Protein AF-A0A8H6MNR4-F1 (afdb_monomer_lite)

Radius of gyration: 32.97 Å; chains: 1; bounding box: 96×51×89 Å

pLDDT: mean 74.21, std 19.58, range [27.2, 97.69]

Foldseek 3Di:
DDPVVLVVLVVVLVLLVVVLVVLCVLAVPLPPLNVVSVVVSVVSVVVSVVVPPDDPDDDDDDDDDDDDDPPPVPDDDPPPDDDDPPPDDDPPDDPPPPPDDPDDQDDAQFDPVNLSLLLVLLVLLVVLLVVLLVLLVCCLVVNDALLRSLVSNQVSLVVSVVVLVVSCVVPVSPNFLVSSLLQVLLCSQPVHRGPDPDDVVSVVVSVVSSVVSVVVCLPPPVSCVSSLVLLLVLLVLVLVLVVCVVVVVVVVNVVSLVVCCDPSSVVCNVLSVLVVVLLVLLDLPPDPDPDDPLCVQDVQSVVSNVRCDPSRHGSSNSSVSVSLSSSFPSFPVLNQDPVRDGPVRVLVVCPVPDDPVLNVLSVVLVVVCPGVNVRRGSSSNSSSVVVNVVVSVVVVVVVCLVVCPLLVVLLVLLLCCLVDVPPDDDPVSVVVCVVCVCLSQVDPDRDNHNVSSVQSNLVSLVDDSVCVVVDPDPVSSVVVSVVDDGCSVVVVVVPPPDPVVVVVVVVVVVVVVVVVVVCVVPPPDDDDPDDDD

Organism: NCBI:txid2175907

Sequence (533 aa):
MPKDTIALLEEALLLRQRFWKWFADNCPDSICSNKNHAFFNSQLELILNLFRLPSPSSPSTSTGTIPSNSFSVLQQDTNLADVPEINANPKAPRSQAVNINTEDPICVPFEDGHLFELFCLFHDANEIRTYLTGIWRRYKDRKVDLITASLTTQVAFRRFIDQEVAFAQKYPSLEYLGLMIGSVFVYIATGESSLWTGTMEAVESKRVMIHSAMEKWESSRELDEWTFRPISVILEKMAVLDQMKVLGKREQRDQLLTELLTPKYGHCVGDFRRLLDFFDATPTQQVKSPLSPLDSLDPLVFRFRQPPVGGRIHISTALMCRVFLDISGQEVSDIAMADGRTLKGYVDAQKGYINPDGQTHLQKIIDLLETPVAALHPVVAGTAVFRMLYNTQSLTVNVENASWRLMSAAHLYNWFRVFDNEFPRWPDMEKMIDLQQVEIFAASERPKTGEKCCKRFWMARGLKLEDIHEHSTTDTLEEAASKRSVPLIQFYKIGKRNPLTLARSRELLELYKKKRTHLAGDASYFSPRFSRT

Structure (mmCIF, N/CA/C/O backbone):
data_AF-A0A8H6MNR4-F1
#
_entry.id   AF-A0A8H6MNR4-F1
#
loop_
_atom_site.group_PDB
_atom_site.id
_atom_site.type_symbol
_atom_site.label_atom_id
_atom_site.label_alt_id
_atom_site.label_comp_id
_atom_site.label_asym_id
_atom_site.label_entity_id
_atom_site.label_seq_id
_atom_site.pdbx_PDB_ins_code
_atom_site.Cartn_x
_atom_site.Cartn_y
_atom_site.Cartn_z
_atom_site.occupancy
_atom_site.B_iso_or_equiv
_atom_site.auth_seq_id
_atom_site.auth_comp_id
_atom_site.auth_asym_id
_atom_site.auth_atom_id
_atom_site.pdbx_PDB_model_num
ATOM 1 N N . MET A 1 1 ? -30.523 4.545 -16.700 1.00 73.69 1 MET A N 1
ATOM 2 C CA . MET A 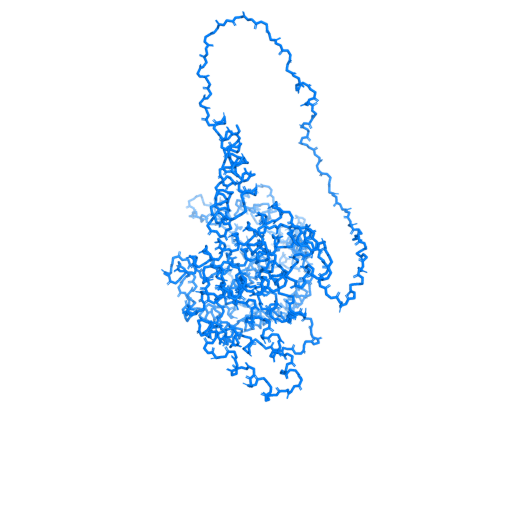1 1 ? -29.428 4.928 -15.784 1.00 73.69 1 MET A CA 1
ATOM 3 C C . MET A 1 1 ? -28.199 4.090 -16.130 1.00 73.69 1 MET A C 1
ATOM 5 O O . MET A 1 1 ? -28.405 2.938 -16.506 1.00 73.69 1 MET A O 1
ATOM 9 N N . PRO A 1 2 ? -26.968 4.634 -16.105 1.00 84.69 2 PRO A N 1
ATOM 10 C CA . PRO A 1 2 ? -25.759 3.845 -16.358 1.00 84.69 2 PRO A CA 1
ATOM 11 C C . PRO A 1 2 ? -25.662 2.661 -15.387 1.00 84.69 2 PRO A C 1
ATOM 13 O O . PRO A 1 2 ? -26.052 2.793 -14.226 1.00 84.69 2 PRO A O 1
ATOM 16 N N . LYS A 1 3 ? -25.151 1.513 -15.854 1.00 83.31 3 LYS A N 1
ATOM 17 C CA . LYS A 1 3 ? -25.012 0.295 -15.029 1.00 83.31 3 LYS A CA 1
ATOM 18 C C . LYS A 1 3 ? -24.231 0.569 -13.745 1.00 83.31 3 LYS A C 1
ATOM 20 O O . LYS A 1 3 ? -24.629 0.110 -12.683 1.00 83.31 3 LYS A O 1
ATOM 25 N N . ASP A 1 4 ? -23.198 1.394 -13.848 1.00 82.62 4 ASP A N 1
ATOM 26 C CA . ASP A 1 4 ? -22.340 1.759 -12.723 1.00 82.62 4 ASP A CA 1
ATOM 27 C C . ASP A 1 4 ? -23.112 2.527 -11.645 1.00 82.62 4 ASP A C 1
ATOM 29 O O . ASP A 1 4 ? -22.910 2.313 -10.457 1.00 82.62 4 ASP A O 1
ATOM 33 N N . THR A 1 5 ? -24.062 3.383 -12.033 1.00 84.00 5 THR A N 1
ATOM 34 C CA . THR A 1 5 ? -24.862 4.137 -11.061 1.00 84.00 5 THR A CA 1
ATOM 35 C C . THR A 1 5 ? -25.929 3.270 -10.393 1.00 84.00 5 THR A C 1
ATOM 37 O O . THR A 1 5 ? -26.268 3.513 -9.239 1.00 84.00 5 THR A O 1
ATOM 40 N N . ILE A 1 6 ? -26.439 2.247 -11.086 1.00 85.81 6 ILE A N 1
ATOM 41 C CA . ILE A 1 6 ? -27.316 1.237 -10.474 1.00 85.81 6 ILE A CA 1
ATOM 42 C C . ILE A 1 6 ? -26.520 0.417 -9.454 1.00 85.81 6 ILE A C 1
ATOM 44 O O . ILE A 1 6 ? -26.976 0.271 -8.326 1.00 85.81 6 ILE A O 1
ATOM 48 N N . ALA A 1 7 ? -25.314 -0.036 -9.811 1.00 85.50 7 ALA A N 1
ATOM 49 C CA . ALA A 1 7 ? -24.441 -0.776 -8.901 1.00 85.50 7 ALA A CA 1
ATOM 50 C C . ALA A 1 7 ? -24.109 0.033 -7.633 1.00 85.50 7 ALA A C 1
ATOM 52 O O . ALA A 1 7 ? -24.240 -0.483 -6.527 1.00 85.50 7 ALA A O 1
ATOM 53 N N . LEU A 1 8 ? -23.784 1.324 -7.777 1.00 85.31 8 LEU A N 1
ATOM 54 C CA . LEU A 1 8 ? -23.548 2.219 -6.637 1.00 85.31 8 LEU A CA 1
ATOM 55 C C . LEU A 1 8 ? -24.785 2.384 -5.740 1.00 85.31 8 LEU A C 1
ATOM 57 O O . LEU A 1 8 ? -24.660 2.436 -4.519 1.00 85.31 8 LEU A O 1
ATOM 61 N N . LEU A 1 9 ? -25.988 2.473 -6.320 1.00 85.88 9 LEU A N 1
ATOM 62 C CA . LEU A 1 9 ? -27.229 2.552 -5.540 1.00 85.88 9 LEU A CA 1
ATOM 63 C C . LEU A 1 9 ? -27.528 1.246 -4.796 1.00 85.88 9 LEU A C 1
ATOM 65 O O . LEU A 1 9 ? -27.992 1.288 -3.658 1.00 85.88 9 LEU A O 1
ATOM 69 N N . GLU A 1 10 ? -27.272 0.098 -5.424 1.00 89.25 10 GLU A N 1
ATOM 70 C CA . GLU A 1 10 ? -27.422 -1.221 -4.802 1.00 89.25 10 GLU A CA 1
ATOM 71 C C . GLU A 1 10 ? -26.465 -1.389 -3.620 1.00 89.25 10 GLU A C 1
ATOM 73 O O . GLU A 1 10 ? -26.879 -1.832 -2.549 1.00 89.25 10 GLU A O 1
ATOM 78 N N . GLU A 1 11 ? -25.211 -0.975 -3.788 1.00 87.31 11 GLU A N 1
ATOM 79 C CA . GLU A 1 11 ? -24.198 -0.978 -2.734 1.00 87.31 11 GLU A CA 1
ATOM 80 C C . GLU A 1 11 ? -24.577 -0.037 -1.581 1.00 87.31 11 GLU A C 1
ATOM 82 O O . GLU A 1 11 ? -24.574 -0.446 -0.419 1.00 87.31 11 GLU A O 1
ATOM 87 N N . ALA A 1 12 ? -25.005 1.192 -1.886 1.00 85.38 12 ALA A N 1
ATOM 88 C CA . ALA A 1 12 ? -25.453 2.149 -0.875 1.00 85.38 12 ALA A CA 1
ATOM 89 C C . ALA A 1 12 ? -26.664 1.633 -0.079 1.00 85.38 12 ALA A C 1
ATOM 91 O O . ALA A 1 12 ? -26.727 1.800 1.144 1.00 85.38 12 ALA A O 1
ATOM 92 N N . LEU A 1 13 ? -27.621 0.987 -0.754 1.00 88.94 13 LEU A N 1
ATOM 93 C CA . LEU A 1 13 ? -28.763 0.355 -0.100 1.00 88.94 13 LEU A CA 1
ATOM 94 C C . LEU A 1 13 ? -28.314 -0.800 0.802 1.00 88.94 13 LEU A C 1
ATOM 96 O O . LEU A 1 13 ? -28.736 -0.862 1.955 1.00 88.94 13 LEU A O 1
ATOM 100 N N . LEU A 1 14 ? -27.442 -1.684 0.312 1.00 87.88 14 LEU A N 1
ATOM 101 C CA . LEU A 1 14 ? -26.911 -2.808 1.084 1.00 87.88 14 LEU A CA 1
ATOM 102 C C . LEU A 1 14 ? -26.194 -2.324 2.352 1.00 87.88 14 LEU A C 1
ATOM 104 O O . LEU A 1 14 ? -26.437 -2.853 3.438 1.00 87.88 14 LEU A O 1
ATOM 108 N N . LEU A 1 15 ? -25.342 -1.303 2.239 1.00 85.12 15 LEU A N 1
ATOM 109 C CA . LEU A 1 15 ? -24.643 -0.711 3.381 1.00 85.12 15 LEU A CA 1
ATOM 110 C C . LEU A 1 15 ? -25.618 -0.118 4.395 1.00 85.12 15 LEU A C 1
ATOM 112 O O . LEU A 1 15 ? -25.469 -0.351 5.594 1.00 85.12 15 LEU A O 1
ATOM 116 N N . ARG A 1 16 ? -26.660 0.583 3.939 1.00 86.06 16 ARG A N 1
ATOM 117 C CA . ARG A 1 16 ? -27.695 1.103 4.841 1.00 86.06 16 ARG A CA 1
ATOM 118 C C . ARG A 1 16 ? -28.534 0.015 5.491 1.00 86.06 16 ARG A C 1
ATOM 120 O O . ARG A 1 16 ? -28.883 0.153 6.658 1.00 86.06 16 ARG A O 1
ATOM 127 N N . GLN A 1 17 ? -28.856 -1.060 4.780 1.00 86.00 17 GLN A N 1
ATOM 128 C CA . GLN A 1 17 ? -29.554 -2.209 5.358 1.00 86.00 17 GLN A CA 1
ATOM 129 C C . GLN A 1 17 ? -28.684 -2.908 6.408 1.00 86.00 17 GLN A C 1
ATOM 131 O O . GLN A 1 17 ? -29.184 -3.268 7.471 1.00 86.00 17 GLN A O 1
ATOM 136 N N . ARG A 1 18 ? -27.377 -3.059 6.149 1.00 85.12 18 ARG A N 1
ATOM 137 C CA . ARG A 1 18 ? -26.408 -3.580 7.127 1.00 85.12 18 ARG A CA 1
ATOM 138 C C . ARG A 1 18 ? -26.306 -2.676 8.347 1.00 85.12 18 ARG A C 1
ATOM 140 O O . ARG A 1 18 ? -26.374 -3.187 9.458 1.00 85.12 18 ARG A O 1
ATOM 147 N N . PHE A 1 19 ? -26.189 -1.365 8.141 1.00 82.62 19 PHE A N 1
ATOM 148 C CA . PHE A 1 19 ? -26.172 -0.389 9.225 1.00 82.62 19 PHE A CA 1
ATOM 149 C C . PHE A 1 19 ? -27.448 -0.467 10.054 1.00 82.62 19 PHE A C 1
ATOM 151 O O . PHE A 1 19 ? -27.370 -0.621 11.262 1.00 82.62 19 PHE A O 1
ATOM 158 N N . TRP A 1 20 ? -28.613 -0.451 9.405 1.00 82.75 20 TRP A N 1
ATOM 159 C CA . TRP A 1 20 ? -29.908 -0.585 10.067 1.00 82.75 20 TRP A CA 1
ATOM 160 C C . TRP A 1 20 ? -30.024 -1.889 10.860 1.00 82.75 20 TRP A C 1
ATOM 162 O O . TRP A 1 20 ? -30.489 -1.870 11.993 1.00 82.75 20 TRP A O 1
ATOM 172 N N . LYS A 1 21 ? -29.585 -3.020 10.298 1.00 84.00 21 LYS A N 1
ATOM 173 C CA . LYS A 1 21 ? -29.605 -4.302 11.006 1.00 84.00 21 LYS A CA 1
ATOM 174 C C . LYS A 1 21 ? -28.696 -4.270 12.231 1.00 84.00 21 LYS A C 1
ATOM 176 O O . LYS A 1 21 ? -29.141 -4.587 13.325 1.00 84.00 21 LYS A O 1
ATOM 181 N N . TRP A 1 22 ? -27.447 -3.849 12.043 1.00 80.19 22 TRP A N 1
ATOM 182 C CA . TRP A 1 22 ? -26.497 -3.682 13.138 1.00 80.19 22 TRP A CA 1
ATOM 183 C C . TRP A 1 22 ? -27.069 -2.759 14.220 1.00 80.19 22 TRP A C 1
ATOM 185 O O . TRP A 1 22 ? -26.969 -3.050 15.407 1.00 80.19 22 TRP A O 1
ATOM 195 N N . PHE A 1 23 ? -27.742 -1.689 13.815 1.00 75.50 23 PHE A N 1
ATOM 196 C CA . PHE A 1 23 ? -28.396 -0.752 14.710 1.00 75.50 23 PHE A CA 1
ATOM 197 C C . PHE A 1 23 ? -29.545 -1.395 15.490 1.00 75.50 23 PHE A C 1
ATOM 199 O O . PHE A 1 23 ? -29.607 -1.260 16.707 1.00 75.50 23 PHE A O 1
ATOM 206 N N . ALA A 1 24 ? -30.436 -2.124 14.818 1.00 78.31 24 ALA A N 1
ATOM 207 C CA . ALA A 1 24 ? -31.557 -2.812 15.451 1.00 78.31 24 ALA A CA 1
ATOM 208 C C . ALA A 1 24 ? -31.085 -3.865 16.466 1.00 78.31 24 ALA A C 1
ATOM 210 O O . ALA A 1 24 ? -31.682 -3.994 17.535 1.00 78.31 24 ALA A O 1
ATOM 211 N N . ASP A 1 25 ? -29.994 -4.566 16.152 1.00 79.75 25 ASP A N 1
ATOM 212 C CA . ASP A 1 25 ? -29.416 -5.601 17.010 1.00 79.75 25 ASP A CA 1
ATOM 213 C C . ASP A 1 25 ? -28.742 -5.006 18.266 1.00 79.75 25 ASP A C 1
ATOM 215 O O . ASP A 1 25 ? -28.741 -5.639 19.322 1.00 79.75 25 ASP A O 1
ATOM 219 N N . ASN A 1 26 ? -28.193 -3.785 18.180 1.00 72.12 26 ASN A N 1
ATOM 220 C CA . ASN A 1 26 ? -27.411 -3.167 19.262 1.00 72.12 26 ASN A CA 1
ATOM 221 C C . ASN A 1 26 ? -28.140 -2.033 20.017 1.00 72.12 26 ASN A C 1
ATOM 223 O O . ASN A 1 26 ? -27.739 -1.704 21.130 1.00 72.12 26 ASN A O 1
ATOM 227 N N . CYS A 1 27 ? -29.201 -1.446 19.450 1.00 70.88 27 CYS A N 1
ATOM 228 C CA . CYS A 1 27 ? -29.963 -0.311 20.002 1.00 70.88 27 CYS A CA 1
ATOM 229 C C . CYS A 1 27 ? -31.492 -0.522 19.900 1.00 70.88 27 CYS A C 1
ATOM 231 O O . CYS A 1 27 ? -32.179 0.265 19.235 1.00 70.88 27 CYS A O 1
ATOM 233 N N . PRO A 1 28 ? -32.074 -1.556 20.536 1.00 66.44 28 PRO A N 1
ATOM 234 C CA . PRO A 1 28 ? -33.494 -1.883 20.361 1.00 66.44 28 PRO A CA 1
ATOM 235 C C . PRO A 1 28 ? -34.446 -0.762 20.822 1.00 66.44 28 PRO A C 1
ATOM 237 O O . PRO A 1 28 ? -35.523 -0.597 20.248 1.00 66.44 28 PRO A O 1
ATOM 240 N N . ASP A 1 29 ? -34.032 0.050 21.798 1.00 66.88 29 ASP A N 1
ATOM 241 C CA . ASP A 1 29 ? -34.871 1.095 22.401 1.00 66.88 29 ASP A CA 1
ATOM 242 C C . ASP A 1 29 ? -34.922 2.402 21.579 1.00 66.88 29 ASP A C 1
ATOM 244 O O . ASP A 1 29 ? -35.800 3.242 21.794 1.00 66.88 29 ASP A O 1
ATOM 248 N N . SER A 1 30 ? -34.051 2.574 20.573 1.00 65.19 30 SER A N 1
ATOM 249 C CA . SER A 1 30 ? -34.039 3.765 19.703 1.00 65.19 30 SER A CA 1
ATOM 250 C C . SER A 1 30 ? -35.055 3.645 18.555 1.00 65.19 30 SER A C 1
ATOM 252 O O . SER A 1 30 ? -34.741 3.529 17.366 1.00 65.19 30 SER A O 1
ATOM 254 N N . ILE A 1 31 ? -36.341 3.651 18.916 1.00 59.84 31 ILE A N 1
ATOM 255 C CA . ILE A 1 31 ? -37.472 3.444 17.993 1.00 59.84 31 ILE A CA 1
ATOM 256 C C . ILE A 1 31 ? -37.548 4.539 16.908 1.00 59.84 31 ILE A C 1
ATOM 258 O O . ILE A 1 31 ? -37.944 4.261 15.774 1.00 59.84 31 ILE A O 1
ATOM 262 N N . CYS A 1 32 ? -37.192 5.787 17.230 1.00 57.72 32 CYS A N 1
ATOM 263 C CA . CYS A 1 32 ? -37.300 6.917 16.300 1.00 57.72 32 CYS A CA 1
ATOM 264 C C . CYS A 1 32 ? -36.240 6.880 15.189 1.00 57.72 32 CYS A C 1
ATOM 266 O O . CYS A 1 32 ? -36.588 7.074 14.024 1.00 57.72 32 CYS A O 1
ATOM 268 N N . SER A 1 33 ? -34.984 6.562 15.516 1.00 62.47 33 SER A N 1
ATOM 269 C CA . SER A 1 33 ? -33.919 6.437 14.511 1.00 62.47 33 SER A CA 1
ATOM 270 C C . SER A 1 33 ? -34.174 5.244 13.575 1.00 62.47 33 SER A C 1
ATOM 272 O O . SER A 1 33 ? -34.098 5.363 12.348 1.00 62.47 33 SER A O 1
ATOM 274 N N . ASN A 1 34 ? -34.667 4.127 14.126 1.00 69.06 34 ASN A N 1
ATOM 275 C CA . ASN A 1 34 ? -35.054 2.945 13.351 1.00 69.06 34 ASN A CA 1
ATOM 276 C C . ASN A 1 34 ? -36.130 3.224 12.287 1.00 69.06 34 ASN A C 1
ATOM 278 O O . ASN A 1 34 ? -36.060 2.686 11.178 1.00 69.06 34 ASN A O 1
ATOM 282 N N . LYS A 1 35 ? -37.105 4.092 12.586 1.00 76.00 35 LYS A N 1
ATOM 283 C CA . LYS A 1 35 ? -38.138 4.497 11.617 1.00 76.00 35 LYS A CA 1
ATOM 284 C C . LYS A 1 35 ? -37.557 5.311 10.463 1.00 76.00 35 LYS A C 1
ATOM 286 O O . LYS A 1 35 ? -37.952 5.091 9.318 1.00 76.00 35 LYS A O 1
ATOM 291 N N . ASN A 1 36 ? -36.607 6.203 10.744 1.00 75.44 36 ASN A N 1
ATOM 292 C CA . ASN A 1 36 ? -35.946 7.003 9.713 1.00 75.44 36 ASN A CA 1
ATOM 293 C C . ASN A 1 36 ? -35.127 6.112 8.771 1.00 75.44 36 ASN A C 1
ATOM 295 O O . ASN A 1 36 ? -35.272 6.216 7.553 1.00 75.44 36 ASN A O 1
ATOM 299 N N . HIS A 1 37 ? -34.335 5.183 9.311 1.00 78.75 37 HIS A N 1
ATOM 300 C CA . HIS A 1 37 ? -33.570 4.229 8.503 1.00 78.75 37 HIS A CA 1
ATOM 301 C C . HIS A 1 37 ? -34.466 3.345 7.630 1.00 78.75 37 HIS A C 1
ATOM 303 O O . HIS A 1 37 ? -34.214 3.220 6.429 1.00 78.75 37 HIS A O 1
ATOM 309 N N . ALA A 1 38 ? -35.546 2.796 8.194 1.00 82.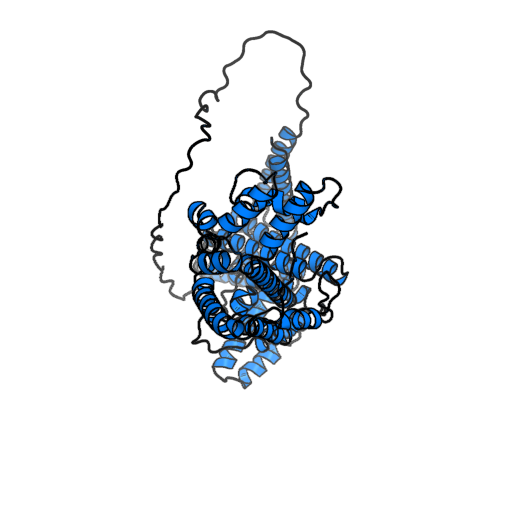00 38 ALA A N 1
ATOM 310 C CA . ALA A 1 38 ? -36.515 2.004 7.440 1.00 82.00 38 ALA A CA 1
ATOM 311 C C . ALA A 1 38 ? -37.170 2.817 6.309 1.00 82.00 38 ALA A C 1
ATOM 313 O O . ALA A 1 38 ? -37.279 2.333 5.179 1.00 82.00 38 ALA A O 1
ATOM 314 N N . PHE A 1 39 ? -37.542 4.072 6.580 1.00 83.62 39 PHE A N 1
ATOM 315 C CA . PHE A 1 39 ? -38.093 4.968 5.566 1.00 83.62 39 PHE A CA 1
ATOM 316 C C . PHE A 1 39 ? -37.091 5.215 4.431 1.00 83.62 39 PHE A C 1
ATOM 318 O O . PHE A 1 39 ? -37.418 4.974 3.270 1.00 83.62 39 PHE A O 1
ATOM 325 N N . PHE A 1 40 ? -35.854 5.617 4.735 1.00 83.06 40 PHE A N 1
ATOM 326 C CA . PHE A 1 40 ? -34.842 5.871 3.704 1.00 83.06 40 PHE A CA 1
ATOM 327 C C . PHE A 1 40 ? -34.502 4.625 2.877 1.00 83.06 40 PHE A C 1
ATOM 329 O O . PHE A 1 40 ? -34.352 4.738 1.659 1.00 83.06 40 PHE A O 1
ATOM 336 N N . ASN A 1 41 ? -34.421 3.448 3.504 1.00 87.38 41 ASN A N 1
ATOM 337 C CA . ASN A 1 41 ? -34.197 2.185 2.796 1.00 87.38 41 ASN A CA 1
ATOM 338 C C . ASN A 1 41 ? -35.346 1.890 1.826 1.00 87.38 41 ASN A C 1
ATOM 340 O O . ASN A 1 41 ? -35.091 1.596 0.660 1.00 87.38 41 ASN A O 1
ATOM 344 N N . SER A 1 42 ? -36.598 2.089 2.257 1.00 89.12 42 SER A N 1
ATOM 345 C CA . SER A 1 42 ? -37.768 1.903 1.387 1.00 89.12 42 SER A CA 1
ATOM 346 C C . SER A 1 42 ? -37.772 2.847 0.177 1.00 89.12 42 SER A C 1
ATOM 348 O O . SER A 1 42 ? -38.121 2.437 -0.929 1.00 89.12 42 SER A O 1
ATOM 350 N N . GLN A 1 43 ? -37.330 4.100 0.352 1.00 90.31 43 GLN A N 1
ATOM 351 C CA . GLN A 1 43 ? -37.233 5.061 -0.750 1.00 90.31 43 GLN A CA 1
ATOM 352 C C . GLN A 1 43 ? -36.127 4.678 -1.742 1.00 90.31 43 GLN A C 1
ATOM 354 O O . GLN A 1 43 ? -36.335 4.753 -2.951 1.00 90.31 43 GLN A O 1
ATOM 359 N N . LEU A 1 44 ? -34.964 4.228 -1.259 1.00 87.44 44 LEU A N 1
ATOM 360 C CA . LEU A 1 44 ? -33.875 3.765 -2.128 1.00 87.44 44 LEU A CA 1
ATOM 361 C C . LEU A 1 44 ? -34.252 2.497 -2.905 1.00 87.44 44 LEU A C 1
ATOM 363 O O . LEU A 1 44 ? -33.961 2.404 -4.098 1.00 87.44 44 LEU A O 1
ATOM 367 N N . GLU A 1 45 ? -34.941 1.554 -2.263 1.00 91.56 45 GLU A N 1
ATOM 368 C CA . GLU A 1 45 ? -35.492 0.365 -2.923 1.00 91.56 45 GLU A CA 1
ATOM 369 C C . GLU A 1 45 ? -36.501 0.737 -4.009 1.00 91.56 45 GLU A C 1
ATOM 371 O O . GLU A 1 45 ? -36.440 0.202 -5.118 1.00 91.56 45 GLU A O 1
ATOM 376 N N . LEU A 1 46 ? -37.396 1.690 -3.729 1.00 91.69 46 LEU A N 1
ATOM 377 C CA . LEU A 1 46 ? -38.349 2.195 -4.713 1.00 91.69 46 LEU A CA 1
ATOM 378 C C . LEU A 1 46 ? -37.627 2.787 -5.931 1.00 91.69 46 LEU A C 1
ATOM 380 O O . LEU A 1 46 ? -37.962 2.443 -7.064 1.00 91.69 46 LEU A O 1
ATOM 384 N N . ILE A 1 47 ? -36.612 3.625 -5.707 1.00 88.00 47 ILE A N 1
ATOM 385 C CA . ILE A 1 47 ? -35.804 4.228 -6.776 1.00 88.00 47 ILE A CA 1
ATOM 386 C C . ILE A 1 47 ? -35.116 3.142 -7.618 1.00 88.00 47 ILE A C 1
ATOM 388 O O . ILE A 1 47 ? -35.193 3.178 -8.847 1.00 88.00 47 ILE A O 1
ATOM 392 N N . LEU A 1 48 ? -34.493 2.144 -6.984 1.00 88.44 48 LEU A N 1
ATOM 393 C CA . LEU A 1 48 ? -33.860 1.021 -7.685 1.00 88.44 48 LEU A CA 1
ATOM 394 C C . LEU A 1 48 ? -34.861 0.224 -8.524 1.00 88.44 48 LEU A C 1
ATOM 396 O O . LEU A 1 48 ? -34.578 -0.110 -9.675 1.00 88.44 48 LEU A O 1
ATOM 400 N N . ASN A 1 49 ? -36.045 -0.048 -7.979 1.00 89.25 49 ASN A N 1
ATOM 401 C CA . ASN A 1 49 ? -37.092 -0.780 -8.685 1.00 89.25 49 ASN A CA 1
ATOM 402 C C . ASN A 1 49 ? -37.613 -0.003 -9.900 1.00 89.25 49 ASN A C 1
ATOM 404 O O . ASN A 1 49 ? -37.786 -0.600 -10.961 1.00 89.25 49 ASN A O 1
ATOM 408 N N . LEU A 1 50 ? -37.774 1.320 -9.794 1.00 87.56 50 LEU A N 1
ATOM 409 C CA . LEU A 1 50 ? -38.167 2.170 -10.924 1.00 87.56 50 LEU A CA 1
ATOM 410 C C . LEU A 1 50 ? -37.166 2.095 -12.085 1.00 87.56 50 LEU A C 1
ATOM 412 O O . LEU A 1 50 ? -37.573 2.089 -13.245 1.00 87.56 50 LEU A O 1
ATOM 416 N N . PHE A 1 51 ? -35.868 1.994 -11.790 1.00 83.75 51 PHE A N 1
ATOM 417 C CA . PHE A 1 51 ? -34.827 1.901 -12.818 1.00 83.75 51 PHE A CA 1
ATOM 418 C C . PHE A 1 51 ? -34.584 0.486 -13.354 1.00 83.75 51 PHE A C 1
ATOM 420 O O . PHE A 1 51 ? -34.016 0.348 -14.439 1.00 83.75 51 PHE A O 1
ATOM 427 N N . ARG A 1 52 ? -35.004 -0.552 -12.623 1.00 81.19 52 ARG A N 1
ATOM 428 C CA . ARG A 1 52 ? -34.928 -1.960 -13.050 1.00 81.19 52 ARG A CA 1
ATOM 429 C C . ARG A 1 52 ? -36.109 -2.398 -13.915 1.00 81.19 52 ARG A C 1
ATOM 431 O O . ARG A 1 52 ? -36.025 -3.458 -14.535 1.00 81.19 52 ARG A O 1
ATOM 438 N N . LEU A 1 53 ? -37.195 -1.623 -13.963 1.00 73.88 53 LEU A N 1
ATOM 439 C CA . LEU A 1 53 ? -38.341 -1.943 -14.810 1.00 73.88 53 LEU A CA 1
ATOM 440 C C . LEU A 1 53 ? -37.889 -2.059 -16.278 1.00 73.88 53 LEU A C 1
ATOM 442 O O . LEU A 1 53 ? -37.226 -1.147 -16.785 1.00 73.88 53 LEU A O 1
ATOM 446 N N . PRO A 1 54 ? -38.227 -3.163 -16.975 1.00 56.53 54 PRO A N 1
ATOM 447 C CA . PRO A 1 54 ? -37.969 -3.268 -18.399 1.00 56.53 54 PRO A CA 1
ATOM 448 C C . PRO A 1 54 ? -38.660 -2.092 -19.081 1.00 56.53 54 PRO A C 1
ATOM 450 O O . PRO A 1 54 ? -39.832 -1.816 -18.815 1.00 56.53 54 PRO A O 1
ATOM 453 N N . SER A 1 55 ? -37.908 -1.377 -19.922 1.00 53.12 55 SER A N 1
ATOM 454 C CA . SER A 1 55 ? -38.457 -0.295 -20.738 1.00 53.12 55 SER A CA 1
ATOM 455 C C . SER A 1 55 ? -39.752 -0.806 -21.375 1.00 53.12 55 SER A C 1
ATOM 457 O O . SER A 1 55 ? -39.712 -1.906 -21.938 1.00 53.12 55 SER A O 1
ATOM 459 N N . PRO A 1 56 ? -40.897 -0.110 -21.220 1.00 53.28 56 PRO A N 1
ATOM 460 C CA . PRO A 1 56 ? -42.162 -0.607 -21.732 1.00 53.28 56 PRO A CA 1
ATOM 461 C C . PRO A 1 56 ? -41.969 -0.916 -23.211 1.00 53.28 56 PRO A C 1
ATOM 463 O O . PRO A 1 56 ? -41.642 -0.030 -24.004 1.00 53.28 56 PRO A O 1
ATOM 466 N N . SER A 1 57 ? -42.094 -2.199 -23.552 1.00 50.44 57 SER A N 1
ATOM 467 C CA . SER A 1 57 ? -42.087 -2.678 -24.927 1.00 50.44 57 SER A CA 1
ATOM 468 C C . SER A 1 57 ? -43.027 -1.786 -25.724 1.00 50.44 57 SER A C 1
ATOM 470 O O . SER A 1 57 ? -44.194 -1.646 -25.353 1.00 50.44 57 SER A O 1
ATOM 472 N N . SER A 1 58 ? -42.479 -1.136 -26.747 1.00 42.84 58 SER A N 1
ATOM 473 C CA . SER A 1 58 ? -43.116 -0.086 -27.533 1.00 42.84 58 SER A CA 1
ATOM 474 C C . SER A 1 58 ? -44.596 -0.379 -27.804 1.00 42.84 58 SER A C 1
ATOM 476 O O . SER A 1 58 ? -44.891 -1.377 -28.466 1.00 42.84 58 SER A O 1
ATOM 478 N N . PRO A 1 59 ? -45.539 0.473 -27.363 1.00 45.84 59 PRO A N 1
ATOM 479 C CA . PRO A 1 59 ? -46.870 0.442 -27.920 1.00 45.84 59 PRO A CA 1
ATOM 480 C C . PRO A 1 59 ? -46.825 1.120 -29.289 1.00 45.84 59 PRO A C 1
ATOM 482 O O . PRO A 1 59 ? -46.321 2.230 -29.468 1.00 45.84 59 PRO A O 1
ATOM 485 N N . SER A 1 60 ? -47.339 0.378 -30.257 1.00 44.03 60 SER A N 1
ATOM 486 C CA . SER A 1 60 ? -47.729 0.791 -31.595 1.00 44.03 60 SER A CA 1
ATOM 487 C C . SER A 1 60 ? -48.319 2.205 -31.663 1.00 44.03 60 SER A C 1
ATOM 489 O O . SER A 1 60 ? -49.233 2.543 -30.917 1.00 44.03 60 SER A O 1
ATOM 491 N N . THR A 1 61 ? -47.811 2.967 -32.629 1.00 43.62 61 THR A N 1
ATOM 492 C CA . THR A 1 61 ? -48.431 4.061 -33.388 1.00 43.62 61 THR A CA 1
ATOM 493 C C . THR A 1 61 ? -49.794 4.568 -32.895 1.00 43.62 61 THR A C 1
ATOM 495 O O . THR A 1 61 ? -50.837 4.030 -33.258 1.00 43.62 61 THR A O 1
ATOM 498 N N . SER A 1 62 ? -49.798 5.709 -32.206 1.00 38.31 62 SER A N 1
ATOM 499 C CA . SER A 1 62 ? -50.928 6.642 -32.245 1.00 38.31 62 SER A CA 1
ATOM 500 C C . SER A 1 62 ? -50.424 8.079 -32.128 1.00 38.31 62 SER A C 1
ATOM 502 O O . SER A 1 62 ? -49.854 8.483 -31.118 1.00 38.31 62 SER A O 1
ATOM 504 N N . THR A 1 63 ? -50.627 8.833 -33.202 1.00 43.00 63 THR A N 1
ATOM 505 C CA . THR A 1 63 ? -50.440 10.279 -33.331 1.00 43.00 63 THR A CA 1
ATOM 506 C C . THR A 1 63 ? -51.239 11.039 -32.270 1.00 43.00 63 THR A C 1
ATOM 508 O O . THR A 1 63 ? -52.467 10.986 -32.276 1.00 43.00 63 THR A O 1
ATOM 511 N N . GLY A 1 64 ? -50.553 11.776 -31.395 1.00 36.75 64 GLY A N 1
ATOM 512 C CA . GLY A 1 64 ? -51.170 12.653 -30.402 1.00 36.75 64 GLY A CA 1
ATOM 513 C C . GLY A 1 64 ? -50.135 13.563 -29.739 1.00 36.75 64 GLY A C 1
ATOM 514 O O . GLY A 1 64 ? -49.161 13.092 -29.168 1.00 36.75 64 GLY A O 1
ATOM 515 N N . THR A 1 65 ? -50.351 14.863 -29.894 1.00 38.56 65 THR A N 1
ATOM 516 C CA . THR A 1 65 ? -49.597 16.059 -29.486 1.00 38.56 65 THR A CA 1
ATOM 517 C C . THR A 1 65 ? -48.664 15.934 -28.266 1.00 38.56 65 THR A C 1
ATOM 519 O O . THR A 1 65 ? -49.088 15.612 -27.161 1.00 38.56 65 THR A O 1
ATOM 522 N N . ILE A 1 66 ? -47.392 16.291 -28.477 1.00 38.81 66 ILE A N 1
ATOM 523 C CA . ILE A 1 66 ? -46.312 16.389 -27.480 1.00 38.81 66 ILE A CA 1
ATOM 524 C C . ILE A 1 66 ? -46.575 17.575 -26.525 1.00 38.81 66 ILE A C 1
ATOM 526 O O . ILE A 1 66 ? -46.646 18.707 -27.008 1.00 38.81 66 ILE A O 1
ATOM 530 N N . PRO A 1 67 ? -46.636 17.394 -25.189 1.00 36.47 67 PRO A N 1
ATOM 531 C CA . PRO A 1 67 ? -46.395 18.480 -24.250 1.00 36.47 67 PRO A CA 1
ATOM 532 C C . PRO A 1 67 ? -44.884 18.718 -24.142 1.00 36.47 67 PRO A C 1
ATOM 534 O O . PRO A 1 67 ? -44.101 17.796 -23.911 1.00 36.47 67 PRO A O 1
ATOM 537 N N . SER A 1 68 ? -44.488 19.973 -24.341 1.00 33.94 68 SER A N 1
ATOM 538 C CA . SER A 1 68 ? -43.111 20.462 -24.279 1.00 33.94 68 SER A CA 1
ATOM 539 C C . SER A 1 68 ? -42.413 20.048 -22.979 1.00 33.94 68 SER A C 1
ATOM 541 O O . SER A 1 68 ? -42.878 20.350 -21.882 1.00 33.94 68 SER A O 1
ATOM 543 N N . ASN A 1 69 ? -41.273 19.373 -23.115 1.00 41.47 69 ASN A N 1
ATOM 544 C CA . ASN A 1 69 ? -40.431 18.929 -22.011 1.00 41.47 69 ASN A CA 1
ATOM 545 C C . ASN A 1 69 ? -39.779 20.154 -21.334 1.00 41.47 69 ASN A C 1
ATOM 547 O O . ASN A 1 69 ? -39.117 20.946 -22.002 1.00 41.47 69 ASN A O 1
ATOM 551 N N . SER A 1 70 ? -39.930 20.309 -20.015 1.00 40.53 70 SER A N 1
ATOM 552 C CA . SER A 1 70 ? -39.438 21.452 -19.215 1.00 40.53 70 SER A CA 1
ATOM 553 C C . SER A 1 70 ? -37.911 21.507 -19.043 1.00 40.53 70 SER A C 1
ATOM 555 O O . SER A 1 70 ? -37.395 22.322 -18.284 1.00 40.53 70 SER A O 1
ATOM 557 N N . PHE A 1 71 ? -37.180 20.637 -19.741 1.00 36.53 71 PHE A N 1
ATOM 558 C CA . PHE A 1 71 ? -35.722 20.514 -19.687 1.00 36.53 71 PHE A CA 1
ATOM 559 C C . PHE A 1 71 ? -35.015 21.067 -20.933 1.00 36.53 71 PHE A C 1
ATOM 561 O O . PHE A 1 71 ? -33.801 20.933 -21.058 1.00 36.53 71 PHE A O 1
ATOM 568 N N . SER A 1 72 ? -35.732 21.749 -21.834 1.00 35.78 72 SER A N 1
ATOM 569 C CA . SER A 1 72 ? -35.140 22.402 -23.014 1.00 35.78 72 SER A CA 1
ATOM 570 C C . SER A 1 72 ? -34.212 23.586 -22.690 1.00 35.78 72 SER A C 1
ATOM 572 O O . SER A 1 72 ? -33.671 24.196 -23.603 1.00 35.78 72 SER A O 1
ATOM 574 N N . VAL A 1 73 ? -34.018 23.919 -21.408 1.00 39.22 73 VAL A N 1
ATOM 575 C CA . VAL A 1 73 ? -33.143 25.011 -20.940 1.00 39.22 73 VAL A CA 1
ATOM 576 C C . VAL A 1 73 ? -31.727 24.522 -20.585 1.00 39.22 73 VAL A C 1
ATOM 578 O O . VAL A 1 73 ? -30.854 25.328 -20.291 1.00 39.22 73 VAL A O 1
ATOM 581 N N . LEU A 1 74 ? -31.440 23.220 -20.673 1.00 31.00 74 LEU A N 1
ATOM 582 C CA . LEU A 1 74 ? -30.090 22.682 -20.461 1.00 31.00 74 LEU A CA 1
ATOM 583 C C . LEU A 1 74 ? -29.486 22.157 -21.768 1.00 31.00 74 LEU A C 1
ATOM 585 O O . LEU A 1 74 ? -29.146 20.984 -21.896 1.00 31.00 74 LEU A O 1
ATOM 589 N N . GLN A 1 75 ? -29.351 23.043 -22.752 1.00 35.28 75 GLN A N 1
ATOM 590 C CA . GLN A 1 75 ? -28.339 22.896 -23.796 1.00 35.28 75 GLN A CA 1
ATOM 591 C C . GLN A 1 75 ? -27.314 24.007 -23.593 1.00 35.28 75 GLN A C 1
ATOM 593 O O . GLN A 1 75 ? -27.547 25.149 -23.975 1.00 35.28 75 GLN A O 1
ATOM 598 N N . GLN A 1 76 ? -26.195 23.669 -22.954 1.00 34.84 76 GLN A N 1
ATOM 599 C CA . GLN A 1 76 ? -25.005 24.508 -22.974 1.00 34.84 76 GLN A CA 1
ATOM 600 C C . GLN A 1 76 ? -23.777 23.625 -23.228 1.00 34.84 76 GLN A C 1
ATOM 602 O O . GLN A 1 76 ? -23.298 22.911 -22.351 1.00 34.84 76 GLN A O 1
ATOM 607 N N . ASP A 1 77 ? -23.386 23.627 -24.501 1.00 30.92 77 ASP A N 1
ATOM 608 C CA . ASP A 1 77 ? -22.044 23.501 -25.074 1.00 30.92 77 ASP A CA 1
ATOM 609 C C . ASP A 1 77 ? -21.067 22.475 -24.479 1.00 30.92 77 ASP A C 1
ATOM 611 O O . ASP A 1 77 ? -20.173 22.786 -23.693 1.00 30.92 77 ASP A O 1
ATOM 615 N N . THR A 1 78 ? -21.115 21.256 -25.017 1.00 33.59 78 THR A N 1
ATOM 616 C CA . THR A 1 78 ? -19.948 20.373 -25.121 1.00 33.59 78 THR A CA 1
ATOM 617 C C . THR A 1 78 ? -19.021 20.848 -26.245 1.00 33.59 78 THR A C 1
ATOM 619 O O . THR A 1 78 ? -18.998 20.276 -27.333 1.00 33.59 78 THR A O 1
ATOM 622 N N . ASN A 1 79 ? -18.207 21.869 -25.970 1.00 27.20 79 ASN A N 1
ATOM 623 C CA . ASN A 1 79 ? -16.980 22.124 -26.728 1.00 27.20 79 ASN A CA 1
ATOM 624 C C . ASN A 1 79 ? -15.795 21.497 -25.981 1.00 27.20 79 ASN A C 1
ATOM 626 O O . ASN A 1 79 ? -15.212 22.083 -25.074 1.00 27.20 79 ASN A O 1
ATOM 630 N N . LEU A 1 80 ? -15.471 20.260 -26.363 1.00 35.91 80 LEU A N 1
ATOM 631 C CA . LEU A 1 80 ? -14.236 19.559 -26.009 1.00 35.91 80 LEU A CA 1
ATOM 632 C C . LEU A 1 80 ? -13.130 19.975 -26.988 1.00 35.91 80 LEU A C 1
ATOM 634 O O . LEU A 1 80 ? -12.795 19.238 -27.911 1.00 35.91 80 LEU A O 1
ATOM 638 N N . ALA A 1 81 ? -12.585 21.169 -26.799 1.00 34.47 81 ALA A N 1
ATOM 639 C CA . ALA A 1 81 ? -11.288 21.582 -27.322 1.00 34.47 81 ALA A CA 1
ATOM 640 C C . ALA A 1 81 ? -10.821 22.787 -26.497 1.00 34.47 81 ALA A C 1
ATOM 642 O O . ALA A 1 81 ? -11.631 23.646 -26.173 1.00 34.47 81 ALA A O 1
ATOM 643 N N . ASP A 1 82 ? -9.532 22.814 -26.166 1.00 29.50 82 ASP A N 1
ATOM 644 C CA . ASP A 1 82 ? -8.822 23.822 -25.364 1.00 29.50 82 ASP A CA 1
ATOM 645 C C . ASP A 1 82 ? -8.906 23.656 -23.836 1.00 29.50 82 ASP A C 1
ATOM 647 O O . ASP A 1 82 ? -9.663 24.315 -23.129 1.00 29.50 82 ASP A O 1
ATOM 651 N N . VAL A 1 83 ? -8.020 22.805 -23.305 1.00 31.64 83 VAL A N 1
ATOM 652 C CA . VAL A 1 83 ? -7.545 22.901 -21.915 1.00 31.64 83 VAL A CA 1
ATOM 653 C C . VAL A 1 83 ? -6.270 23.755 -21.923 1.00 31.64 83 VAL A C 1
ATOM 655 O O . VAL A 1 83 ? -5.241 23.275 -22.404 1.00 31.64 83 VAL A O 1
ATOM 658 N N . PRO A 1 84 ? -6.276 24.996 -21.402 1.00 28.72 84 PRO A N 1
ATOM 659 C CA . PRO A 1 84 ? -5.044 25.734 -21.162 1.00 28.72 84 PRO A CA 1
ATOM 660 C C . PRO A 1 84 ? -4.318 25.152 -19.942 1.00 28.72 84 PRO A C 1
ATOM 662 O O . PRO A 1 84 ? -4.939 24.847 -18.923 1.00 28.72 84 PRO A O 1
ATOM 665 N N . GLU A 1 85 ? -2.990 25.044 -20.024 1.00 34.94 85 GLU A N 1
ATOM 666 C CA . GLU A 1 85 ? -2.111 24.796 -18.877 1.00 34.94 85 GLU A CA 1
ATOM 667 C C . GLU A 1 85 ? -2.366 25.833 -17.769 1.00 34.94 85 GLU A C 1
ATOM 669 O O . GLU A 1 85 ? -1.964 26.993 -17.874 1.00 34.94 85 GLU A O 1
ATOM 674 N N . ILE A 1 86 ? -2.992 25.415 -16.664 1.00 30.20 86 ILE A N 1
ATOM 675 C CA . ILE A 1 86 ? -3.092 26.240 -15.457 1.00 30.20 86 ILE A CA 1
ATOM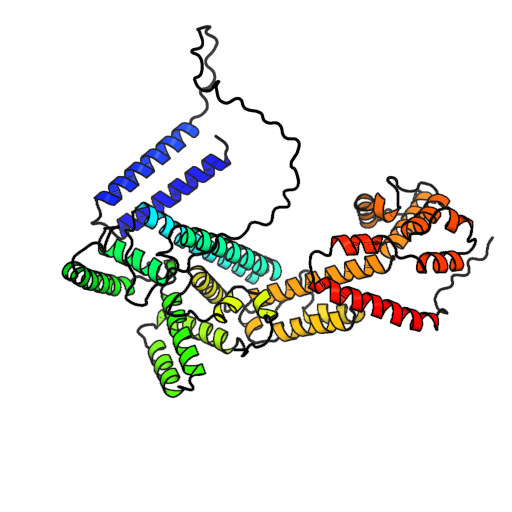 676 C C . ILE A 1 86 ? -1.812 26.055 -14.645 1.00 30.20 86 ILE A C 1
ATOM 678 O O . ILE A 1 86 ? -1.681 25.184 -13.785 1.00 30.20 86 ILE A O 1
ATOM 682 N N . ASN A 1 87 ? -0.854 26.926 -14.937 1.00 38.56 87 ASN A N 1
ATOM 683 C CA . ASN A 1 87 ? 0.253 27.255 -14.060 1.00 38.56 87 ASN A CA 1
ATOM 684 C C . ASN A 1 87 ? -0.257 28.299 -13.048 1.00 38.56 87 ASN A C 1
ATOM 686 O O . ASN A 1 87 ? -0.243 29.497 -13.323 1.00 38.56 87 ASN A O 1
ATOM 690 N N . ALA A 1 88 ? -0.766 27.860 -11.895 1.00 30.45 88 ALA A N 1
ATOM 691 C CA . ALA A 1 88 ? -1.125 28.759 -10.800 1.00 30.45 88 ALA A CA 1
ATOM 692 C C . ALA A 1 88 ? -0.852 28.099 -9.445 1.00 30.45 88 ALA A C 1
ATOM 694 O O . ALA A 1 88 ? -1.524 27.164 -9.023 1.00 30.45 88 ALA A O 1
ATOM 695 N N . ASN A 1 89 ? 0.168 28.623 -8.773 1.00 39.09 89 ASN A N 1
ATOM 696 C CA . ASN A 1 89 ? 0.510 28.364 -7.383 1.00 39.09 89 ASN A CA 1
ATOM 697 C C . ASN A 1 89 ? -0.660 28.800 -6.471 1.00 39.09 89 ASN A C 1
ATOM 699 O O . ASN A 1 89 ? -0.914 30.008 -6.386 1.00 39.09 89 ASN A O 1
ATOM 703 N N . PRO A 1 90 ? -1.377 27.898 -5.774 1.00 33.91 90 PRO A N 1
ATOM 704 C CA . PRO A 1 90 ? -2.369 28.325 -4.807 1.00 33.91 90 PRO A CA 1
ATOM 705 C C . PRO A 1 90 ? -1.641 28.748 -3.531 1.00 33.91 90 PRO A C 1
ATOM 707 O O . PRO A 1 90 ? -1.034 27.932 -2.836 1.00 33.91 90 PRO A O 1
ATOM 710 N N . LYS A 1 91 ? -1.715 30.044 -3.201 1.00 32.56 91 LYS A N 1
ATOM 711 C CA . LYS A 1 91 ? -1.468 30.515 -1.833 1.00 32.56 91 LYS A CA 1
ATOM 712 C C . LYS A 1 91 ? -2.361 29.693 -0.904 1.00 32.56 91 LYS A C 1
ATOM 714 O O . LYS A 1 91 ? -3.581 29.823 -0.962 1.00 32.56 91 LYS A O 1
ATOM 719 N N . ALA A 1 92 ? -1.741 28.853 -0.078 1.00 32.41 92 ALA A N 1
ATOM 720 C CA . ALA A 1 92 ? -2.430 28.095 0.953 1.00 32.41 92 ALA A CA 1
ATOM 721 C C . ALA A 1 92 ? -3.311 29.043 1.790 1.00 32.41 92 ALA A C 1
ATOM 723 O O . ALA A 1 92 ? -2.829 30.116 2.183 1.00 32.41 92 ALA A O 1
ATOM 724 N N . PRO A 1 93 ? -4.579 28.692 2.075 1.00 32.91 93 PRO A N 1
ATOM 725 C CA . PRO A 1 93 ? -5.344 29.423 3.066 1.00 32.91 93 PRO A CA 1
ATOM 726 C C . PRO A 1 93 ? -4.590 29.309 4.389 1.00 32.91 93 PRO A C 1
ATOM 728 O O . PRO A 1 93 ? -4.205 28.227 4.830 1.00 32.91 93 PRO A O 1
ATOM 731 N N . ARG A 1 94 ? -4.298 30.466 4.977 1.00 31.53 94 ARG A N 1
ATOM 732 C CA . ARG A 1 94 ? -3.605 30.591 6.253 1.00 31.53 94 ARG A CA 1
ATOM 733 C C . ARG A 1 94 ? -4.501 29.951 7.312 1.00 31.53 94 ARG A C 1
ATOM 735 O O . ARG A 1 94 ? -5.462 30.582 7.741 1.00 31.53 94 ARG A O 1
ATOM 742 N N . SER A 1 95 ? -4.209 28.708 7.687 1.00 37.81 95 SER A N 1
ATOM 743 C CA . SER A 1 95 ? -4.868 28.026 8.798 1.00 37.81 95 SER A CA 1
ATOM 744 C C . SER A 1 95 ? -4.732 28.904 10.035 1.00 37.81 95 SER A C 1
ATOM 746 O O . SER A 1 95 ? -3.631 29.096 10.555 1.00 37.81 95 SER A O 1
ATOM 748 N N . GLN A 1 96 ? -5.837 29.503 10.473 1.00 31.80 96 GLN A N 1
ATOM 749 C CA . GLN A 1 96 ? -5.901 30.093 11.797 1.00 31.80 96 GLN A CA 1
ATOM 750 C C . GLN A 1 96 ? -5.794 28.928 12.776 1.00 31.80 96 GLN A C 1
ATOM 752 O O . GLN A 1 96 ? -6.693 28.097 12.864 1.00 31.80 96 GLN A O 1
ATOM 757 N N . ALA A 1 97 ? -4.648 28.830 13.445 1.00 31.69 97 ALA A N 1
ATOM 758 C CA . ALA A 1 97 ? -4.472 27.917 14.556 1.00 31.69 97 ALA A CA 1
ATOM 759 C C . ALA A 1 97 ? -5.468 28.326 15.645 1.00 31.69 97 ALA A C 1
ATOM 761 O O . ALA A 1 97 ? -5.269 29.325 16.338 1.00 31.69 97 ALA A O 1
ATOM 762 N N . VAL A 1 98 ? -6.570 27.586 15.751 1.00 32.59 98 VAL A N 1
ATOM 763 C CA . VAL A 1 98 ? -7.444 27.655 16.917 1.00 32.59 98 VAL A CA 1
ATOM 764 C C . VAL A 1 98 ? -6.613 27.120 18.076 1.00 32.59 98 VAL A C 1
ATOM 766 O O . VAL A 1 98 ? -6.213 25.958 18.087 1.00 32.59 98 VAL A O 1
ATOM 769 N N . ASN A 1 99 ? -6.275 28.006 19.008 1.00 30.81 99 ASN A N 1
ATOM 770 C CA . ASN A 1 99 ? -5.556 27.657 20.220 1.00 30.81 99 ASN A CA 1
ATOM 771 C C . ASN A 1 99 ? -6.538 26.920 21.143 1.00 30.81 99 ASN A C 1
ATOM 773 O O . ASN A 1 99 ? -7.287 27.545 21.891 1.00 30.81 99 ASN A O 1
ATOM 777 N N . ILE A 1 100 ? -6.613 25.596 20.998 1.00 36.41 100 ILE A N 1
ATOM 778 C CA . ILE A 1 100 ? -7.429 24.734 21.853 1.00 36.41 100 ILE A CA 1
ATOM 779 C C . ILE A 1 100 ? -6.636 24.524 23.143 1.00 36.41 100 ILE A C 1
ATOM 781 O O . ILE A 1 100 ? -5.704 23.721 23.185 1.00 36.41 100 ILE A O 1
ATOM 785 N N . ASN A 1 101 ? -6.988 25.282 24.181 1.00 33.84 101 ASN A N 1
ATOM 78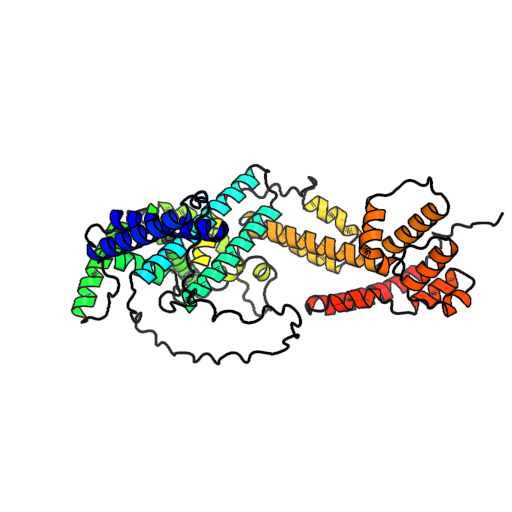6 C CA . ASN A 1 101 ? -6.547 25.001 25.541 1.00 33.84 101 ASN A CA 1
ATOM 787 C C . ASN A 1 101 ? -7.031 23.599 25.948 1.00 33.84 101 ASN A C 1
ATOM 789 O O . ASN A 1 101 ? -8.176 23.229 25.704 1.00 33.84 101 ASN A O 1
ATOM 793 N N . THR A 1 102 ? -6.132 22.825 26.550 1.00 41.25 102 THR A N 1
ATOM 794 C CA . THR A 1 102 ? -6.312 21.458 27.064 1.00 41.25 102 THR A CA 1
ATOM 795 C C . THR A 1 102 ? -7.198 21.397 28.313 1.00 41.25 102 THR A C 1
ATOM 797 O O . THR A 1 102 ? -6.739 20.980 29.372 1.00 41.25 102 THR A O 1
ATOM 800 N N . GLU A 1 103 ? -8.467 21.775 28.191 1.00 41.66 103 GLU A N 1
ATOM 801 C CA . GLU A 1 103 ? -9.508 21.408 29.157 1.00 41.66 103 GLU A CA 1
ATOM 802 C C . GLU A 1 103 ? -10.711 20.835 28.395 1.00 41.66 103 GLU A C 1
ATOM 804 O O . GLU A 1 103 ? -11.444 21.571 27.745 1.00 41.66 103 GLU A O 1
ATOM 809 N N . ASP A 1 104 ? -10.809 19.501 28.460 1.00 41.53 104 ASP A N 1
ATOM 810 C CA . ASP A 1 104 ? -11.869 18.572 28.041 1.00 41.53 104 ASP A CA 1
ATOM 811 C C . ASP A 1 104 ? -12.462 18.659 26.613 1.00 41.53 104 ASP A C 1
ATOM 813 O O . ASP A 1 104 ? -12.618 19.735 26.036 1.00 41.53 104 ASP A O 1
ATOM 817 N N . PRO A 1 105 ? -12.811 17.515 25.977 1.00 43.25 105 PRO A N 1
ATOM 818 C CA . PRO A 1 105 ? -13.293 17.516 24.600 1.00 43.25 105 PRO A CA 1
ATOM 819 C C . PRO A 1 105 ? -14.642 18.234 24.509 1.00 43.25 105 PRO A C 1
ATOM 821 O O . PRO A 1 105 ? -15.681 17.721 24.926 1.00 43.25 105 PRO A O 1
ATOM 824 N N . ILE A 1 106 ? -14.595 19.437 23.938 1.00 45.28 106 ILE A N 1
ATOM 825 C CA . ILE A 1 106 ? -15.751 20.248 23.569 1.00 45.28 106 ILE A CA 1
ATOM 826 C C . ILE A 1 106 ? -16.625 19.429 22.636 1.00 45.28 106 ILE A C 1
ATOM 828 O O . ILE A 1 106 ? -16.194 18.942 21.589 1.00 45.28 106 ILE A O 1
ATOM 832 N N . CYS A 1 107 ? -17.867 19.278 23.059 1.00 53.03 107 CYS A N 1
ATOM 833 C CA . CYS A 1 107 ? -18.751 18.319 22.472 1.00 53.03 107 CYS A CA 1
ATOM 834 C C . CYS A 1 107 ? -19.555 18.892 21.309 1.00 53.03 107 CYS A C 1
ATOM 836 O O . CYS A 1 107 ? -20.107 19.989 21.399 1.00 53.03 107 CYS A O 1
ATOM 838 N N . VAL A 1 108 ? -19.615 18.139 20.214 1.00 51.50 108 VAL A N 1
ATOM 839 C CA . VAL A 1 108 ? -20.281 18.549 18.977 1.00 51.50 108 VAL A CA 1
ATOM 840 C C . VAL A 1 108 ? -21.503 17.654 18.765 1.00 51.50 108 VAL A C 1
ATOM 842 O O . VAL A 1 108 ? -21.369 16.434 18.883 1.00 51.50 108 VAL A O 1
ATOM 845 N N . PRO A 1 109 ? -22.693 18.215 18.470 1.00 53.59 109 PRO A N 1
ATOM 846 C CA . PRO A 1 109 ? -23.868 17.414 18.146 1.00 53.59 109 PRO A CA 1
ATOM 847 C C . PRO A 1 109 ? -23.565 16.467 16.977 1.00 53.59 109 PRO A C 1
ATOM 849 O O . PRO A 1 109 ? -23.068 16.881 15.929 1.00 53.59 109 PRO A O 1
ATOM 852 N N . PHE A 1 110 ? -23.831 15.179 17.177 1.00 65.50 110 PHE A N 1
ATOM 853 C CA . PHE A 1 110 ? -23.431 14.108 16.276 1.00 65.50 110 PHE A CA 1
ATOM 854 C C . PHE A 1 110 ? -24.694 13.469 15.690 1.00 65.50 110 PHE A C 1
ATOM 856 O O . PHE A 1 110 ? -25.300 12.630 16.321 1.00 65.50 110 PHE A O 1
ATOM 863 N N . GLU A 1 111 ? -25.187 13.920 14.536 1.00 71.81 111 GLU A N 1
ATOM 864 C CA . GLU A 1 111 ? -26.458 13.443 13.955 1.00 71.81 111 GLU A CA 1
ATOM 865 C C . GLU A 1 111 ? -26.394 11.988 13.444 1.00 71.81 111 GLU A C 1
ATOM 867 O O . GLU A 1 111 ? -25.318 11.483 13.125 1.00 71.81 111 GLU A O 1
ATOM 872 N N . ASP A 1 112 ? -27.547 11.323 13.286 1.00 71.31 112 ASP A N 1
ATOM 873 C CA . ASP A 1 112 ? -27.649 9.950 12.741 1.00 71.31 112 ASP A CA 1
ATOM 874 C C . ASP A 1 112 ? -26.924 9.784 11.388 1.00 71.31 112 ASP A C 1
ATOM 876 O O . ASP A 1 112 ? -26.333 8.741 11.103 1.00 71.31 112 ASP A O 1
ATOM 880 N N . GLY A 1 113 ? -26.913 10.831 10.553 1.00 77.31 113 GLY A N 1
ATOM 881 C CA . GLY A 1 113 ? -26.156 10.843 9.299 1.00 77.31 113 GLY A CA 1
ATOM 882 C C . GLY A 1 113 ? -24.640 10.749 9.507 1.00 77.31 113 GLY A C 1
ATOM 883 O O . GLY A 1 113 ? -23.960 10.062 8.748 1.00 77.31 113 GLY A O 1
ATOM 884 N N . HIS A 1 114 ? -24.113 11.374 10.563 1.00 84.56 114 HIS A N 1
ATOM 885 C CA . HIS A 1 114 ? -22.692 11.307 10.919 1.00 84.56 114 HIS A CA 1
ATOM 886 C C . HIS A 1 114 ? -22.322 9.918 11.435 1.00 84.56 114 HIS A C 1
ATOM 888 O O . HIS A 1 114 ? -21.265 9.396 11.080 1.00 84.56 114 HIS A O 1
ATOM 894 N N . LEU A 1 115 ? -23.209 9.292 12.217 1.00 83.62 115 LEU A N 1
ATOM 895 C CA . LEU A 1 115 ? -23.013 7.917 12.670 1.00 83.62 115 LEU A CA 1
ATOM 896 C C . LEU A 1 115 ? -22.973 6.941 11.495 1.00 83.62 115 LEU A C 1
ATOM 898 O O . LEU A 1 115 ? -22.119 6.059 11.471 1.00 83.62 115 LEU A O 1
ATOM 902 N N . PHE A 1 116 ? -23.858 7.113 10.511 1.00 85.94 116 PHE A N 1
ATOM 903 C CA . PHE A 1 116 ? -23.849 6.281 9.311 1.00 85.94 116 PHE A CA 1
ATOM 904 C C . PHE A 1 116 ? -22.540 6.426 8.522 1.00 85.94 116 PHE A C 1
ATOM 906 O O . PHE A 1 116 ? -21.964 5.425 8.102 1.00 85.94 116 PHE A O 1
ATOM 913 N N . GLU A 1 117 ? -22.034 7.648 8.343 1.00 91.38 117 GLU A N 1
ATOM 914 C CA . GLU A 1 117 ? -20.747 7.864 7.669 1.00 91.38 117 GLU A CA 1
ATOM 915 C C . GLU A 1 117 ? -19.568 7.290 8.460 1.00 91.38 117 GLU A C 1
ATOM 917 O O . GLU A 1 117 ? -18.678 6.674 7.874 1.00 91.38 117 GLU A O 1
ATOM 922 N N . LEU A 1 118 ? -19.580 7.426 9.789 1.00 92.31 118 LEU A N 1
ATOM 923 C CA . LEU A 1 118 ? -18.574 6.812 10.650 1.00 92.31 118 LEU A CA 1
ATOM 924 C C . LEU A 1 118 ? -18.626 5.280 10.571 1.00 92.31 118 LEU A C 1
ATOM 926 O O . LEU A 1 118 ? -17.588 4.624 10.480 1.00 92.31 118 LEU A O 1
ATOM 930 N N . PHE A 1 119 ? -19.829 4.705 10.552 1.00 90.88 119 PHE A N 1
ATOM 931 C CA . PHE A 1 119 ? -20.023 3.277 10.329 1.00 90.88 119 PHE A CA 1
ATOM 932 C C . PHE A 1 119 ? -19.455 2.844 8.978 1.00 90.88 119 PHE A C 1
ATOM 934 O O . PHE A 1 119 ? -18.763 1.831 8.920 1.00 90.88 119 PHE A O 1
ATOM 941 N N . CYS A 1 120 ? -19.692 3.612 7.910 1.00 92.69 120 CYS A N 1
ATOM 942 C CA . CYS A 1 120 ? -19.115 3.329 6.596 1.00 92.69 120 CYS A CA 1
ATOM 943 C C . CYS A 1 120 ? -17.584 3.364 6.643 1.00 92.69 120 CYS A C 1
ATOM 945 O O . CYS A 1 120 ? -16.948 2.458 6.122 1.00 92.69 120 CYS A O 1
ATOM 947 N N . LEU A 1 121 ? -16.978 4.332 7.339 1.00 95.69 121 LEU A N 1
ATOM 948 C CA . LEU A 1 121 ? -15.521 4.394 7.486 1.00 95.69 121 LEU A CA 1
ATOM 949 C C . LEU A 1 121 ? -14.952 3.150 8.193 1.00 95.69 121 LEU A C 1
ATOM 951 O O . LEU A 1 121 ? -13.963 2.573 7.736 1.00 95.69 121 LEU A O 1
ATOM 955 N N . PHE A 1 122 ? -15.575 2.704 9.289 1.00 94.88 122 PHE A N 1
ATOM 956 C CA . PHE A 1 122 ? -15.191 1.454 9.958 1.00 94.88 122 PHE A CA 1
ATOM 957 C C . PHE A 1 122 ? -15.460 0.221 9.087 1.00 94.88 122 PHE A C 1
ATOM 959 O O . PHE A 1 122 ? -14.694 -0.746 9.128 1.00 94.88 122 PHE A O 1
ATOM 966 N N . HIS A 1 123 ? -16.532 0.233 8.298 1.00 92.88 123 HIS A N 1
ATOM 967 C CA . HIS A 1 123 ? -16.842 -0.839 7.360 1.00 92.88 123 HIS A CA 1
ATOM 968 C C . HIS A 1 123 ? -15.758 -0.963 6.287 1.00 92.88 123 HIS A C 1
ATOM 970 O O . HIS A 1 123 ? -15.162 -2.033 6.168 1.00 92.88 123 HIS A O 1
ATOM 976 N N . ASP A 1 124 ? -15.419 0.138 5.617 1.00 95.50 124 ASP A N 1
ATOM 977 C CA . ASP A 1 124 ? -14.354 0.221 4.615 1.00 95.50 124 ASP A CA 1
ATOM 978 C C . ASP A 1 124 ? -13.017 -0.272 5.187 1.00 95.50 124 ASP A C 1
ATOM 980 O O . ASP A 1 124 ? -12.302 -1.050 4.551 1.00 95.50 124 ASP A O 1
ATOM 984 N N . ALA A 1 125 ? -12.688 0.116 6.425 1.00 96.38 125 ALA A N 1
ATOM 985 C CA . ALA A 1 125 ? -11.485 -0.353 7.110 1.00 96.38 125 ALA A CA 1
ATOM 986 C C . ALA A 1 125 ? -11.460 -1.887 7.243 1.00 96.38 125 ALA A C 1
ATOM 988 O O . ALA A 1 125 ? -10.438 -2.531 6.987 1.00 96.38 125 ALA A O 1
ATOM 989 N N . ASN A 1 126 ? -12.588 -2.489 7.625 1.00 94.94 126 ASN A N 1
ATOM 990 C CA . ASN A 1 126 ? -12.713 -3.938 7.782 1.00 94.94 126 ASN A CA 1
ATOM 991 C C . ASN A 1 126 ? -12.751 -4.686 6.443 1.00 94.94 126 ASN A C 1
ATOM 993 O O . ASN A 1 126 ? -12.210 -5.794 6.348 1.00 94.94 126 ASN A O 1
ATOM 997 N N . GLU A 1 127 ? -13.329 -4.099 5.397 1.00 94.50 127 GLU A N 1
ATOM 998 C CA . GLU A 1 127 ? -13.275 -4.661 4.046 1.00 94.50 127 GLU A CA 1
ATOM 999 C C . GLU A 1 127 ? -11.847 -4.648 3.500 1.00 94.50 127 GLU A C 1
ATOM 1001 O O . GLU A 1 127 ? -11.365 -5.679 3.023 1.00 94.50 127 GLU A O 1
ATOM 1006 N N . ILE A 1 128 ? -11.120 -3.538 3.672 1.00 96.06 128 ILE A N 1
ATOM 1007 C CA . ILE A 1 128 ? -9.694 -3.444 3.332 1.00 96.06 128 ILE A CA 1
ATOM 1008 C C . ILE A 1 128 ? -8.896 -4.496 4.098 1.00 96.06 128 ILE A C 1
ATOM 1010 O O . ILE A 1 128 ? -8.124 -5.237 3.488 1.00 96.06 128 ILE A O 1
ATOM 1014 N N . ARG A 1 129 ? -9.104 -4.612 5.415 1.00 95.31 129 ARG A N 1
ATOM 1015 C CA . ARG A 1 129 ? -8.463 -5.642 6.243 1.00 95.31 129 ARG A CA 1
ATOM 1016 C C . ARG A 1 129 ? -8.708 -7.036 5.667 1.00 95.31 129 ARG A C 1
ATOM 1018 O O . ARG A 1 129 ? -7.752 -7.752 5.379 1.00 95.31 129 ARG A O 1
ATOM 1025 N N . THR A 1 130 ? -9.970 -7.392 5.432 1.00 94.88 130 THR A N 1
ATOM 1026 C CA . THR A 1 130 ? -10.381 -8.711 4.923 1.00 94.88 130 THR A CA 1
ATOM 1027 C C . THR A 1 130 ? -9.776 -9.008 3.554 1.00 94.88 130 THR A C 1
ATOM 1029 O O . THR A 1 130 ? -9.237 -10.100 3.331 1.00 94.88 130 THR A O 1
ATOM 1032 N N . TYR A 1 131 ? -9.825 -8.034 2.644 1.00 96.75 131 TYR A N 1
ATOM 1033 C CA . TYR A 1 131 ? -9.247 -8.135 1.311 1.00 96.75 131 TYR A CA 1
ATOM 1034 C C . TYR A 1 131 ? -7.735 -8.363 1.377 1.00 96.75 131 TYR A C 1
ATOM 1036 O O . TYR A 1 131 ? -7.224 -9.310 0.771 1.00 96.75 131 TYR A O 1
ATOM 1044 N N . LEU A 1 132 ? -7.020 -7.559 2.168 1.00 95.88 132 LEU A N 1
ATOM 1045 C CA . LEU A 1 132 ? -5.575 -7.683 2.337 1.00 95.88 132 LEU A CA 1
ATOM 1046 C C . LEU A 1 132 ? -5.195 -9.018 2.974 1.00 95.88 132 LEU A C 1
ATOM 1048 O O . LEU A 1 132 ? -4.303 -9.690 2.458 1.00 95.88 132 LEU A O 1
ATOM 1052 N N . THR A 1 133 ? -5.900 -9.480 4.009 1.00 94.31 133 THR A N 1
ATOM 1053 C CA . THR A 1 133 ? -5.674 -10.828 4.555 1.00 94.31 133 THR A CA 1
ATOM 1054 C C . THR A 1 133 ? -5.848 -11.897 3.470 1.00 94.31 133 THR A C 1
ATOM 1056 O O . THR A 1 133 ? -5.066 -12.845 3.406 1.00 94.31 133 THR A O 1
ATOM 1059 N N . GLY A 1 134 ? -6.831 -11.747 2.578 1.00 95.38 134 GLY A N 1
ATOM 1060 C CA . GLY A 1 134 ? -7.016 -12.623 1.419 1.00 95.38 134 GLY A CA 1
ATOM 1061 C C . GLY A 1 134 ? -5.830 -12.607 0.448 1.00 95.38 134 GLY A C 1
ATOM 1062 O O . GLY A 1 134 ? -5.356 -13.670 0.042 1.00 95.38 134 GLY A O 1
ATOM 1063 N N . ILE A 1 135 ? -5.308 -11.424 0.115 1.00 95.50 135 ILE A N 1
ATOM 1064 C CA . ILE A 1 135 ? -4.110 -11.262 -0.725 1.00 95.50 135 ILE A CA 1
ATOM 1065 C C . ILE A 1 135 ? -2.895 -11.937 -0.084 1.00 95.50 135 ILE A C 1
ATOM 1067 O O . ILE A 1 135 ? -2.201 -12.705 -0.750 1.00 95.50 135 ILE A O 1
ATOM 1071 N N . TRP A 1 136 ? -2.678 -11.739 1.214 1.00 93.06 136 TRP A N 1
ATOM 1072 C CA . TRP A 1 136 ? -1.565 -12.354 1.934 1.00 93.06 136 TRP A CA 1
ATOM 1073 C C . TRP A 1 136 ? -1.721 -13.873 2.081 1.00 93.06 136 TRP A C 1
ATOM 1075 O O . TRP A 1 136 ? -0.735 -14.600 2.016 1.00 93.06 136 TRP A O 1
ATOM 1085 N N . ARG A 1 137 ? -2.942 -14.413 2.194 1.00 92.25 137 ARG A N 1
ATOM 1086 C CA . ARG A 1 137 ? -3.156 -15.872 2.083 1.00 92.25 137 ARG A CA 1
ATOM 1087 C C . ARG A 1 137 ? -2.780 -16.393 0.696 1.00 92.25 137 ARG A C 1
ATOM 1089 O O . ARG A 1 137 ? -2.134 -17.427 0.590 1.00 92.25 137 ARG A O 1
ATOM 1096 N N . ARG A 1 138 ? -3.132 -15.667 -0.370 1.00 92.75 138 ARG A N 1
ATOM 1097 C CA . ARG A 1 138 ? -2.738 -16.033 -1.741 1.00 92.75 138 ARG A CA 1
ATOM 1098 C C . ARG A 1 138 ? -1.226 -15.963 -1.944 1.00 92.75 138 ARG A C 1
ATOM 1100 O O . ARG A 1 138 ? -0.695 -16.803 -2.662 1.00 92.75 138 ARG A O 1
ATOM 1107 N N . TYR A 1 139 ? -0.551 -15.003 -1.316 1.00 89.00 139 TYR A N 1
ATOM 1108 C CA . TYR A 1 139 ? 0.909 -14.958 -1.279 1.00 89.00 139 TYR A CA 1
ATOM 1109 C C . TYR A 1 139 ? 1.490 -16.201 -0.595 1.00 89.00 139 TYR A C 1
ATOM 1111 O O . TYR A 1 139 ? 2.317 -16.889 -1.189 1.00 89.00 139 TYR A O 1
ATOM 1119 N N . LYS A 1 140 ? 0.984 -16.563 0.592 1.00 86.50 140 LYS A N 1
ATOM 1120 C CA . LYS A 1 140 ? 1.377 -17.793 1.302 1.00 86.50 140 LYS A CA 1
ATOM 1121 C C . LYS A 1 140 ? 1.181 -19.056 0.448 1.00 86.50 140 LYS A C 1
ATOM 1123 O O . LYS A 1 140 ? 2.030 -19.941 0.458 1.00 86.50 140 LYS A O 1
ATOM 1128 N N . ASP A 1 141 ? 0.105 -19.106 -0.336 1.00 89.25 141 ASP A N 1
ATOM 1129 C CA . ASP A 1 141 ? -0.187 -20.180 -1.298 1.00 89.25 141 ASP A CA 1
ATOM 1130 C C . ASP A 1 141 ? 0.650 -20.107 -2.597 1.00 89.25 141 ASP A C 1
ATOM 1132 O O . ASP A 1 141 ? 0.416 -20.890 -3.519 1.00 89.25 141 ASP A O 1
ATOM 1136 N N . ARG A 1 142 ? 1.579 -19.149 -2.726 1.00 88.06 142 ARG A N 1
ATOM 1137 C CA . ARG A 1 142 ? 2.376 -18.864 -3.939 1.00 88.06 142 ARG A CA 1
ATOM 1138 C C . ARG A 1 142 ? 1.537 -18.529 -5.186 1.00 88.06 142 ARG A C 1
ATOM 1140 O O . ARG A 1 142 ? 1.991 -18.696 -6.313 1.00 88.06 142 ARG A O 1
ATOM 1147 N N . LYS A 1 143 ? 0.306 -18.036 -5.001 1.00 90.56 143 LYS A N 1
ATOM 1148 C CA . LYS A 1 143 ? -0.611 -17.601 -6.080 1.00 90.56 143 LYS A CA 1
ATOM 1149 C C . LYS A 1 143 ? -0.423 -16.139 -6.487 1.00 90.56 143 LYS A C 1
ATOM 1151 O O . LYS A 1 143 ? -0.988 -15.708 -7.489 1.00 90.56 143 LYS A O 1
ATOM 1156 N N . VAL A 1 144 ? 0.266 -15.361 -5.660 1.00 91.00 144 VAL A N 1
ATOM 1157 C CA . VAL A 1 144 ? 0.606 -13.948 -5.868 1.00 91.00 144 VAL A CA 1
ATOM 1158 C C . VAL A 1 144 ? 2.034 -13.771 -5.359 1.00 91.00 144 VAL A C 1
ATOM 1160 O O . VAL A 1 144 ? 2.393 -14.394 -4.364 1.00 91.00 144 VAL A O 1
ATOM 1163 N N . ASP A 1 145 ? 2.857 -12.974 -6.034 1.00 88.31 145 ASP A N 1
ATOM 1164 C CA . ASP A 1 145 ? 4.224 -12.698 -5.586 1.00 88.31 145 ASP A CA 1
ATOM 1165 C C . ASP A 1 145 ? 4.265 -11.656 -4.445 1.00 88.31 145 ASP A C 1
ATOM 1167 O O . ASP A 1 145 ? 3.299 -10.927 -4.194 1.00 88.31 145 ASP A O 1
ATOM 1171 N N . LEU A 1 146 ? 5.403 -11.581 -3.745 1.00 88.31 146 LEU A N 1
ATOM 1172 C CA . LEU A 1 146 ? 5.585 -10.685 -2.598 1.00 88.31 146 LEU A CA 1
ATOM 1173 C C . LEU A 1 146 ? 5.414 -9.204 -2.973 1.00 88.31 146 LEU A C 1
ATOM 1175 O O . LEU A 1 146 ? 4.847 -8.432 -2.203 1.00 88.31 146 LEU A O 1
ATOM 1179 N N . ILE A 1 147 ? 5.890 -8.795 -4.153 1.00 89.50 147 ILE A N 1
ATOM 1180 C CA . ILE A 1 147 ? 5.822 -7.403 -4.612 1.00 89.50 147 ILE A CA 1
ATOM 1181 C C . ILE A 1 147 ? 4.366 -7.007 -4.823 1.00 89.50 147 ILE A C 1
ATOM 1183 O O . ILE A 1 147 ? 3.935 -5.968 -4.327 1.00 89.50 147 ILE A O 1
ATOM 1187 N N . THR A 1 148 ? 3.598 -7.845 -5.511 1.00 91.00 148 THR A N 1
ATOM 1188 C CA . THR A 1 148 ? 2.178 -7.622 -5.770 1.00 91.00 148 THR A CA 1
ATOM 1189 C C . THR A 1 148 ? 1.396 -7.525 -4.460 1.00 91.00 148 THR A C 1
ATOM 1191 O O . THR A 1 148 ? 0.597 -6.598 -4.299 1.00 91.00 148 THR A O 1
ATOM 1194 N N . ALA A 1 149 ? 1.649 -8.413 -3.493 1.00 91.69 149 ALA A N 1
ATOM 1195 C CA . ALA A 1 149 ? 1.005 -8.360 -2.178 1.00 91.69 149 ALA A CA 1
ATOM 1196 C C . ALA A 1 149 ? 1.346 -7.067 -1.412 1.00 91.69 149 ALA A C 1
ATOM 1198 O O . ALA A 1 149 ? 0.446 -6.380 -0.909 1.00 91.69 149 ALA A O 1
ATOM 1199 N N . SER A 1 150 ? 2.624 -6.684 -1.383 1.00 91.19 150 SER A N 1
ATOM 1200 C CA . SER A 1 150 ? 3.087 -5.479 -0.690 1.00 91.19 150 SER A CA 1
ATOM 1201 C C . SER A 1 150 ? 2.590 -4.193 -1.346 1.00 91.19 150 SER A C 1
ATOM 1203 O O . SER A 1 150 ? 2.074 -3.324 -0.646 1.00 91.19 150 SER A O 1
ATOM 1205 N N . LEU A 1 151 ? 2.657 -4.072 -2.675 1.00 90.38 151 LEU A N 1
ATOM 1206 C CA . LEU A 1 151 ? 2.148 -2.903 -3.403 1.00 90.38 151 LEU A CA 1
ATOM 1207 C C . LEU A 1 151 ? 0.637 -2.746 -3.245 1.00 90.38 151 LEU A C 1
ATOM 1209 O O . LEU A 1 151 ? 0.162 -1.641 -2.993 1.00 90.38 151 LEU A O 1
ATOM 1213 N N . THR A 1 152 ? -0.115 -3.846 -3.332 1.00 94.62 152 THR A N 1
ATOM 1214 C CA . THR A 1 152 ? -1.565 -3.826 -3.088 1.00 94.62 152 THR A CA 1
ATOM 1215 C C . THR A 1 152 ? -1.866 -3.326 -1.675 1.00 94.62 152 THR A C 1
ATOM 1217 O O . THR A 1 152 ? -2.746 -2.487 -1.491 1.00 94.62 152 THR A O 1
ATOM 1220 N N . THR A 1 153 ? -1.086 -3.779 -0.689 1.00 94.31 153 THR A N 1
ATOM 1221 C CA . THR A 1 153 ? -1.194 -3.321 0.704 1.00 94.31 153 THR A CA 1
ATOM 1222 C C . THR A 1 153 ? -0.921 -1.823 0.832 1.00 94.31 153 THR A C 1
ATOM 1224 O O . THR A 1 153 ? -1.712 -1.112 1.448 1.00 94.31 153 THR A O 1
ATOM 1227 N N . GLN A 1 154 ? 0.136 -1.310 0.196 1.00 90.44 154 GLN A N 1
ATOM 1228 C CA . GLN A 1 154 ? 0.441 0.124 0.217 1.00 90.44 154 GLN A CA 1
ATOM 1229 C C . GLN A 1 154 ? -0.648 0.981 -0.418 1.00 90.44 154 GLN A C 1
ATOM 1231 O O . GLN A 1 154 ? -1.013 2.018 0.134 1.00 90.44 154 GLN A O 1
ATOM 1236 N N . VAL A 1 155 ? -1.162 0.562 -1.575 1.00 92.75 155 VAL A N 1
ATOM 1237 C CA . VAL A 1 155 ? -2.227 1.285 -2.278 1.00 92.75 155 VAL A CA 1
ATOM 1238 C C . VAL A 1 155 ? -3.494 1.316 -1.427 1.00 92.75 155 VAL A C 1
ATOM 1240 O O . VAL A 1 155 ? -4.091 2.380 -1.276 1.00 92.75 155 VAL A O 1
ATOM 1243 N N . ALA A 1 156 ? -3.865 0.190 -0.812 1.00 94.50 156 ALA A N 1
ATOM 1244 C CA . ALA A 1 156 ? -5.018 0.115 0.081 1.00 94.50 156 ALA A CA 1
ATOM 1245 C C . ALA A 1 156 ? -4.855 1.023 1.311 1.00 94.50 156 ALA A C 1
ATOM 1247 O O . ALA A 1 156 ? -5.751 1.803 1.629 1.00 94.50 156 ALA A O 1
ATOM 1248 N N . PHE A 1 157 ? -3.686 1.000 1.956 1.00 93.56 157 PHE A N 1
ATOM 1249 C CA . PHE A 1 157 ? -3.374 1.900 3.066 1.00 93.56 157 PHE A CA 1
ATOM 1250 C C . PHE A 1 157 ? -3.415 3.365 2.656 1.00 93.56 157 PHE A C 1
ATOM 1252 O O . PHE A 1 157 ? -3.999 4.178 3.369 1.00 93.56 157 PHE A O 1
ATOM 1259 N N . ARG A 1 158 ? -2.838 3.719 1.505 1.00 91.56 158 ARG A N 1
ATOM 1260 C CA . ARG A 1 158 ? -2.864 5.100 1.023 1.00 91.56 158 ARG A CA 1
ATOM 1261 C C . ARG A 1 158 ? -4.290 5.563 0.759 1.00 91.56 158 ARG A C 1
ATOM 1263 O O . ARG A 1 158 ? -4.662 6.643 1.207 1.00 91.56 158 ARG A O 1
ATOM 1270 N N . ARG A 1 159 ? -5.088 4.722 0.099 1.00 94.00 159 ARG A N 1
ATOM 1271 C CA . ARG A 1 159 ? -6.497 4.997 -0.172 1.00 94.00 159 ARG A CA 1
ATOM 1272 C C . ARG A 1 159 ? -7.280 5.234 1.118 1.00 94.00 159 ARG A C 1
ATOM 1274 O O . ARG A 1 159 ? -8.030 6.204 1.181 1.00 94.00 159 ARG A O 1
ATOM 1281 N N . PHE A 1 160 ? -7.070 4.399 2.133 1.00 96.19 160 PHE A N 1
ATOM 1282 C CA . PHE A 1 160 ? -7.753 4.542 3.415 1.00 96.19 160 PHE A CA 1
ATOM 1283 C C . PHE A 1 160 ? -7.308 5.789 4.188 1.00 96.19 160 PHE A C 1
ATOM 1285 O O . PHE A 1 160 ? -8.140 6.466 4.779 1.00 96.19 160 PHE A O 1
ATOM 1292 N N . ILE A 1 161 ? -6.020 6.150 4.142 1.00 93.56 161 ILE A N 1
ATOM 1293 C CA . ILE A 1 161 ? -5.541 7.425 4.704 1.00 93.56 161 ILE A CA 1
ATOM 1294 C C . ILE A 1 161 ? -6.250 8.604 4.032 1.00 93.56 161 ILE A C 1
ATOM 1296 O O . ILE A 1 161 ? -6.682 9.525 4.715 1.00 93.56 161 ILE A O 1
ATOM 1300 N N . ASP A 1 162 ? -6.383 8.589 2.704 1.00 93.81 162 ASP A N 1
ATOM 1301 C CA . ASP A 1 162 ? -7.059 9.675 1.992 1.00 93.81 162 ASP A CA 1
ATOM 1302 C C . ASP A 1 162 ? -8.559 9.749 2.380 1.00 93.81 162 ASP A C 1
ATOM 1304 O O . ASP A 1 162 ? -9.100 10.847 2.513 1.00 93.81 162 ASP A O 1
ATOM 1308 N N . GLN A 1 163 ? -9.219 8.605 2.628 1.00 94.75 163 GLN A N 1
ATOM 1309 C CA . GLN A 1 163 ? -10.592 8.549 3.160 1.00 94.75 163 GLN A CA 1
ATOM 1310 C C . GLN A 1 163 ? -10.688 9.088 4.597 1.00 94.75 163 GLN A C 1
ATOM 1312 O O . GLN A 1 163 ? -11.554 9.914 4.877 1.00 94.75 163 GLN A O 1
ATOM 1317 N N . GLU A 1 164 ? -9.785 8.672 5.488 1.00 95.00 164 GLU A N 1
ATOM 1318 C CA . GLU A 1 164 ? -9.677 9.175 6.864 1.00 95.00 164 GLU A CA 1
ATOM 1319 C C . GLU A 1 164 ? -9.490 10.696 6.884 1.00 95.00 164 GLU A C 1
ATOM 1321 O O . GLU A 1 164 ? -10.182 11.395 7.621 1.00 95.00 164 GLU A O 1
ATOM 1326 N N . VAL A 1 165 ? -8.590 11.228 6.052 1.00 94.19 165 VAL A N 1
ATOM 1327 C CA . VAL A 1 165 ? -8.334 12.673 5.964 1.00 94.19 165 VAL A CA 1
ATOM 1328 C C . VAL A 1 165 ? -9.576 13.419 5.481 1.00 94.19 165 VAL A C 1
ATOM 1330 O O . VAL A 1 165 ? -9.915 14.454 6.052 1.00 94.19 165 VAL A O 1
ATOM 1333 N N . ALA A 1 166 ? -10.278 12.904 4.469 1.00 95.00 166 ALA A N 1
ATOM 1334 C CA . ALA A 1 166 ? -11.526 13.505 4.000 1.00 95.00 166 ALA A CA 1
ATOM 1335 C C . ALA A 1 166 ? -12.614 13.489 5.089 1.00 95.00 166 ALA A C 1
ATOM 1337 O O . ALA A 1 166 ? -13.314 14.486 5.278 1.00 95.00 166 ALA A O 1
ATOM 1338 N N . PHE A 1 167 ? -12.718 12.391 5.843 1.00 94.69 167 PHE A N 1
ATOM 1339 C CA . PHE A 1 167 ? -13.634 12.277 6.975 1.00 94.69 167 PHE A CA 1
ATOM 1340 C C . PHE A 1 167 ? -13.293 13.284 8.080 1.00 94.69 167 PHE A C 1
ATOM 1342 O O . PHE A 1 167 ? -14.164 14.032 8.513 1.00 94.69 167 PHE A O 1
ATOM 1349 N N . ALA A 1 168 ? -12.025 13.376 8.487 1.00 91.94 168 ALA A N 1
ATOM 1350 C CA . ALA A 1 168 ? -11.574 14.303 9.525 1.00 91.94 168 ALA A CA 1
ATOM 1351 C C . ALA A 1 168 ? -11.730 15.779 9.117 1.00 91.94 168 ALA A C 1
ATOM 1353 O O . ALA A 1 168 ? -12.056 16.620 9.950 1.00 91.94 168 ALA A O 1
ATOM 1354 N N . GLN A 1 169 ? -11.550 16.109 7.834 1.00 92.75 169 GLN A N 1
ATOM 1355 C CA . GLN A 1 169 ? -11.825 17.455 7.314 1.00 92.75 169 GLN A CA 1
ATOM 1356 C C . GLN A 1 169 ? -13.306 17.822 7.426 1.00 92.75 169 GLN A C 1
ATOM 1358 O O . GLN A 1 169 ? -13.634 18.971 7.720 1.00 92.75 169 GLN A O 1
ATOM 1363 N N . LYS A 1 170 ? -14.194 16.851 7.192 1.00 92.31 170 LYS A N 1
ATOM 1364 C CA . LYS A 1 170 ? -15.641 17.030 7.319 1.00 92.31 170 LYS A CA 1
ATOM 1365 C C . LYS A 1 170 ? -16.090 17.057 8.783 1.00 92.31 170 LYS A C 1
ATOM 1367 O O . LYS A 1 170 ? -16.978 17.834 9.127 1.00 92.31 170 LYS A O 1
ATOM 1372 N N . TYR A 1 171 ? -15.445 16.264 9.637 1.00 90.19 171 TYR A N 1
ATOM 1373 C CA . TYR A 1 171 ? -15.766 16.101 11.055 1.00 90.19 171 TYR A CA 1
ATOM 1374 C C . TYR A 1 171 ? -14.528 16.267 11.954 1.00 90.19 171 TYR A C 1
ATOM 1376 O O . TYR A 1 171 ? -14.022 15.283 12.500 1.00 90.19 171 TYR A O 1
ATOM 1384 N N . PRO A 1 172 ? -14.046 17.505 12.177 1.00 88.94 172 PRO A N 1
ATOM 1385 C CA . PRO A 1 172 ? -12.828 17.740 12.959 1.00 88.94 172 PRO A CA 1
ATOM 1386 C C . PRO A 1 172 ? -12.908 17.246 14.411 1.00 88.94 172 PRO A C 1
ATOM 1388 O O . PRO A 1 172 ? -11.898 16.888 15.006 1.00 88.94 172 PRO A O 1
ATOM 1391 N N . SER A 1 173 ? -14.111 17.175 14.988 1.00 83.75 173 SER A N 1
ATOM 1392 C CA . SER A 1 173 ? -14.334 16.632 16.336 1.00 83.75 173 SER A CA 1
ATOM 1393 C C . SER A 1 173 ? -14.138 15.116 16.435 1.00 83.75 173 SER A C 1
ATOM 1395 O O . SER A 1 173 ? -14.143 14.575 17.535 1.00 83.75 173 SER A O 1
ATOM 1397 N N . LEU A 1 174 ? -13.980 14.427 15.305 1.00 88.38 174 LEU A N 1
ATOM 1398 C CA . LEU A 1 174 ? -13.798 12.980 15.203 1.00 88.38 174 LEU A CA 1
ATOM 1399 C C . LEU A 1 174 ? -12.481 12.637 14.506 1.00 88.38 174 LEU A C 1
ATOM 1401 O O . LEU A 1 174 ? -12.374 11.600 13.863 1.00 88.38 174 LEU A O 1
ATOM 1405 N N . GLU A 1 175 ? -11.478 13.509 14.594 1.00 87.88 175 GLU A N 1
ATOM 1406 C CA . GLU A 1 175 ? -10.201 13.331 13.893 1.00 87.88 175 GLU A CA 1
ATOM 1407 C C . GLU A 1 175 ? -9.462 12.040 14.299 1.00 87.88 175 GLU A C 1
ATOM 1409 O O . GLU A 1 175 ? -8.703 11.470 13.512 1.00 87.88 175 GLU A O 1
ATOM 1414 N N . TYR A 1 176 ? -9.695 11.558 15.523 1.00 90.94 176 TYR A N 1
ATOM 1415 C CA . TYR A 1 176 ? -8.962 10.443 16.113 1.00 90.94 176 TYR A CA 1
ATOM 1416 C C . TYR A 1 176 ? -9.877 9.285 16.499 1.00 90.94 176 TYR A C 1
ATOM 1418 O O . TYR A 1 176 ? -11.019 9.466 16.923 1.00 90.94 176 TYR A O 1
ATOM 1426 N N . LEU A 1 177 ? -9.317 8.082 16.429 1.00 91.88 177 LEU A N 1
ATOM 1427 C CA . LEU A 1 177 ? -9.976 6.815 16.692 1.00 91.88 177 LEU A CA 1
ATOM 1428 C C . LEU A 1 177 ? -10.621 6.765 18.079 1.00 91.88 177 LEU A C 1
ATOM 1430 O O . LEU A 1 177 ? -11.754 6.320 18.190 1.00 91.88 177 LEU A O 1
ATOM 1434 N N . GLY A 1 178 ? -9.954 7.261 19.125 1.00 87.12 178 GLY A N 1
ATOM 1435 C CA . GLY A 1 178 ? -10.538 7.289 20.471 1.00 87.12 178 GLY A CA 1
ATOM 1436 C C . GLY A 1 178 ? -11.853 8.079 20.534 1.00 87.12 178 GLY A C 1
ATOM 1437 O O . GLY A 1 178 ? -12.806 7.641 21.175 1.00 87.12 178 GLY A O 1
ATOM 1438 N N . LEU A 1 179 ? -11.938 9.197 19.801 1.00 86.69 179 LEU A N 1
ATOM 1439 C CA . LEU A 1 179 ? -13.155 10.010 19.702 1.00 86.69 179 LEU A CA 1
ATOM 1440 C C . LEU A 1 179 ? -14.222 9.300 18.868 1.00 86.69 179 LEU A C 1
ATOM 1442 O O . LEU A 1 179 ? -15.368 9.227 19.294 1.00 86.69 179 LEU A O 1
ATOM 1446 N N . MET A 1 180 ? -13.838 8.710 17.732 1.00 90.25 180 MET A N 1
ATOM 1447 C CA . MET A 1 180 ? -14.733 7.904 16.893 1.00 90.25 180 MET A CA 1
ATOM 1448 C C . MET A 1 180 ? -15.369 6.750 17.682 1.00 90.25 180 MET A C 1
ATOM 1450 O O . MET A 1 180 ? -16.586 6.577 17.674 1.00 90.25 180 MET A O 1
ATOM 1454 N N . ILE A 1 181 ? -14.540 5.985 18.394 1.00 87.69 181 ILE A N 1
ATOM 1455 C CA . ILE A 1 181 ? -14.958 4.876 19.251 1.00 87.69 181 ILE A CA 1
ATOM 1456 C C . ILE A 1 181 ? -15.898 5.394 20.341 1.00 87.69 181 ILE A C 1
ATOM 1458 O O . ILE A 1 181 ? -16.994 4.862 20.506 1.00 87.69 181 ILE A O 1
ATOM 1462 N N . GLY A 1 182 ? -15.505 6.460 21.042 1.00 82.44 182 GLY A N 1
ATOM 1463 C CA . GLY A 1 182 ? -16.329 7.097 22.066 1.00 82.44 182 GLY A CA 1
ATOM 1464 C C . GLY A 1 182 ? -17.702 7.509 21.539 1.00 82.44 182 GLY A C 1
ATOM 1465 O O . GLY A 1 182 ? -18.705 7.193 22.169 1.00 82.44 182 GLY A O 1
ATOM 1466 N N . SER A 1 183 ? -17.776 8.135 20.362 1.00 83.56 183 SER A N 1
ATOM 1467 C CA . SER A 1 183 ? -19.044 8.521 19.732 1.00 83.56 183 SER A CA 1
ATOM 1468 C C . SER A 1 183 ? -19.937 7.322 19.430 1.00 83.56 183 SER A C 1
ATOM 1470 O O . SER A 1 183 ? -21.129 7.378 19.721 1.00 83.56 183 SER A O 1
ATOM 1472 N N . VAL A 1 184 ? -19.374 6.223 18.915 1.00 83.31 184 VAL A N 1
ATOM 1473 C CA . VAL A 1 184 ? -20.121 4.974 18.695 1.00 83.31 184 VAL A CA 1
ATOM 1474 C C . VAL A 1 184 ? -20.649 4.424 20.023 1.00 83.31 184 VAL A C 1
ATOM 1476 O O . VAL A 1 184 ? -21.833 4.120 20.125 1.00 83.31 184 VAL A O 1
ATOM 1479 N N . PHE A 1 185 ? -19.814 4.349 21.063 1.00 78.25 185 PHE A N 1
ATOM 1480 C CA . PHE A 1 185 ? -20.233 3.835 22.372 1.00 78.25 185 PHE A CA 1
ATOM 1481 C C . PHE A 1 185 ? -21.310 4.694 23.032 1.00 78.25 185 PHE A C 1
ATOM 1483 O O . PHE A 1 185 ? -22.315 4.158 23.496 1.00 78.25 185 PHE A O 1
ATOM 1490 N N . VAL A 1 186 ? -21.120 6.016 23.061 1.00 76.50 186 VAL A N 1
ATOM 1491 C CA . VAL A 1 186 ? -22.095 6.963 23.618 1.00 76.50 186 VAL A CA 1
ATOM 1492 C C . VAL A 1 186 ? -23.424 6.807 22.905 1.00 76.50 186 VAL A C 1
ATOM 1494 O O . VAL A 1 186 ? -24.452 6.672 23.565 1.00 76.50 186 VAL A O 1
ATOM 1497 N N . TYR A 1 187 ? -23.394 6.781 21.573 1.00 77.94 187 TYR A N 1
ATOM 1498 C CA . TYR A 1 187 ? -24.600 6.643 20.781 1.00 77.94 187 TYR A CA 1
ATOM 1499 C C . TYR A 1 187 ? -25.339 5.353 21.123 1.00 77.94 187 TYR A C 1
ATOM 1501 O O . TYR A 1 187 ? -26.513 5.396 21.475 1.00 77.94 187 TYR A O 1
ATOM 1509 N N . ILE A 1 188 ? -24.661 4.205 21.067 1.00 75.25 188 ILE A N 1
ATOM 1510 C CA . ILE A 1 188 ? -25.334 2.928 21.303 1.00 75.25 188 ILE A CA 1
ATOM 1511 C C . ILE A 1 188 ? -25.859 2.861 22.758 1.00 75.25 188 ILE A C 1
ATOM 1513 O O . ILE A 1 188 ? -26.919 2.296 23.010 1.00 75.25 188 ILE A O 1
ATOM 1517 N N . ALA A 1 189 ? -25.157 3.467 23.726 1.00 73.62 189 ALA A N 1
ATOM 1518 C CA . ALA A 1 189 ? -25.531 3.416 25.142 1.00 73.62 189 ALA A CA 1
ATOM 1519 C C . ALA A 1 189 ? -26.790 4.231 25.457 1.00 73.62 189 ALA A C 1
ATOM 1521 O O . ALA A 1 189 ? -27.509 3.928 26.406 1.00 73.62 189 ALA A O 1
ATOM 1522 N N . THR A 1 190 ? -27.022 5.290 24.690 1.00 72.69 190 THR A N 1
ATOM 1523 C CA . THR A 1 190 ? -28.030 6.306 25.003 1.00 72.69 190 THR A CA 1
ATOM 1524 C C . THR A 1 190 ? -29.149 6.371 23.972 1.00 72.69 190 THR A C 1
ATOM 1526 O O . THR A 1 190 ? -30.215 6.904 24.260 1.00 72.69 190 THR A O 1
ATOM 1529 N N . GLY A 1 191 ? -28.926 5.828 22.775 1.00 70.62 191 GLY A N 1
ATOM 1530 C CA . GLY A 1 191 ? -29.847 5.899 21.648 1.00 70.62 191 GLY A CA 1
ATOM 1531 C C . GLY A 1 191 ? -30.011 7.300 21.059 1.00 70.62 191 GLY A C 1
ATOM 1532 O O . GLY A 1 191 ? -30.822 7.455 20.144 1.00 70.62 191 GLY A O 1
ATOM 1533 N N . GLU A 1 192 ? -29.275 8.304 21.553 1.00 68.12 192 GLU A N 1
ATOM 1534 C CA . GLU A 1 192 ? -29.336 9.670 21.044 1.00 68.12 192 GLU A CA 1
ATOM 1535 C C . GLU A 1 192 ? -27.989 10.129 20.484 1.00 68.12 192 GLU A C 1
ATOM 1537 O O . GLU A 1 192 ? -26.897 9.779 20.935 1.00 68.12 192 GLU A O 1
ATOM 1542 N N . SER A 1 193 ? -28.101 10.982 19.480 1.00 58.75 193 SER A N 1
ATOM 1543 C CA . SER A 1 193 ? -27.000 11.412 18.640 1.00 58.75 193 SER A CA 1
ATOM 1544 C C . SER A 1 193 ? -26.400 12.752 19.136 1.00 58.75 193 SER A C 1
ATOM 1546 O O . SER A 1 193 ? -25.211 13.036 19.022 1.00 58.75 193 SER A O 1
ATOM 1548 N N . SER A 1 194 ? -27.192 13.600 19.791 1.00 57.50 194 SER A N 1
ATOM 1549 C CA . SER A 1 194 ? -26.868 15.012 20.060 1.00 57.50 194 SER A CA 1
ATOM 1550 C C . SER A 1 194 ? -26.218 15.296 21.424 1.00 57.50 194 SER A C 1
ATOM 1552 O O . SER A 1 194 ? -26.425 16.355 22.018 1.00 57.50 194 SER A O 1
ATOM 1554 N N . LEU A 1 195 ? -25.497 14.342 22.001 1.00 49.78 195 LEU A N 1
ATOM 1555 C CA . LEU A 1 195 ? -25.696 14.104 23.426 1.00 49.78 195 LEU A CA 1
ATOM 1556 C C . LEU A 1 195 ? -24.808 14.818 24.445 1.00 49.78 195 LEU A C 1
ATOM 1558 O O . LEU A 1 195 ? -24.449 14.213 25.446 1.00 49.78 195 LEU A O 1
ATOM 1562 N N . TRP A 1 196 ? -24.507 16.107 24.281 1.00 54.22 196 TRP A N 1
ATOM 1563 C CA . TRP A 1 196 ? -23.745 16.827 25.321 1.00 54.22 196 TRP A CA 1
ATOM 1564 C C . TRP A 1 196 ? -24.057 18.320 25.469 1.00 54.22 196 TRP A C 1
ATOM 1566 O O . TRP A 1 196 ? -23.296 19.052 26.097 1.00 54.22 196 TRP A O 1
ATOM 1576 N N . THR A 1 197 ? -25.197 18.795 24.972 1.00 44.94 197 THR A N 1
ATOM 1577 C CA . THR A 1 197 ? -25.727 20.101 25.388 1.00 44.94 197 THR A CA 1
ATOM 1578 C C . THR A 1 197 ? -26.624 19.904 26.617 1.00 44.94 197 THR A C 1
ATOM 1580 O O . THR A 1 197 ? -27.804 19.584 26.510 1.00 44.94 197 THR A O 1
ATOM 1583 N N . GLY A 1 198 ? -26.060 20.020 27.824 1.00 54.06 198 GLY A N 1
ATOM 1584 C CA . GLY A 1 198 ? -26.805 19.823 29.075 1.00 54.06 198 GLY A CA 1
ATOM 1585 C C . GLY A 1 198 ? -26.075 20.336 30.318 1.00 54.06 198 GLY A C 1
ATOM 1586 O O . GLY A 1 198 ? -24.903 20.696 30.257 1.00 54.06 198 GLY A O 1
ATOM 1587 N N . THR A 1 199 ? -26.776 20.389 31.453 1.00 63.12 199 THR A N 1
ATOM 1588 C CA . THR A 1 199 ? -26.190 20.752 32.755 1.00 63.12 199 THR A CA 1
ATOM 1589 C C . THR A 1 199 ? -25.115 19.739 33.174 1.00 63.12 199 THR A C 1
ATOM 1591 O O . THR A 1 199 ? -25.197 18.568 32.807 1.00 63.12 199 THR A O 1
ATOM 1594 N N . MET A 1 200 ? -24.120 20.153 33.972 1.00 63.88 200 MET A N 1
ATOM 1595 C CA . MET A 1 200 ? -23.053 19.257 34.472 1.00 63.88 200 MET A CA 1
ATOM 1596 C C . MET A 1 200 ? -23.590 17.985 35.146 1.00 63.88 200 MET A C 1
ATOM 1598 O O . MET A 1 200 ? -22.997 16.920 35.037 1.00 63.88 200 MET A O 1
ATOM 1602 N N . GLU A 1 201 ? -24.745 18.075 35.798 1.00 68.06 201 GLU A N 1
ATOM 1603 C CA . GLU A 1 201 ? -25.412 16.940 36.437 1.00 68.06 201 GLU A CA 1
ATOM 1604 C C . GLU A 1 201 ? -25.934 15.914 35.411 1.00 68.06 201 GLU A C 1
ATOM 1606 O O . GLU A 1 201 ? -25.790 14.706 35.595 1.00 68.06 201 GLU A O 1
ATOM 1611 N N . ALA A 1 202 ? -26.460 16.385 34.273 1.00 63.88 202 ALA A N 1
ATOM 1612 C CA . ALA A 1 202 ? -26.861 15.527 33.160 1.00 63.88 202 ALA A CA 1
ATOM 1613 C C . ALA A 1 202 ? -25.647 14.890 32.461 1.00 63.88 202 ALA A C 1
ATOM 1615 O O . ALA A 1 202 ? -25.729 13.749 32.010 1.00 63.88 202 ALA A O 1
ATOM 1616 N N . VAL A 1 203 ? -24.524 15.611 32.392 1.00 64.50 203 VAL A N 1
ATOM 1617 C CA . VAL A 1 203 ? -23.236 15.115 31.875 1.00 64.50 203 VAL A CA 1
ATOM 1618 C C . VAL A 1 203 ? -22.707 13.983 32.762 1.00 64.50 203 VAL A C 1
ATOM 1620 O O . VAL A 1 203 ? -22.329 12.935 32.244 1.00 64.50 203 VAL A O 1
ATOM 1623 N N . GLU A 1 204 ? -22.739 14.145 34.087 1.00 70.94 204 GLU A N 1
ATOM 1624 C CA . GLU A 1 204 ? -22.239 13.134 35.028 1.00 70.94 204 GLU A CA 1
ATOM 1625 C C . GLU A 1 204 ? -23.142 11.891 35.080 1.00 70.94 204 GLU A C 1
ATOM 1627 O O . GLU A 1 204 ? -22.658 10.760 35.036 1.00 70.94 204 GLU A O 1
ATOM 1632 N N . SER A 1 205 ? -24.467 12.070 35.069 1.00 69.69 205 SER A N 1
ATOM 1633 C CA . SER A 1 205 ? -25.412 10.947 34.981 1.00 69.69 205 SER A CA 1
ATOM 1634 C C . SER A 1 205 ? -25.203 10.120 33.703 1.00 69.69 205 SER A C 1
ATOM 1636 O O . SER A 1 205 ? -25.171 8.886 33.749 1.00 69.69 205 SER A O 1
ATOM 1638 N N . LYS A 1 206 ? -24.962 10.788 32.567 1.00 68.31 206 LYS A N 1
ATOM 1639 C CA . LYS A 1 206 ? -24.627 10.124 31.300 1.00 68.31 206 LYS A CA 1
ATOM 1640 C C . LYS A 1 206 ? -23.260 9.463 31.343 1.00 68.31 206 LYS A C 1
ATOM 1642 O O . LYS A 1 206 ? -23.130 8.361 30.829 1.00 68.31 206 LYS A O 1
ATOM 1647 N N . ARG A 1 207 ? -22.262 10.066 31.994 1.00 70.06 207 ARG A N 1
ATOM 1648 C CA . ARG A 1 207 ? -20.937 9.458 32.187 1.00 70.06 207 ARG A CA 1
ATOM 1649 C C . ARG A 1 207 ? -21.038 8.108 32.900 1.00 70.06 207 ARG A C 1
ATOM 1651 O O . ARG A 1 207 ? -20.409 7.155 32.450 1.00 70.06 207 ARG A O 1
ATOM 1658 N N . VAL A 1 208 ? -21.854 7.998 33.949 1.00 74.75 208 VAL A N 1
ATOM 1659 C CA . VAL A 1 208 ? -22.085 6.722 34.654 1.00 74.75 208 VAL A CA 1
ATOM 1660 C C . VAL A 1 208 ? -22.761 5.693 33.743 1.00 74.75 208 VAL A C 1
ATOM 1662 O O . VAL A 1 208 ? -22.333 4.540 33.696 1.00 74.75 208 VAL A O 1
ATOM 1665 N N . MET A 1 209 ? -23.776 6.102 32.974 1.00 69.69 209 MET A N 1
ATOM 1666 C CA . MET A 1 209 ? -24.452 5.224 32.010 1.00 69.69 209 MET A CA 1
ATOM 1667 C C . MET A 1 209 ? -23.502 4.751 30.899 1.00 69.69 209 MET A C 1
ATOM 1669 O O . MET A 1 209 ? -23.478 3.566 30.580 1.00 69.69 209 MET A O 1
ATOM 1673 N N . ILE A 1 210 ? -22.674 5.651 30.363 1.00 67.44 210 ILE A N 1
ATOM 1674 C CA . ILE A 1 210 ? -21.644 5.347 29.363 1.00 67.44 210 ILE A CA 1
ATOM 1675 C C . ILE A 1 210 ? -20.628 4.368 29.943 1.00 67.44 210 ILE A C 1
ATOM 1677 O O . ILE A 1 210 ? -20.331 3.370 29.300 1.00 67.44 210 ILE A O 1
ATOM 1681 N N . HIS A 1 211 ? -20.133 4.599 31.160 1.00 70.88 211 HIS A N 1
ATOM 1682 C CA . HIS A 1 211 ? -19.182 3.694 31.803 1.00 70.88 211 HIS A CA 1
ATOM 1683 C C . HIS A 1 211 ? -19.784 2.296 32.003 1.00 70.88 211 HIS A C 1
ATOM 1685 O O . HIS A 1 211 ? -19.144 1.296 31.693 1.00 70.88 211 HIS A O 1
ATOM 1691 N N . SER A 1 212 ? -21.040 2.216 32.448 1.00 72.50 212 SER A N 1
ATOM 1692 C CA . SER A 1 212 ? -21.751 0.943 32.605 1.00 72.50 212 SER A CA 1
ATOM 1693 C C . SER A 1 212 ? -21.987 0.230 31.265 1.00 72.50 212 SER A C 1
ATOM 1695 O O . SER A 1 212 ? -21.811 -0.986 31.169 1.00 72.50 212 SER A O 1
ATOM 1697 N N . ALA A 1 213 ? -22.333 0.971 30.208 1.00 68.50 213 ALA A N 1
ATOM 1698 C CA . ALA A 1 213 ? -22.481 0.423 28.862 1.00 68.50 213 ALA A CA 1
ATOM 1699 C C . ALA A 1 213 ? -21.136 -0.056 28.290 1.00 68.50 213 ALA A C 1
ATOM 1701 O O . ALA A 1 213 ? -21.060 -1.153 27.737 1.00 68.50 213 ALA A O 1
ATOM 1702 N N . MET A 1 214 ? -20.068 0.719 28.491 1.00 67.69 214 MET A N 1
ATOM 1703 C CA . MET A 1 214 ? -18.703 0.353 28.118 1.00 67.69 214 MET A CA 1
ATOM 1704 C C . MET A 1 214 ? -18.254 -0.923 28.833 1.00 67.69 214 MET A C 1
ATOM 1706 O O . MET A 1 214 ? -17.766 -1.823 28.160 1.00 67.69 214 MET A O 1
ATOM 1710 N N . GLU A 1 215 ? -18.473 -1.060 30.144 1.00 71.00 215 GLU A N 1
ATOM 1711 C CA . GLU A 1 215 ? -18.149 -2.287 30.895 1.00 71.00 215 GLU A CA 1
ATOM 1712 C C . GLU A 1 215 ? -18.931 -3.499 30.388 1.00 71.00 215 GLU A C 1
ATOM 1714 O O . GLU A 1 215 ? -18.373 -4.582 30.205 1.00 71.00 215 GLU A O 1
ATOM 1719 N N . LYS A 1 216 ? -20.232 -3.331 30.124 1.00 69.69 216 LYS A N 1
ATOM 1720 C CA . LYS A 1 216 ? -21.055 -4.419 29.588 1.00 69.69 216 LYS A CA 1
ATOM 1721 C C . LYS A 1 216 ? -20.539 -4.871 28.222 1.00 69.69 216 LYS A C 1
ATOM 1723 O O . LYS A 1 216 ? -20.596 -6.059 27.913 1.00 69.69 216 LYS A O 1
ATOM 1728 N N . TRP A 1 217 ? -20.040 -3.953 27.401 1.00 68.25 217 TRP A N 1
ATOM 1729 C CA . TRP A 1 217 ? -19.599 -4.250 26.035 1.00 68.25 217 TRP A CA 1
ATOM 1730 C C . TRP A 1 217 ? -18.111 -4.484 25.859 1.00 68.25 217 TRP A C 1
ATOM 1732 O O . TRP A 1 217 ? -17.725 -4.991 24.814 1.00 68.25 217 TRP A O 1
ATOM 1742 N N . GLU A 1 218 ? -17.290 -4.255 26.879 1.00 63.75 218 GLU A N 1
ATOM 1743 C CA . GLU A 1 218 ? -15.945 -4.844 26.975 1.00 63.75 218 GLU A CA 1
ATOM 1744 C C . GLU A 1 218 ? -15.981 -6.380 26.863 1.00 63.75 218 GLU A C 1
ATOM 1746 O O . GLU A 1 218 ? -14.955 -7.021 26.657 1.00 63.75 218 GLU A O 1
ATOM 1751 N N . SER A 1 219 ? -17.173 -6.979 26.954 1.00 66.19 219 SER A N 1
ATOM 1752 C CA . SER A 1 219 ? -17.412 -8.397 26.692 1.00 66.19 219 SER A CA 1
ATOM 1753 C C . SER A 1 219 ? -17.700 -8.741 25.214 1.00 66.19 219 SER A C 1
ATOM 1755 O O . SER A 1 219 ? -17.657 -9.917 24.848 1.00 66.19 219 SER A O 1
ATOM 1757 N N . SER A 1 220 ? -17.955 -7.754 24.341 1.00 77.00 220 SER A N 1
ATOM 1758 C CA . SER A 1 220 ? -18.316 -7.949 22.927 1.00 77.00 220 SER A CA 1
ATOM 1759 C C . SER A 1 220 ? -17.099 -7.923 22.001 1.00 77.00 220 SER A C 1
ATOM 1761 O O . SER A 1 220 ? -16.664 -6.883 21.502 1.00 77.00 220 SER A O 1
ATOM 1763 N N . ARG A 1 221 ? -16.581 -9.115 21.703 1.00 79.50 221 ARG A N 1
ATOM 1764 C CA . ARG A 1 221 ? -15.430 -9.299 20.810 1.00 79.50 221 ARG A CA 1
ATOM 1765 C C . ARG A 1 221 ? -15.655 -8.755 19.394 1.00 79.50 221 ARG A C 1
ATOM 1767 O O . ARG A 1 221 ? -14.720 -8.252 18.780 1.00 79.50 221 ARG A O 1
ATOM 1774 N N . GLU A 1 222 ? -16.867 -8.875 18.859 1.00 79.62 222 GLU A N 1
ATOM 1775 C CA . GLU A 1 222 ? -17.171 -8.459 17.483 1.00 79.62 222 GLU A CA 1
ATOM 1776 C C . GLU A 1 222 ? -17.041 -6.944 17.305 1.00 79.62 222 GLU A C 1
ATOM 1778 O O . GLU A 1 222 ? -16.454 -6.483 16.326 1.00 79.62 222 GLU A O 1
ATOM 1783 N N . LEU A 1 223 ? -17.528 -6.170 18.279 1.00 79.12 223 LEU A N 1
ATOM 1784 C CA . LEU A 1 223 ? -17.451 -4.713 18.244 1.00 79.12 223 LEU A CA 1
ATOM 1785 C C . LEU A 1 223 ? -16.013 -4.225 18.449 1.00 79.12 223 LEU A C 1
ATOM 1787 O O . LEU A 1 223 ? -15.570 -3.300 17.767 1.00 79.12 223 LEU A O 1
ATOM 1791 N N . ASP A 1 224 ? -15.266 -4.868 19.343 1.00 83.50 224 ASP A N 1
ATOM 1792 C CA . ASP A 1 224 ? -13.852 -4.563 19.567 1.00 83.50 224 ASP A CA 1
ATOM 1793 C C . ASP A 1 224 ? -13.010 -4.812 18.309 1.00 83.50 224 ASP A C 1
ATOM 1795 O O . ASP A 1 224 ? -12.181 -3.976 17.934 1.00 83.50 224 ASP A O 1
ATOM 1799 N N . GLU A 1 225 ? -13.240 -5.934 17.621 1.00 85.31 225 GLU A N 1
ATOM 1800 C CA . GLU A 1 225 ? -12.562 -6.227 16.358 1.00 85.31 225 GLU A CA 1
ATOM 1801 C C . GLU A 1 225 ? -12.975 -5.253 15.246 1.00 85.31 225 GLU A C 1
ATOM 1803 O O . GLU A 1 225 ? -12.113 -4.830 14.473 1.00 85.31 225 GLU A O 1
ATOM 1808 N N . TRP A 1 226 ? -14.252 -4.864 15.182 1.00 87.62 226 TRP A N 1
ATOM 1809 C CA . TRP A 1 226 ? -14.767 -3.936 14.170 1.00 87.62 226 TRP A CA 1
ATOM 1810 C C . TRP A 1 226 ? -14.250 -2.502 14.359 1.00 87.62 226 TRP A C 1
ATOM 1812 O O . TRP A 1 226 ? -13.888 -1.845 13.382 1.00 87.62 226 TRP A O 1
ATOM 1822 N N . THR A 1 227 ? -14.168 -2.033 15.605 1.00 87.88 227 THR A N 1
ATOM 1823 C CA . THR A 1 227 ? -13.729 -0.669 15.955 1.00 87.88 227 THR A CA 1
ATOM 1824 C C . THR A 1 227 ? -12.220 -0.523 16.135 1.00 87.88 227 THR A C 1
ATOM 1826 O O . THR A 1 227 ? -11.732 0.581 16.365 1.00 87.88 227 THR A O 1
ATOM 1829 N N . PHE A 1 228 ? -11.456 -1.615 16.056 1.00 91.94 228 PHE A N 1
ATOM 1830 C CA . PHE A 1 228 ? -10.020 -1.641 16.359 1.00 91.94 228 PHE A CA 1
ATOM 1831 C C . PHE A 1 228 ? -9.674 -1.187 17.789 1.00 91.94 228 PHE A C 1
ATOM 1833 O O . PHE A 1 228 ? -8.524 -0.823 18.059 1.00 91.94 228 PHE A O 1
ATOM 1840 N N . ARG A 1 229 ? -10.628 -1.230 18.728 1.00 89.00 229 ARG A N 1
ATOM 1841 C CA . ARG A 1 229 ? -10.426 -0.778 20.113 1.00 89.00 229 ARG A CA 1
ATOM 1842 C C . ARG A 1 229 ? -9.223 -1.437 20.792 1.00 89.00 229 ARG A C 1
ATOM 1844 O O . ARG A 1 229 ? -8.425 -0.695 21.370 1.00 89.00 229 ARG A O 1
ATOM 1851 N N . PRO A 1 230 ? -9.004 -2.765 20.699 1.00 89.19 230 PRO A N 1
ATOM 1852 C CA . PRO A 1 230 ? -7.853 -3.369 21.358 1.00 89.19 230 PRO A CA 1
ATOM 1853 C C . PRO A 1 230 ? -6.526 -2.824 20.831 1.00 89.19 230 PRO A C 1
ATOM 1855 O O . PRO A 1 230 ? -5.594 -2.603 21.598 1.00 89.19 230 PRO A O 1
ATOM 1858 N N . ILE A 1 231 ? -6.459 -2.524 19.531 1.00 90.56 231 ILE A N 1
ATOM 1859 C CA . ILE A 1 231 ? -5.284 -1.903 18.919 1.00 90.56 231 ILE A CA 1
ATOM 1860 C C . ILE A 1 231 ? -5.102 -0.469 19.414 1.00 90.56 231 ILE A C 1
ATOM 1862 O O . ILE A 1 231 ? -3.974 -0.090 19.720 1.00 90.56 231 ILE A O 1
ATOM 1866 N N . SER A 1 232 ? -6.182 0.310 19.550 1.00 90.25 232 SER A N 1
ATOM 1867 C CA . SER A 1 232 ? -6.116 1.656 20.142 1.00 90.25 232 SER A CA 1
ATOM 1868 C C . SER A 1 232 ? -5.506 1.610 21.542 1.00 90.25 232 SER A C 1
ATOM 1870 O O . SER A 1 232 ? -4.528 2.301 21.809 1.00 90.25 232 SER A O 1
ATOM 1872 N N . VAL A 1 233 ? -6.008 0.719 22.404 1.00 88.00 233 VAL A N 1
ATOM 1873 C CA . VAL A 1 233 ? -5.505 0.555 23.777 1.00 88.00 233 VAL A CA 1
ATOM 1874 C C . VAL A 1 233 ? -4.031 0.152 23.778 1.00 88.00 233 VAL A C 1
ATOM 1876 O O . VAL A 1 233 ? -3.234 0.735 24.513 1.00 88.00 233 VAL A O 1
ATOM 1879 N N . ILE A 1 234 ? -3.638 -0.809 22.936 1.00 88.69 234 ILE A N 1
ATOM 1880 C CA . ILE A 1 234 ? -2.233 -1.217 22.803 1.00 88.69 234 ILE A CA 1
ATOM 1881 C C . ILE A 1 234 ? -1.360 -0.015 22.415 1.00 88.69 234 ILE A C 1
ATOM 1883 O O . ILE A 1 234 ? -0.349 0.237 23.070 1.00 88.69 234 ILE A O 1
ATOM 1887 N N . LEU A 1 235 ? -1.758 0.752 21.399 1.00 89.06 235 LEU A N 1
ATOM 1888 C CA . LEU A 1 235 ? -0.998 1.897 20.896 1.00 89.06 235 LEU A CA 1
ATOM 1889 C C . LEU A 1 235 ? -0.890 3.039 21.920 1.00 89.06 235 LEU A C 1
ATOM 1891 O O . LEU A 1 235 ? 0.185 3.625 22.059 1.00 89.06 235 LEU A O 1
ATOM 1895 N N . GLU A 1 236 ? -1.951 3.330 22.676 1.00 88.56 236 GLU A N 1
ATOM 1896 C CA . GLU A 1 236 ? -1.919 4.319 23.766 1.00 88.56 236 GLU A CA 1
ATOM 1897 C C . GLU A 1 236 ? -0.893 3.923 24.826 1.00 88.56 236 GLU A C 1
ATOM 1899 O O . GLU A 1 236 ? -0.075 4.733 25.266 1.00 88.56 236 GLU A O 1
ATOM 1904 N N . LYS A 1 237 ? -0.898 2.647 25.212 1.00 87.94 237 LYS A N 1
ATOM 1905 C CA . LYS A 1 237 ? 0.010 2.118 26.229 1.00 87.94 237 LYS A CA 1
ATOM 1906 C C . LYS A 1 237 ? 1.447 2.053 25.722 1.00 87.94 237 LYS A C 1
ATOM 1908 O O . LYS A 1 237 ? 2.364 2.381 26.471 1.00 87.94 237 LYS A O 1
ATOM 1913 N N . MET A 1 238 ? 1.654 1.720 24.450 1.00 85.81 238 MET A N 1
ATOM 1914 C CA . MET A 1 238 ? 2.967 1.795 23.803 1.00 85.81 238 MET A CA 1
ATOM 1915 C C . MET A 1 238 ? 3.525 3.222 23.801 1.00 85.81 238 MET A C 1
ATOM 1917 O O . MET A 1 238 ? 4.706 3.399 24.092 1.00 85.81 238 MET A O 1
ATOM 1921 N N . ALA A 1 239 ? 2.695 4.242 23.563 1.00 85.75 239 ALA A N 1
ATOM 1922 C CA . ALA A 1 239 ? 3.127 5.640 23.632 1.00 85.75 239 ALA A CA 1
ATOM 1923 C C . ALA A 1 239 ? 3.620 6.023 25.040 1.00 85.75 239 ALA A C 1
ATOM 1925 O O . ALA A 1 239 ? 4.641 6.696 25.186 1.00 85.75 239 ALA A O 1
ATOM 1926 N N . VAL A 1 240 ? 2.939 5.546 26.089 1.00 87.06 240 VAL A N 1
ATOM 1927 C CA . VAL A 1 240 ? 3.374 5.733 27.485 1.00 87.06 240 VAL A CA 1
ATOM 1928 C C . VAL A 1 240 ? 4.691 5.001 27.757 1.00 87.06 240 VAL A C 1
ATOM 1930 O O . VAL A 1 240 ? 5.596 5.567 28.374 1.00 87.06 240 VAL A O 1
ATOM 1933 N N . LEU A 1 241 ? 4.831 3.763 27.276 1.00 86.19 241 LEU A N 1
ATOM 1934 C CA . LEU A 1 241 ? 6.061 2.979 27.427 1.00 86.19 241 LEU A CA 1
ATOM 1935 C C . LEU A 1 241 ? 7.261 3.652 26.750 1.00 86.19 241 LEU A C 1
ATOM 1937 O O . LEU A 1 241 ? 8.358 3.642 27.312 1.00 86.19 241 LEU A O 1
ATOM 1941 N N . ASP A 1 242 ? 7.060 4.263 25.583 1.00 83.81 242 ASP A N 1
ATOM 1942 C CA . ASP A 1 242 ? 8.103 5.012 24.880 1.00 83.81 242 ASP A CA 1
ATOM 1943 C C . ASP A 1 242 ? 8.527 6.263 25.663 1.00 83.81 242 ASP A C 1
ATOM 1945 O O . ASP A 1 242 ? 9.715 6.477 25.910 1.00 83.81 242 ASP A O 1
ATOM 1949 N N . GLN A 1 243 ? 7.566 7.030 26.188 1.00 84.62 243 GLN A N 1
ATOM 1950 C CA . GLN A 1 243 ? 7.862 8.166 27.069 1.00 84.62 243 GLN A CA 1
ATOM 1951 C C . GLN A 1 243 ? 8.644 7.734 28.317 1.00 84.62 243 GLN A C 1
ATOM 1953 O O . GLN A 1 243 ? 9.620 8.382 28.700 1.00 84.62 243 GLN A O 1
ATOM 1958 N N . MET A 1 244 ? 8.265 6.617 28.944 1.00 85.94 244 MET A N 1
ATOM 1959 C CA . MET A 1 244 ? 8.991 6.065 30.093 1.00 85.94 244 MET A CA 1
ATOM 1960 C C . MET A 1 244 ? 10.420 5.649 29.726 1.00 85.94 244 MET A C 1
ATOM 1962 O O . MET A 1 244 ? 11.340 5.895 30.512 1.00 85.94 244 MET A O 1
ATOM 1966 N N . LYS A 1 245 ? 10.624 5.063 28.538 1.00 84.44 245 LYS A N 1
ATOM 1967 C CA . LYS A 1 245 ? 11.946 4.693 28.007 1.00 84.44 245 LYS A CA 1
ATOM 1968 C C . LYS A 1 245 ? 12.826 5.929 27.817 1.00 84.44 245 LYS A C 1
ATOM 1970 O O . LYS A 1 245 ? 13.959 5.933 28.294 1.00 84.44 245 LYS A O 1
ATOM 1975 N N . VAL A 1 246 ? 12.294 6.990 27.207 1.00 84.75 246 VAL A N 1
ATOM 1976 C CA . VAL A 1 246 ? 12.998 8.274 27.014 1.00 84.75 246 VAL A CA 1
ATOM 1977 C C . VAL A 1 246 ? 13.370 8.923 28.350 1.00 84.75 246 VAL A C 1
ATOM 1979 O O . VAL A 1 246 ? 14.467 9.458 28.490 1.00 84.75 246 VAL A O 1
ATOM 1982 N N . LEU A 1 247 ? 12.493 8.835 29.351 1.00 88.44 247 LEU A N 1
ATOM 1983 C CA . LEU A 1 247 ? 12.727 9.378 30.693 1.00 88.44 247 LEU A CA 1
ATOM 1984 C C . LEU A 1 247 ? 13.609 8.485 31.587 1.00 88.44 247 LEU A C 1
ATOM 1986 O O . LEU A 1 247 ? 13.846 8.837 32.741 1.00 88.44 247 LEU A O 1
ATOM 1990 N N . GLY A 1 248 ? 14.070 7.323 31.107 1.00 90.25 248 GLY A N 1
ATOM 1991 C CA . GLY A 1 248 ? 14.884 6.387 31.894 1.00 90.25 248 GLY A CA 1
ATOM 1992 C C . GLY A 1 248 ? 14.134 5.696 33.043 1.00 90.25 248 GLY A C 1
ATOM 1993 O O . GLY A 1 248 ? 14.757 5.142 33.948 1.00 90.25 248 GLY A O 1
ATOM 1994 N N . LYS A 1 249 ? 12.797 5.696 33.026 1.00 92.56 249 LYS A N 1
ATOM 1995 C CA . LYS A 1 249 ? 11.930 5.151 34.087 1.00 92.56 249 LYS A CA 1
ATOM 1996 C C . LYS A 1 249 ? 11.732 3.637 33.944 1.00 92.56 249 LYS A C 1
ATOM 1998 O O . LYS A 1 249 ? 10.617 3.161 33.731 1.00 92.56 249 LYS A O 1
ATOM 2003 N N . ARG A 1 250 ? 12.821 2.868 34.042 1.00 91.38 250 ARG A N 1
ATOM 2004 C CA . ARG A 1 250 ? 12.827 1.416 33.772 1.00 91.38 250 ARG A CA 1
ATOM 2005 C C . ARG A 1 250 ? 11.846 0.623 34.643 1.00 91.38 250 ARG A C 1
ATOM 2007 O O . ARG A 1 250 ? 11.087 -0.171 34.112 1.00 91.38 250 ARG A O 1
ATOM 2014 N N . GLU A 1 251 ? 11.817 0.879 35.948 1.00 92.25 251 GLU A N 1
ATOM 2015 C CA . GLU A 1 251 ? 10.939 0.148 36.874 1.00 92.25 251 GLU A CA 1
ATOM 2016 C C . GLU A 1 251 ? 9.448 0.382 36.574 1.00 92.25 251 GLU A C 1
ATOM 2018 O O . GLU A 1 251 ? 8.668 -0.563 36.537 1.00 92.25 251 GLU A O 1
ATOM 2023 N N . GLN A 1 252 ? 9.062 1.626 36.262 1.00 90.62 252 GLN A N 1
ATOM 2024 C CA . GLN A 1 252 ? 7.681 1.964 35.884 1.00 90.62 252 GLN A CA 1
ATOM 2025 C C . GLN A 1 252 ? 7.288 1.319 34.551 1.00 90.62 252 GLN A C 1
ATOM 2027 O O . GLN A 1 252 ? 6.160 0.852 34.402 1.00 90.62 252 GLN A O 1
ATOM 2032 N N . ARG A 1 253 ? 8.228 1.243 33.599 1.00 89.25 253 ARG A N 1
ATOM 2033 C CA . ARG A 1 253 ? 8.032 0.527 32.333 1.00 89.25 253 ARG A CA 1
ATOM 2034 C C . ARG A 1 253 ? 7.772 -0.960 32.581 1.00 89.25 253 ARG A C 1
ATOM 2036 O O . ARG A 1 253 ? 6.828 -1.502 32.018 1.00 89.25 253 ARG A O 1
ATOM 2043 N N . ASP A 1 254 ? 8.576 -1.604 33.424 1.00 89.31 254 ASP A N 1
ATOM 2044 C CA . ASP A 1 254 ? 8.460 -3.039 33.711 1.00 89.31 254 ASP A CA 1
ATOM 2045 C C . ASP A 1 254 ? 7.169 -3.362 34.495 1.00 89.31 254 ASP A C 1
ATOM 2047 O O . ASP A 1 254 ? 6.496 -4.358 34.208 1.00 89.31 254 ASP A O 1
ATOM 2051 N N . GLN A 1 255 ? 6.759 -2.486 35.420 1.00 91.19 255 GLN A N 1
ATOM 2052 C CA . GLN A 1 255 ? 5.464 -2.577 36.109 1.00 91.19 255 GLN A CA 1
ATOM 2053 C C . GLN A 1 255 ? 4.290 -2.453 35.129 1.00 91.19 255 GLN A C 1
ATOM 2055 O O . GLN A 1 255 ? 3.402 -3.305 35.136 1.00 91.19 255 GLN A O 1
ATOM 2060 N N . LEU A 1 256 ? 4.309 -1.452 34.241 1.00 87.12 256 LEU A N 1
ATOM 2061 C CA . LEU A 1 256 ? 3.260 -1.258 33.236 1.00 87.12 256 LEU A CA 1
ATOM 2062 C C . LEU A 1 256 ? 3.204 -2.425 32.240 1.00 87.12 256 LEU A C 1
ATOM 2064 O O . LEU A 1 256 ? 2.121 -2.877 31.882 1.00 87.12 256 LEU A O 1
ATOM 2068 N N . LEU A 1 257 ? 4.353 -2.960 31.818 1.00 87.06 257 LEU A N 1
ATOM 2069 C CA . LEU A 1 257 ? 4.401 -4.175 31.001 1.00 87.06 257 LEU A CA 1
ATOM 2070 C C . LEU A 1 257 ? 3.762 -5.359 31.729 1.00 87.06 257 LEU A C 1
ATOM 2072 O O . LEU A 1 257 ? 2.984 -6.093 31.128 1.00 87.06 257 LEU A O 1
ATOM 2076 N N . THR A 1 258 ? 4.039 -5.525 33.021 1.00 88.81 258 THR A N 1
ATOM 2077 C CA . THR A 1 258 ? 3.428 -6.586 33.833 1.00 88.81 258 THR A CA 1
ATOM 2078 C C . THR A 1 258 ? 1.911 -6.412 33.925 1.00 88.81 258 THR A C 1
ATOM 2080 O O . THR A 1 258 ? 1.180 -7.387 33.758 1.00 88.81 258 THR A O 1
ATOM 2083 N N . GLU A 1 259 ? 1.427 -5.180 34.111 1.00 86.31 259 GLU A N 1
ATOM 2084 C CA . GLU A 1 259 ? -0.003 -4.844 34.124 1.00 86.31 259 GLU A CA 1
ATOM 2085 C C . GLU A 1 259 ? -0.681 -5.157 32.780 1.00 86.31 259 GLU A C 1
ATOM 2087 O O . GLU A 1 259 ? -1.755 -5.754 32.743 1.00 86.31 259 GLU A O 1
ATOM 2092 N N . LEU A 1 260 ? -0.048 -4.811 31.659 1.00 81.00 260 LEU A N 1
ATOM 2093 C CA . LEU A 1 260 ? -0.598 -5.053 30.318 1.00 81.00 260 LEU A CA 1
ATOM 2094 C C . LEU A 1 260 ? -0.643 -6.535 29.951 1.00 81.00 260 LEU A C 1
ATOM 2096 O O . LEU A 1 260 ? -1.474 -6.950 29.146 1.00 81.00 260 LEU A O 1
ATOM 2100 N N . LEU A 1 261 ? 0.222 -7.337 30.568 1.00 82.19 261 LEU A N 1
ATOM 2101 C CA . LEU A 1 261 ? 0.241 -8.788 30.422 1.00 82.19 261 LEU A CA 1
ATOM 2102 C C . LEU A 1 261 ? -0.740 -9.499 31.375 1.00 82.19 261 LEU A C 1
ATOM 2104 O O . LEU A 1 261 ? -0.792 -10.730 31.382 1.00 82.19 261 LEU A O 1
ATOM 2108 N N . THR A 1 262 ? -1.528 -8.762 32.169 1.00 83.00 262 THR A N 1
ATOM 2109 C CA . THR A 1 262 ? -2.540 -9.355 33.058 1.00 83.00 262 THR A CA 1
ATOM 2110 C C . THR A 1 262 ? -3.705 -9.992 32.282 1.00 83.00 262 THR A C 1
ATOM 2112 O O . THR A 1 262 ? -4.002 -9.598 31.149 1.00 83.00 262 THR A O 1
ATOM 2115 N N . PRO A 1 263 ? -4.442 -10.945 32.896 1.00 75.19 263 PRO A N 1
ATOM 2116 C CA . PRO A 1 263 ? -5.569 -11.633 32.257 1.00 75.19 263 PRO A CA 1
ATOM 2117 C C . PRO A 1 263 ? -6.674 -10.713 31.724 1.00 75.19 263 PRO A C 1
ATOM 2119 O O . PRO A 1 263 ? -7.403 -11.123 30.823 1.00 75.19 263 PRO A O 1
ATOM 2122 N N . LYS A 1 264 ? -6.777 -9.471 32.227 1.00 73.25 264 LYS A N 1
ATOM 2123 C CA . LYS A 1 264 ? -7.752 -8.475 31.756 1.00 73.25 264 LYS A CA 1
ATOM 2124 C C . LYS A 1 264 ? -7.654 -8.246 30.242 1.00 73.25 264 LYS A C 1
ATOM 2126 O O . LYS A 1 264 ? -8.676 -8.086 29.586 1.00 73.25 264 LYS A O 1
ATOM 2131 N N . TYR A 1 265 ? -6.446 -8.321 29.680 1.00 71.00 265 TYR A N 1
ATOM 2132 C CA . TYR A 1 265 ? -6.192 -8.199 28.241 1.00 71.00 265 TYR A CA 1
ATOM 2133 C C . TYR A 1 265 ? -5.758 -9.523 27.606 1.00 71.00 265 TYR A C 1
ATOM 2135 O O . TYR A 1 265 ? -5.154 -9.524 26.535 1.00 71.00 265 TYR A O 1
ATOM 2143 N N . GLY A 1 266 ? -6.055 -10.662 28.245 1.00 75.81 266 GLY A N 1
ATOM 2144 C CA . GLY A 1 266 ? -5.491 -11.974 27.907 1.00 75.81 266 GLY A CA 1
ATOM 2145 C C . GLY A 1 266 ? -5.622 -12.370 26.432 1.00 75.81 266 GLY A C 1
ATOM 2146 O O . GLY A 1 266 ? -4.708 -12.971 25.874 1.00 75.81 266 GLY A O 1
ATOM 2147 N N . HIS A 1 267 ? -6.710 -11.967 25.771 1.00 79.25 267 HIS A N 1
ATOM 2148 C CA . HIS A 1 267 ? -6.943 -12.243 24.350 1.00 79.25 267 HIS A CA 1
ATOM 2149 C C . HIS A 1 267 ? -6.060 -11.405 23.400 1.00 79.25 267 HIS A C 1
ATOM 2151 O O . HIS A 1 267 ? -5.842 -11.812 22.262 1.00 79.25 267 HIS A O 1
ATOM 2157 N N . CYS A 1 268 ? -5.510 -10.279 23.867 1.00 82.88 268 CYS A N 1
ATOM 2158 C CA . CYS A 1 268 ? -4.655 -9.363 23.104 1.00 82.88 268 CYS A CA 1
ATOM 2159 C C . CYS A 1 268 ? -3.172 -9.420 23.492 1.00 82.88 268 CYS A C 1
ATOM 2161 O O . CYS A 1 268 ? -2.353 -8.764 22.853 1.00 82.88 268 CYS A O 1
ATOM 2163 N N . VAL A 1 269 ? -2.787 -10.209 24.501 1.00 86.75 269 VAL A N 1
ATOM 2164 C CA . VAL A 1 269 ? -1.391 -10.297 24.974 1.00 86.75 269 VAL A CA 1
ATOM 2165 C C . VAL A 1 269 ? -0.418 -10.676 23.849 1.00 86.75 269 VAL A C 1
ATOM 2167 O O . VAL A 1 269 ? 0.672 -10.111 23.750 1.00 86.75 269 VAL A O 1
ATOM 2170 N N . GLY A 1 270 ? -0.812 -11.605 22.973 1.00 88.25 270 GLY A N 1
ATOM 2171 C CA . GLY A 1 270 ? 0.000 -11.995 21.818 1.00 88.25 270 GLY A CA 1
ATOM 2172 C C . GLY A 1 270 ? 0.173 -10.865 20.799 1.00 88.25 270 GLY A C 1
ATOM 2173 O O . GLY A 1 270 ? 1.261 -10.681 20.257 1.00 88.25 270 GLY A O 1
ATOM 2174 N N . ASP A 1 271 ? -0.877 -10.077 20.573 1.00 89.50 271 ASP A N 1
ATOM 2175 C CA . ASP A 1 271 ? -0.855 -8.924 19.668 1.00 89.50 271 ASP A CA 1
ATOM 2176 C C . ASP A 1 271 ? 0.010 -7.800 20.231 1.00 89.50 271 ASP A C 1
ATOM 2178 O O . ASP A 1 271 ? 0.857 -7.250 19.527 1.00 89.50 271 ASP A O 1
ATOM 2182 N N . PHE A 1 272 ? -0.137 -7.530 21.526 1.00 88.81 272 PHE A N 1
ATOM 2183 C CA . PHE A 1 272 ? 0.681 -6.567 22.246 1.00 88.81 272 PHE A CA 1
ATOM 2184 C C . PHE A 1 272 ? 2.167 -6.918 22.160 1.00 88.81 272 PHE A C 1
ATOM 2186 O O . PHE A 1 272 ? 2.968 -6.069 21.778 1.00 88.81 272 PHE A O 1
ATOM 2193 N N . ARG A 1 273 ? 2.545 -8.174 22.448 1.00 88.81 273 ARG A N 1
ATOM 2194 C CA . ARG A 1 273 ? 3.948 -8.608 22.374 1.00 88.81 273 ARG A CA 1
ATOM 2195 C C . ARG A 1 273 ? 4.508 -8.454 20.960 1.00 88.81 273 ARG A C 1
ATOM 2197 O O . ARG A 1 273 ? 5.578 -7.885 20.811 1.00 88.81 273 ARG A O 1
ATOM 2204 N N . ARG A 1 274 ? 3.767 -8.866 19.926 1.00 87.75 274 ARG A N 1
ATOM 2205 C CA . ARG A 1 274 ? 4.206 -8.723 18.525 1.00 87.75 274 ARG A CA 1
ATOM 2206 C C . ARG A 1 274 ? 4.398 -7.263 18.106 1.00 87.75 274 ARG A C 1
ATOM 2208 O O . ARG A 1 274 ? 5.377 -6.951 17.434 1.00 87.75 274 ARG A O 1
ATOM 2215 N N . LEU A 1 275 ? 3.488 -6.369 18.499 1.00 87.94 275 LEU A N 1
ATOM 2216 C CA . LEU A 1 275 ? 3.629 -4.934 18.226 1.00 87.94 275 LEU A CA 1
ATOM 2217 C C . LEU A 1 275 ? 4.775 -4.309 19.022 1.00 87.94 275 LEU A C 1
ATOM 2219 O O . LEU A 1 275 ? 5.489 -3.463 18.488 1.00 87.94 275 LEU A O 1
ATOM 2223 N N . LEU A 1 276 ? 4.979 -4.735 20.268 1.00 86.31 276 LEU A N 1
ATOM 2224 C CA . LEU A 1 276 ? 6.090 -4.276 21.093 1.00 86.31 276 LEU A CA 1
ATOM 2225 C C . LEU A 1 276 ? 7.435 -4.730 20.521 1.00 86.31 276 LEU A C 1
ATOM 2227 O O . LEU A 1 276 ? 8.336 -3.907 20.400 1.00 86.31 276 LEU A O 1
ATOM 2231 N N . ASP A 1 277 ? 7.550 -5.992 20.108 1.00 85.88 277 ASP A N 1
ATOM 2232 C CA . ASP A 1 277 ? 8.748 -6.532 19.458 1.00 85.88 277 ASP A CA 1
ATOM 2233 C C . ASP A 1 277 ? 9.052 -5.762 18.166 1.00 85.88 277 ASP A C 1
ATOM 2235 O O . ASP A 1 277 ? 10.193 -5.376 17.919 1.00 85.88 277 ASP A O 1
ATOM 2239 N N . PHE A 1 278 ? 8.023 -5.467 17.363 1.00 83.50 278 PHE A N 1
ATOM 2240 C CA . PHE A 1 278 ? 8.156 -4.638 16.165 1.00 83.50 278 PHE A CA 1
ATOM 2241 C C . PHE A 1 278 ? 8.618 -3.207 16.488 1.00 83.50 278 PHE A C 1
ATOM 2243 O O . PHE A 1 278 ? 9.502 -2.661 15.820 1.00 83.50 278 PHE A O 1
ATOM 2250 N N . PHE A 1 279 ? 8.047 -2.599 17.526 1.00 82.56 279 PHE A N 1
ATOM 2251 C CA . PHE A 1 279 ? 8.396 -1.253 17.966 1.00 82.56 279 PHE A CA 1
ATOM 2252 C C . PHE A 1 279 ? 9.828 -1.175 18.501 1.00 82.56 279 PHE A C 1
ATOM 2254 O O . PHE A 1 279 ? 10.580 -0.294 18.092 1.00 82.56 279 PHE A O 1
ATOM 2261 N N . ASP A 1 280 ? 10.239 -2.115 19.354 1.00 82.38 280 ASP A N 1
ATOM 2262 C CA . ASP A 1 280 ? 11.599 -2.171 19.897 1.00 82.38 280 ASP A CA 1
ATOM 2263 C C . ASP A 1 280 ? 12.637 -2.543 18.820 1.00 82.38 280 ASP A C 1
ATOM 2265 O O . ASP A 1 280 ? 13.770 -2.056 18.874 1.00 82.38 280 ASP A O 1
ATOM 2269 N N . ALA A 1 281 ? 12.263 -3.343 17.813 1.00 79.62 281 ALA A N 1
ATOM 2270 C CA . ALA A 1 281 ? 13.112 -3.641 16.657 1.00 79.62 281 ALA A CA 1
ATOM 2271 C C . ALA A 1 281 ? 13.272 -2.443 15.709 1.00 79.62 281 ALA A C 1
ATOM 2273 O O . ALA A 1 281 ? 14.266 -2.362 14.983 1.00 79.62 281 ALA A O 1
ATOM 2274 N N . THR A 1 282 ? 12.318 -1.509 15.702 1.00 74.50 282 THR A N 1
ATOM 2275 C CA . THR A 1 282 ? 12.398 -0.294 14.893 1.00 74.50 282 THR A CA 1
ATOM 2276 C C . THR A 1 282 ? 13.363 0.680 15.570 1.00 74.50 282 THR A C 1
ATOM 2278 O O . THR A 1 282 ? 13.060 1.194 16.647 1.00 74.50 282 THR A O 1
ATOM 2281 N N . PRO A 1 283 ? 14.532 0.990 14.970 1.00 67.06 283 PRO A N 1
ATOM 2282 C CA . PRO A 1 283 ? 15.506 1.843 15.628 1.00 67.06 283 PRO A CA 1
ATOM 2283 C C . PRO A 1 283 ? 14.884 3.208 15.908 1.00 67.06 283 PRO A C 1
ATOM 2285 O O . PRO A 1 283 ? 14.497 3.922 14.972 1.00 67.06 283 PRO A O 1
ATOM 2288 N N . THR A 1 284 ? 14.830 3.578 17.188 1.00 62.78 284 THR A N 1
ATOM 2289 C CA . THR A 1 284 ? 14.574 4.941 17.657 1.00 62.78 284 THR A CA 1
ATOM 2290 C C . THR A 1 284 ? 15.804 5.761 17.282 1.00 62.78 284 THR A C 1
ATOM 2292 O O . THR A 1 284 ? 16.681 6.033 18.098 1.00 62.78 284 THR A O 1
ATOM 2295 N N . GLN A 1 285 ? 15.964 6.086 15.997 1.00 54.81 285 GLN A N 1
ATOM 2296 C CA . GLN A 1 285 ? 16.985 7.054 15.635 1.00 54.81 285 GLN A CA 1
ATOM 2297 C C . GLN A 1 285 ? 16.592 8.370 16.312 1.00 54.81 285 GLN A C 1
ATOM 2299 O O . GLN A 1 285 ? 15.532 8.932 16.052 1.00 54.81 285 GLN A O 1
ATOM 2304 N N . GLN A 1 286 ? 17.462 8.868 17.187 1.00 48.19 286 GLN A N 1
ATOM 2305 C CA . GLN A 1 286 ? 17.489 10.277 17.559 1.00 48.19 286 GLN A CA 1
ATOM 2306 C C . GLN A 1 286 ? 17.853 11.065 16.293 1.00 48.19 286 GLN A C 1
ATOM 2308 O O . GLN A 1 286 ? 19.022 11.285 15.974 1.00 48.19 286 GLN A O 1
ATOM 2313 N N . VAL A 1 287 ? 16.853 11.386 15.478 1.00 48.19 287 VAL A N 1
ATOM 2314 C CA . VAL A 1 287 ? 17.062 11.933 14.141 1.00 48.19 287 VAL A CA 1
ATOM 2315 C C . VAL A 1 287 ? 17.297 13.449 14.216 1.00 48.19 287 VAL A C 1
ATOM 2317 O O . VAL A 1 287 ? 16.366 14.238 14.323 1.00 48.19 287 VAL A O 1
ATOM 2320 N N . LYS A 1 288 ? 18.568 13.857 14.079 1.00 49.19 288 LYS A N 1
ATOM 2321 C CA . LYS A 1 288 ? 18.972 15.157 13.495 1.00 49.19 288 LYS A CA 1
ATOM 2322 C C . LYS A 1 288 ? 19.149 15.087 11.961 1.00 49.19 288 LYS A C 1
ATOM 2324 O O . LYS A 1 288 ? 19.545 16.072 11.349 1.00 49.19 288 LYS A O 1
ATOM 2329 N N . SER A 1 289 ? 18.900 13.933 11.331 1.00 50.47 289 SER A N 1
ATOM 2330 C CA . SER A 1 289 ? 19.078 13.717 9.883 1.00 50.47 289 SER A CA 1
ATOM 2331 C C . SER A 1 289 ? 17.758 13.877 9.116 1.00 50.47 289 SER A C 1
ATOM 2333 O O . SER A 1 289 ? 16.724 13.444 9.592 1.00 50.47 289 SER A O 1
ATOM 2335 N N . PRO A 1 290 ? 17.726 14.415 7.894 1.00 53.66 290 PRO A N 1
ATOM 2336 C CA . PRO A 1 290 ? 16.534 14.281 7.057 1.00 53.66 290 PRO A CA 1
ATOM 2337 C C . PRO A 1 290 ? 16.172 12.789 6.858 1.00 53.66 290 PRO A C 1
ATOM 2339 O O . PRO A 1 290 ? 17.074 11.967 6.689 1.00 53.66 290 PRO A O 1
ATOM 2342 N N . LEU A 1 291 ? 14.866 12.493 6.964 1.00 57.47 291 LEU A N 1
ATOM 2343 C CA . LEU A 1 291 ? 14.121 11.223 6.805 1.00 57.47 291 LEU A CA 1
ATOM 2344 C C . LEU A 1 291 ? 14.941 9.972 6.437 1.00 57.47 291 LEU A C 1
ATOM 2346 O O . LEU A 1 291 ? 15.594 9.906 5.392 1.00 57.47 291 LEU A O 1
ATOM 2350 N N . SER A 1 292 ? 14.828 8.929 7.260 1.00 64.25 292 SER A N 1
ATOM 2351 C CA . SER A 1 292 ? 15.453 7.631 7.001 1.00 64.25 292 SER A CA 1
ATOM 2352 C C . SER A 1 292 ? 14.867 6.992 5.731 1.00 64.25 292 SER A C 1
ATOM 2354 O O . SER A 1 292 ? 13.671 7.136 5.476 1.00 64.25 292 SER A O 1
ATOM 2356 N N . PRO A 1 293 ? 15.642 6.219 4.943 1.00 62.75 293 PRO A N 1
ATOM 2357 C CA . PRO A 1 293 ? 15.110 5.465 3.804 1.00 62.75 293 PRO A CA 1
ATOM 2358 C C . PRO A 1 293 ? 13.885 4.608 4.160 1.00 62.75 293 PRO A C 1
ATOM 2360 O O . PRO A 1 293 ? 12.970 4.501 3.349 1.00 62.75 293 PRO A O 1
ATOM 2363 N N . LEU A 1 294 ? 13.847 4.078 5.387 1.00 63.88 294 LEU A N 1
ATOM 2364 C CA . LEU A 1 294 ? 12.728 3.332 5.972 1.00 63.88 294 LEU A CA 1
ATOM 2365 C C . LEU A 1 294 ? 11.423 4.141 6.048 1.00 63.88 294 LEU A C 1
ATOM 2367 O O . LEU A 1 294 ? 10.368 3.610 5.721 1.00 63.88 294 LEU A O 1
ATOM 2371 N N . ASP A 1 295 ? 11.498 5.430 6.390 1.00 64.19 295 ASP A N 1
ATOM 2372 C CA . ASP A 1 295 ? 10.323 6.307 6.522 1.00 64.19 295 ASP A CA 1
ATOM 2373 C C . ASP A 1 295 ? 9.608 6.501 5.183 1.00 64.19 295 ASP A C 1
ATOM 2375 O O . ASP A 1 295 ? 8.395 6.662 5.119 1.00 64.19 295 ASP A O 1
ATOM 2379 N N . SER A 1 296 ? 10.374 6.470 4.090 1.00 65.94 296 SER A N 1
ATOM 2380 C CA . SER A 1 296 ? 9.827 6.574 2.737 1.00 65.94 296 SER A CA 1
ATOM 2381 C C . SER A 1 296 ? 9.259 5.262 2.199 1.00 65.94 296 SER A C 1
ATOM 2383 O O . SER A 1 296 ? 8.636 5.270 1.140 1.00 65.94 296 SER A O 1
ATOM 2385 N N . LEU A 1 297 ? 9.544 4.138 2.862 1.00 65.12 297 LEU A N 1
ATOM 2386 C CA . LEU A 1 297 ? 9.176 2.813 2.373 1.00 65.12 297 LEU A CA 1
ATOM 2387 C C . LEU A 1 297 ? 7.839 2.347 2.927 1.00 65.12 297 LEU A C 1
ATOM 2389 O O . LEU A 1 297 ? 7.131 1.664 2.198 1.00 65.12 297 LEU A O 1
ATOM 2393 N N . ASP A 1 298 ? 7.483 2.701 4.161 1.00 74.75 298 ASP A N 1
ATOM 2394 C CA . ASP A 1 298 ? 6.259 2.186 4.768 1.00 74.75 298 ASP A CA 1
ATOM 2395 C C . ASP A 1 298 ? 5.548 3.241 5.639 1.00 74.75 298 ASP A C 1
ATOM 2397 O O . ASP A 1 298 ? 6.136 3.749 6.603 1.00 74.75 298 ASP A O 1
ATOM 2401 N N . PRO A 1 299 ? 4.279 3.574 5.326 1.00 74.88 299 PRO A N 1
ATOM 2402 C CA . PRO A 1 299 ? 3.473 4.487 6.130 1.00 74.88 299 PRO A CA 1
ATOM 2403 C C . PRO A 1 299 ? 3.350 4.070 7.600 1.00 74.88 299 PRO A C 1
ATOM 2405 O O . PRO A 1 299 ? 3.289 4.942 8.464 1.00 74.88 299 PRO A O 1
ATOM 2408 N N . LEU A 1 300 ? 3.330 2.770 7.903 1.00 76.62 300 LEU A N 1
ATOM 2409 C CA . LEU A 1 300 ? 3.214 2.268 9.268 1.00 76.62 300 LEU A CA 1
ATOM 2410 C C . LEU A 1 300 ? 4.490 2.548 10.067 1.00 76.62 300 LEU A C 1
ATOM 2412 O O . LEU A 1 300 ? 4.409 3.069 11.177 1.00 76.62 300 LEU A O 1
ATOM 2416 N N . VAL A 1 301 ? 5.666 2.285 9.486 1.00 76.62 301 VAL A N 1
ATOM 2417 C CA . VAL A 1 301 ? 6.964 2.606 10.113 1.00 76.62 301 VAL A CA 1
ATOM 2418 C C . VAL A 1 301 ? 7.070 4.105 10.389 1.00 76.62 301 VAL A C 1
ATOM 2420 O O . VAL A 1 301 ? 7.462 4.510 11.485 1.00 76.62 301 VAL A O 1
ATOM 2423 N N . PHE A 1 302 ? 6.672 4.930 9.418 1.00 79.00 302 PHE A N 1
ATOM 2424 C CA . PHE A 1 302 ? 6.634 6.379 9.586 1.00 79.00 302 PHE A CA 1
ATOM 2425 C C . PHE A 1 302 ? 5.707 6.797 10.734 1.00 79.00 302 PHE A C 1
ATOM 2427 O O . PHE A 1 302 ? 6.101 7.600 11.581 1.00 79.00 302 PHE A O 1
ATOM 2434 N N . ARG A 1 303 ? 4.496 6.230 10.803 1.00 76.81 303 ARG A N 1
ATOM 2435 C CA . ARG A 1 303 ? 3.524 6.557 11.854 1.00 76.81 303 ARG A CA 1
ATOM 2436 C C . ARG A 1 303 ? 3.958 6.075 13.239 1.00 76.81 303 ARG A C 1
ATOM 2438 O O . ARG A 1 303 ? 3.756 6.809 14.194 1.00 76.81 303 ARG A O 1
ATOM 2445 N N . PHE A 1 304 ? 4.622 4.927 13.373 1.00 73.38 304 PHE A N 1
ATOM 2446 C CA . PHE A 1 304 ? 5.174 4.491 14.666 1.00 73.38 304 PHE A CA 1
ATOM 2447 C C . PHE A 1 304 ? 6.293 5.395 15.189 1.00 73.38 304 PHE A C 1
ATOM 2449 O O . PHE A 1 304 ? 6.469 5.520 16.399 1.00 73.38 304 PHE A O 1
ATOM 2456 N N . ARG A 1 305 ? 7.040 6.045 14.293 1.00 72.88 305 ARG A N 1
ATOM 2457 C CA . ARG A 1 305 ? 8.079 7.020 14.662 1.00 72.88 305 ARG A CA 1
ATOM 2458 C C . ARG A 1 305 ? 7.527 8.378 15.069 1.00 72.88 305 ARG A C 1
ATOM 2460 O O . ARG A 1 305 ? 8.263 9.179 15.640 1.00 72.88 305 ARG A O 1
ATOM 2467 N N . GLN A 1 306 ? 6.263 8.644 14.766 1.00 72.69 306 GLN A N 1
ATOM 2468 C CA . GLN A 1 306 ? 5.534 9.797 15.268 1.00 72.69 306 GLN A CA 1
ATOM 2469 C C . GLN A 1 306 ? 4.657 9.315 16.424 1.00 72.69 306 GLN A C 1
ATOM 2471 O O . GLN A 1 306 ? 3.487 9.005 16.192 1.00 72.69 306 GLN A O 1
ATOM 2476 N N . PRO A 1 307 ? 5.211 9.177 17.650 1.00 63.12 307 PRO A N 1
ATOM 2477 C CA . PRO A 1 307 ? 4.444 8.659 18.771 1.00 63.12 307 PRO A CA 1
ATOM 2478 C C . PRO A 1 307 ? 3.140 9.455 18.899 1.00 63.12 307 PRO A C 1
ATOM 2480 O O . PRO A 1 307 ? 3.172 10.682 18.741 1.00 63.12 307 PRO A O 1
ATOM 2483 N N . PRO A 1 308 ? 2.002 8.790 19.170 1.00 70.56 308 PRO A N 1
ATOM 2484 C CA . PRO A 1 308 ? 0.729 9.472 19.347 1.00 70.56 308 PRO A CA 1
ATOM 2485 C C . PRO A 1 308 ? 0.885 10.555 20.416 1.00 70.56 308 PRO A C 1
ATOM 2487 O O . PRO A 1 308 ? 1.067 10.260 21.600 1.00 70.56 308 PRO A O 1
ATOM 2490 N N . VAL A 1 309 ? 0.847 11.826 20.017 1.00 72.62 309 VAL A N 1
ATOM 2491 C CA . VAL A 1 309 ? 0.935 12.929 20.974 1.00 72.62 309 VAL A CA 1
ATOM 2492 C C . VAL A 1 309 ? -0.423 13.040 21.656 1.00 72.62 309 VAL A C 1
ATOM 2494 O O . VAL A 1 309 ? -1.416 13.375 21.018 1.00 72.62 309 VAL A O 1
ATOM 2497 N N . GLY A 1 310 ? -0.482 12.721 22.950 1.00 74.62 310 GLY A N 1
ATOM 2498 C CA . GLY A 1 310 ? -1.705 12.848 23.747 1.00 74.62 310 GLY A CA 1
ATOM 2499 C C . GLY A 1 310 ? -2.825 11.877 23.356 1.00 74.62 310 GLY A C 1
ATOM 2500 O O . GLY A 1 310 ? -3.978 12.285 23.307 1.00 74.62 310 GLY A O 1
ATOM 2501 N N . GLY A 1 311 ? -2.500 10.619 23.025 1.00 75.19 311 GLY A N 1
ATOM 2502 C CA . GLY A 1 311 ? -3.512 9.587 22.724 1.00 75.19 311 GLY A CA 1
ATOM 2503 C C . GLY A 1 311 ? -4.211 9.752 21.368 1.00 75.19 311 GLY A C 1
ATOM 2504 O O . GLY A 1 311 ? -5.183 9.067 21.067 1.00 75.19 311 GLY A O 1
ATOM 2505 N N . ARG A 1 312 ? -3.708 10.655 20.523 1.00 88.06 312 ARG A N 1
ATOM 2506 C CA . ARG A 1 312 ? -4.231 10.931 19.182 1.00 88.06 312 ARG A CA 1
ATOM 2507 C C . ARG A 1 312 ? -3.843 9.825 18.208 1.00 88.06 312 ARG A C 1
ATOM 2509 O O . ARG A 1 312 ? -2.848 9.921 17.491 1.00 88.06 312 ARG A O 1
ATOM 2516 N N . ILE A 1 313 ? -4.609 8.743 18.222 1.00 91.75 313 ILE A N 1
ATOM 2517 C CA . ILE A 1 313 ? -4.433 7.616 17.307 1.00 91.75 313 ILE A CA 1
ATOM 2518 C C . ILE A 1 313 ? -5.395 7.778 16.146 1.00 91.75 313 ILE A C 1
ATOM 2520 O O . ILE A 1 313 ? -6.593 7.933 16.328 1.00 91.75 313 ILE A O 1
ATOM 2524 N N . HIS A 1 314 ? -4.863 7.708 14.941 1.00 93.62 314 HIS A N 1
ATOM 2525 C CA . HIS A 1 314 ? -5.640 7.678 13.712 1.00 93.62 314 HIS A CA 1
ATOM 2526 C C . HIS A 1 314 ? -6.182 6.265 13.438 1.00 93.62 314 HIS A C 1
ATOM 2528 O O . HIS A 1 314 ? -5.478 5.275 13.678 1.00 93.62 314 HIS A O 1
ATOM 2534 N N . ILE A 1 315 ? -7.396 6.156 12.888 1.00 95.25 315 ILE A N 1
ATOM 2535 C CA . ILE A 1 315 ? -8.006 4.868 12.523 1.00 95.25 315 ILE A CA 1
ATOM 2536 C C . ILE A 1 315 ? -7.147 4.123 11.501 1.00 95.25 315 ILE A C 1
ATOM 2538 O O . ILE A 1 315 ? -6.977 2.909 11.611 1.00 95.25 315 ILE A O 1
ATOM 2542 N N . SER A 1 316 ? -6.507 4.827 10.564 1.00 94.75 316 SER A N 1
ATOM 2543 C CA . SER A 1 316 ? -5.626 4.175 9.595 1.00 94.75 316 SER A CA 1
ATOM 2544 C C . SER A 1 316 ? -4.411 3.537 10.271 1.00 94.75 316 SER A C 1
ATOM 2546 O O . SER A 1 316 ? -3.949 2.492 9.828 1.00 94.75 316 SER A O 1
ATOM 2548 N N . THR A 1 317 ? -3.885 4.141 11.345 1.00 92.81 317 THR A N 1
ATOM 2549 C CA . THR A 1 317 ? -2.773 3.560 12.114 1.00 92.81 317 THR A CA 1
ATOM 2550 C C . THR A 1 317 ? -3.212 2.252 12.762 1.00 92.81 317 THR A C 1
ATOM 2552 O O . THR A 1 317 ? -2.505 1.251 12.660 1.00 92.81 317 THR A O 1
ATOM 2555 N N . ALA A 1 318 ? -4.396 2.237 13.378 1.00 94.12 318 ALA A N 1
ATOM 2556 C CA . ALA A 1 318 ? -4.937 1.034 13.997 1.00 94.12 318 ALA A CA 1
ATOM 2557 C C . ALA A 1 318 ? -5.238 -0.063 12.962 1.00 94.12 318 ALA A C 1
ATOM 2559 O O . ALA A 1 318 ? -4.869 -1.218 13.177 1.00 94.12 318 ALA A O 1
ATOM 2560 N N . LEU A 1 319 ? -5.807 0.299 11.806 1.00 94.56 319 LEU A N 1
ATOM 2561 C CA . LEU A 1 319 ? -6.012 -0.615 10.679 1.00 94.56 319 LEU A CA 1
ATOM 2562 C C . LEU A 1 319 ? -4.691 -1.237 10.216 1.00 94.56 319 LEU A C 1
ATOM 2564 O O . LEU A 1 319 ? -4.598 -2.456 10.089 1.00 94.56 319 LEU A O 1
ATOM 2568 N N . MET A 1 320 ? -3.659 -0.421 9.988 1.00 93.00 320 MET A N 1
ATOM 2569 C CA . MET A 1 320 ? -2.344 -0.905 9.560 1.00 93.00 320 MET A CA 1
ATOM 2570 C C . MET A 1 320 ? -1.731 -1.862 10.585 1.00 93.00 320 MET A C 1
ATOM 2572 O O . MET A 1 320 ? -1.253 -2.928 10.205 1.00 93.00 320 MET A O 1
ATOM 2576 N N . CYS A 1 321 ? -1.795 -1.526 11.877 1.00 91.94 321 CYS A N 1
ATOM 2577 C CA . CYS A 1 321 ? -1.335 -2.406 12.954 1.00 91.94 321 CYS A CA 1
ATOM 2578 C C . CYS A 1 321 ? -2.120 -3.718 12.980 1.00 91.94 321 CYS A C 1
ATOM 2580 O O . CYS A 1 321 ? -1.538 -4.784 13.175 1.00 91.94 321 CYS A O 1
ATOM 2582 N N . ARG A 1 322 ? -3.440 -3.664 12.763 1.00 93.88 322 ARG A N 1
ATOM 2583 C CA . ARG A 1 322 ? -4.271 -4.867 12.751 1.00 93.88 322 ARG A CA 1
ATOM 2584 C C . ARG A 1 322 ? -3.950 -5.766 11.565 1.00 93.88 322 ARG A C 1
ATOM 2586 O O . ARG A 1 322 ? -3.761 -6.961 11.757 1.00 93.88 322 ARG A O 1
ATOM 2593 N N . VAL A 1 323 ? -3.830 -5.192 10.370 1.00 92.50 323 VAL A N 1
ATOM 2594 C CA . VAL A 1 323 ? -3.416 -5.924 9.166 1.00 92.50 323 VAL A CA 1
ATOM 2595 C C . VAL A 1 323 ? -2.028 -6.520 9.361 1.00 92.50 323 VAL A C 1
ATOM 2597 O O . VAL A 1 323 ? -1.834 -7.691 9.051 1.00 92.50 323 VAL A O 1
ATOM 2600 N N . PHE A 1 324 ? -1.085 -5.761 9.926 1.00 90.56 324 PHE A N 1
ATOM 2601 C CA . PHE A 1 324 ? 0.235 -6.268 10.295 1.00 90.56 324 PHE A CA 1
ATOM 2602 C C . PHE A 1 324 ? 0.126 -7.489 11.214 1.00 90.56 324 PHE A C 1
ATOM 2604 O O . PHE A 1 324 ? 0.743 -8.514 10.946 1.00 90.56 324 PHE A O 1
ATOM 2611 N N . LEU A 1 325 ? -0.698 -7.426 12.257 1.00 90.31 325 LEU A N 1
ATOM 2612 C CA . LEU A 1 325 ? -0.896 -8.548 13.171 1.00 90.31 325 LEU A CA 1
ATOM 2613 C C . LEU A 1 325 ? -1.533 -9.766 12.494 1.00 90.31 325 LEU A C 1
ATOM 2615 O O . LEU A 1 325 ? -1.090 -10.889 12.748 1.00 90.31 325 LEU A O 1
ATOM 2619 N N . ASP A 1 326 ? -2.508 -9.555 11.608 1.00 90.81 326 ASP A N 1
ATOM 2620 C CA . ASP A 1 326 ? -3.173 -10.623 10.852 1.00 90.81 326 ASP A CA 1
ATOM 2621 C C . ASP A 1 326 ? -2.212 -11.349 9.889 1.00 90.81 326 ASP A C 1
ATOM 2623 O O . ASP A 1 326 ? -2.419 -12.526 9.583 1.00 90.81 326 ASP A O 1
ATOM 2627 N N . ILE A 1 327 ? -1.173 -10.662 9.397 1.00 88.88 327 ILE A N 1
ATOM 2628 C CA . ILE A 1 327 ? -0.181 -11.226 8.461 1.00 88.88 327 ILE A CA 1
ATOM 2629 C C . ILE A 1 327 ? 1.135 -11.619 9.146 1.00 88.88 327 ILE A C 1
ATOM 2631 O O . ILE A 1 327 ? 1.909 -12.398 8.586 1.00 88.88 327 ILE A O 1
ATOM 2635 N N . SER A 1 328 ? 1.398 -11.113 10.352 1.00 80.38 328 SER A N 1
ATOM 2636 C CA . SER A 1 328 ? 2.583 -11.453 11.141 1.00 80.38 328 SER A CA 1
ATOM 2637 C C . SER A 1 328 ? 2.564 -12.946 11.486 1.00 80.38 328 SER A C 1
ATOM 2639 O O . SER A 1 328 ? 1.589 -13.467 12.029 1.00 80.38 328 SER A O 1
ATOM 2641 N N . GLY A 1 329 ? 3.633 -13.655 11.121 1.00 72.00 329 GLY A N 1
ATOM 2642 C CA . GLY A 1 329 ? 3.704 -15.123 11.164 1.00 72.00 329 GLY A CA 1
ATOM 2643 C C . GLY A 1 329 ? 3.677 -15.792 9.787 1.00 72.00 329 GLY A C 1
ATOM 2644 O O . GLY A 1 329 ? 3.838 -17.007 9.695 1.00 72.00 329 GLY A O 1
ATOM 2645 N N . GLN A 1 330 ? 3.514 -15.028 8.705 1.00 69.44 330 GLN A N 1
ATOM 2646 C CA . GLN A 1 330 ? 3.919 -15.496 7.383 1.00 69.44 330 GLN A CA 1
ATOM 2647 C C . GLN A 1 330 ? 5.436 -15.352 7.252 1.00 69.44 330 GLN A C 1
ATOM 2649 O O . GLN A 1 330 ? 5.948 -14.235 7.200 1.00 69.44 330 GLN A O 1
ATOM 2654 N N . GLU A 1 331 ? 6.157 -16.474 7.236 1.00 66.62 331 GLU A N 1
ATOM 2655 C CA . GLU A 1 331 ? 7.598 -16.440 7.013 1.00 66.62 331 GLU A CA 1
ATOM 2656 C C . GLU A 1 331 ? 7.910 -15.864 5.627 1.00 66.62 331 GLU A C 1
ATOM 2658 O O . GLU A 1 331 ? 7.384 -16.303 4.604 1.00 66.62 331 GLU A O 1
ATOM 2663 N N . VAL A 1 332 ? 8.800 -14.874 5.607 1.00 67.44 332 VAL A N 1
ATOM 2664 C CA . VAL A 1 332 ? 9.349 -14.263 4.386 1.00 67.44 332 VAL A CA 1
ATOM 2665 C C . VAL A 1 332 ? 10.623 -15.005 3.939 1.00 67.44 332 VAL A C 1
ATOM 2667 O O . VAL A 1 332 ? 11.326 -14.559 3.041 1.00 67.44 332 VAL A O 1
ATOM 2670 N N . SER A 1 333 ? 10.936 -16.148 4.561 1.00 58.81 333 SER A N 1
ATOM 2671 C CA . SER A 1 333 ? 12.186 -16.904 4.397 1.00 58.81 333 SER A CA 1
ATOM 2672 C C . SER A 1 333 ? 12.471 -17.323 2.946 1.00 58.81 333 SER A C 1
ATOM 2674 O O . SER A 1 333 ? 13.636 -17.417 2.564 1.00 58.81 333 SER A O 1
ATOM 2676 N N . ASP A 1 334 ? 11.436 -17.425 2.107 1.00 60.25 334 ASP A N 1
ATOM 2677 C CA . ASP A 1 334 ? 11.538 -17.728 0.679 1.00 60.25 334 ASP A CA 1
ATOM 2678 C C . ASP A 1 334 ? 11.114 -16.534 -0.200 1.00 60.25 334 ASP A C 1
ATOM 2680 O O . ASP A 1 334 ? 10.134 -16.621 -0.947 1.00 60.25 334 ASP A O 1
ATOM 2684 N N . ILE A 1 335 ? 11.849 -15.409 -0.169 1.00 66.25 335 ILE A N 1
ATOM 2685 C CA . ILE A 1 335 ? 11.721 -14.385 -1.229 1.00 66.25 335 ILE A CA 1
ATOM 2686 C C . ILE A 1 335 ? 12.293 -14.962 -2.532 1.00 66.25 335 ILE A C 1
ATOM 2688 O O . ILE A 1 335 ? 13.433 -14.688 -2.926 1.00 66.25 335 ILE A O 1
ATOM 2692 N N . ALA A 1 336 ? 11.499 -15.799 -3.191 1.00 62.78 336 ALA A N 1
ATOM 2693 C CA . ALA A 1 336 ? 11.719 -16.190 -4.566 1.00 62.78 336 ALA A CA 1
ATOM 2694 C C . ALA A 1 336 ? 11.275 -15.031 -5.461 1.00 62.78 336 ALA A C 1
ATOM 2696 O O . ALA A 1 336 ? 10.136 -14.562 -5.400 1.00 62.78 336 ALA A O 1
ATOM 2697 N N . MET A 1 337 ? 12.195 -14.557 -6.291 1.00 67.69 337 MET A N 1
ATOM 2698 C CA . MET A 1 337 ? 11.873 -13.637 -7.374 1.00 67.69 337 MET A CA 1
ATOM 2699 C C . MET A 1 337 ? 10.933 -14.343 -8.365 1.00 67.69 337 MET A C 1
ATOM 2701 O O . MET A 1 337 ? 10.858 -15.571 -8.390 1.00 67.69 337 MET A O 1
ATOM 2705 N N . ALA A 1 338 ? 10.230 -13.588 -9.215 1.00 62.91 338 ALA A N 1
ATOM 2706 C CA . ALA A 1 338 ? 9.302 -14.161 -10.201 1.00 62.91 338 ALA A CA 1
ATOM 2707 C C . ALA A 1 338 ? 9.957 -15.201 -11.141 1.00 62.91 338 ALA A C 1
ATOM 2709 O O . ALA A 1 338 ? 9.272 -16.044 -11.711 1.00 62.91 338 ALA A O 1
ATOM 2710 N N . ASP A 1 339 ? 11.283 -15.159 -11.281 1.00 68.75 339 ASP A N 1
ATOM 2711 C CA . ASP A 1 339 ? 12.093 -16.098 -12.061 1.00 68.75 339 ASP A CA 1
ATOM 2712 C C . ASP A 1 339 ? 12.698 -17.252 -11.231 1.00 68.75 339 ASP A C 1
ATOM 2714 O O . ASP A 1 339 ? 13.555 -17.987 -11.719 1.00 68.75 339 ASP A O 1
ATOM 2718 N N . GLY A 1 340 ? 12.284 -17.407 -9.971 1.00 72.62 340 GLY A N 1
ATOM 2719 C CA . GLY A 1 340 ? 12.747 -18.452 -9.058 1.00 72.62 340 GLY A CA 1
ATOM 2720 C C . GLY A 1 340 ? 14.120 -18.201 -8.429 1.00 72.62 340 GLY A C 1
ATOM 2721 O O . GLY A 1 340 ? 14.563 -19.009 -7.611 1.00 72.62 340 GLY A O 1
ATOM 2722 N N . ARG A 1 341 ? 14.809 -17.100 -8.758 1.00 75.56 341 ARG A N 1
ATOM 2723 C CA . ARG A 1 341 ? 16.083 -16.761 -8.108 1.00 75.56 341 ARG A CA 1
ATOM 2724 C C . ARG A 1 341 ? 15.848 -16.303 -6.675 1.00 75.56 341 ARG A C 1
ATOM 2726 O O . ARG A 1 341 ? 14.868 -15.626 -6.375 1.00 75.56 341 ARG A O 1
ATOM 2733 N N . THR A 1 342 ? 16.795 -16.614 -5.794 1.00 80.81 342 THR A N 1
ATOM 2734 C CA . THR A 1 342 ? 16.841 -15.980 -4.474 1.00 80.81 342 THR A CA 1
ATOM 2735 C C . THR A 1 342 ? 17.212 -14.510 -4.634 1.00 80.81 342 THR A C 1
ATOM 2737 O O . THR A 1 342 ? 17.965 -14.140 -5.542 1.00 80.81 342 THR A O 1
ATOM 2740 N N . LEU A 1 343 ? 16.734 -13.661 -3.725 1.00 73.62 343 LEU A N 1
ATOM 2741 C CA . LEU A 1 343 ? 17.104 -12.247 -3.696 1.00 73.62 343 LEU A CA 1
ATOM 2742 C C . LEU A 1 343 ? 18.631 -12.041 -3.714 1.00 73.62 343 LEU A C 1
ATOM 2744 O O . LEU A 1 343 ? 19.145 -11.221 -4.473 1.00 73.62 343 LEU A O 1
ATOM 2748 N N . LYS A 1 344 ? 19.364 -12.832 -2.921 1.00 75.50 344 LYS A N 1
ATOM 2749 C CA . LYS A 1 344 ? 20.831 -12.809 -2.884 1.00 75.50 344 LYS A CA 1
ATOM 2750 C C . LYS A 1 344 ? 21.439 -13.157 -4.244 1.00 75.50 344 LYS A C 1
ATOM 2752 O O . LYS A 1 344 ? 22.289 -12.418 -4.732 1.00 75.50 344 LYS A O 1
ATOM 2757 N N . GLY A 1 345 ? 20.950 -14.217 -4.892 1.00 81.44 345 GLY A N 1
ATOM 2758 C CA . GLY A 1 345 ? 21.390 -14.602 -6.235 1.00 81.44 345 GLY A CA 1
ATOM 2759 C C . GLY A 1 345 ? 21.100 -13.529 -7.288 1.00 81.44 345 GLY A C 1
ATOM 2760 O O . GLY A 1 345 ? 21.923 -13.300 -8.174 1.00 81.44 345 GLY A O 1
ATOM 2761 N N . TYR A 1 346 ? 19.971 -12.821 -7.170 1.00 79.19 346 TYR A N 1
ATOM 2762 C CA . TYR A 1 346 ? 19.668 -11.671 -8.022 1.00 79.19 346 TYR A CA 1
ATOM 2763 C C . TYR A 1 346 ? 20.684 -10.542 -7.817 1.00 79.19 346 TYR A C 1
ATOM 2765 O O . TYR A 1 346 ? 21.255 -10.055 -8.790 1.00 79.19 346 TYR A O 1
ATOM 2773 N N . VAL A 1 347 ? 20.957 -10.150 -6.571 1.00 74.31 347 VAL A N 1
ATOM 2774 C CA . VAL A 1 347 ? 21.942 -9.098 -6.270 1.00 74.31 347 VAL A CA 1
ATOM 2775 C C . VAL A 1 347 ? 23.323 -9.482 -6.785 1.00 74.31 347 VAL A C 1
ATOM 2777 O O . VAL A 1 347 ? 23.974 -8.666 -7.437 1.00 74.31 347 VAL A O 1
ATOM 2780 N N . ASP A 1 348 ? 23.781 -10.700 -6.501 1.00 81.19 348 ASP A N 1
ATOM 2781 C CA . ASP A 1 348 ? 25.114 -11.153 -6.895 1.00 81.19 348 ASP A CA 1
ATOM 2782 C C . ASP A 1 348 ? 25.286 -11.115 -8.420 1.00 81.19 348 ASP A C 1
ATOM 2784 O O . ASP A 1 348 ? 26.310 -10.633 -8.907 1.00 81.19 348 ASP A O 1
ATOM 2788 N N . ALA A 1 349 ? 24.248 -11.486 -9.178 1.00 81.25 349 ALA A N 1
ATOM 2789 C CA . ALA A 1 349 ? 24.236 -11.349 -10.634 1.00 81.25 349 ALA A CA 1
ATOM 2790 C C . ALA A 1 349 ? 24.310 -9.883 -11.104 1.00 81.25 349 ALA A C 1
ATOM 2792 O O . ALA A 1 349 ? 24.864 -9.599 -12.165 1.00 81.25 349 ALA A O 1
ATOM 2793 N N . GLN A 1 350 ? 23.776 -8.940 -10.326 1.00 76.75 350 GLN A N 1
ATOM 2794 C CA . GLN A 1 350 ? 23.755 -7.516 -10.668 1.00 76.75 350 GLN A CA 1
ATOM 2795 C C . GLN A 1 350 ? 25.038 -6.763 -10.286 1.00 76.75 350 GLN A C 1
ATOM 2797 O O . GLN A 1 350 ? 25.311 -5.703 -10.857 1.00 76.75 350 GLN A O 1
ATOM 2802 N N . LYS A 1 351 ? 25.868 -7.294 -9.374 1.00 79.38 351 LYS A N 1
ATOM 2803 C CA . LYS A 1 351 ? 27.109 -6.631 -8.922 1.00 79.38 351 LYS A CA 1
ATOM 2804 C C . LYS A 1 351 ? 28.043 -6.261 -10.080 1.00 79.38 351 LYS A C 1
ATOM 2806 O O . LYS A 1 351 ? 28.655 -5.198 -10.034 1.00 79.38 351 LYS A O 1
ATOM 2811 N N . GLY A 1 352 ? 28.107 -7.073 -11.138 1.00 78.56 352 GLY A N 1
ATOM 2812 C CA . GLY A 1 352 ? 28.948 -6.807 -12.314 1.00 78.56 352 GLY A CA 1
ATOM 2813 C C . GLY A 1 352 ? 28.465 -5.668 -13.224 1.00 78.56 352 GLY A C 1
ATOM 2814 O O . GLY A 1 352 ? 29.265 -5.105 -13.968 1.00 78.56 352 GLY A O 1
ATOM 2815 N N . TYR A 1 353 ? 27.182 -5.303 -13.161 1.00 72.75 353 TYR A N 1
ATOM 2816 C CA . TYR A 1 353 ? 26.558 -4.354 -14.096 1.00 72.75 353 TYR A CA 1
ATOM 2817 C C . TYR A 1 353 ? 26.334 -2.963 -13.502 1.00 72.75 353 TYR A C 1
ATOM 2819 O O . TYR A 1 353 ? 26.060 -2.007 -14.230 1.00 72.75 353 TYR A O 1
ATOM 2827 N N . ILE A 1 354 ? 26.444 -2.832 -12.181 1.00 74.88 354 ILE A N 1
ATOM 2828 C CA . ILE A 1 354 ? 26.060 -1.623 -11.459 1.00 74.88 354 ILE A CA 1
ATOM 2829 C C . ILE A 1 354 ? 27.309 -0.884 -10.977 1.00 74.88 354 ILE A C 1
ATOM 2831 O O . ILE A 1 354 ? 28.276 -1.478 -10.506 1.00 74.88 354 ILE A O 1
ATOM 2835 N N . ASN A 1 355 ? 27.291 0.444 -11.106 1.00 76.00 355 ASN A N 1
ATOM 2836 C CA . ASN A 1 355 ? 28.345 1.309 -10.579 1.00 76.00 355 ASN A CA 1
ATOM 2837 C C . ASN A 1 355 ? 28.456 1.212 -9.033 1.00 76.00 355 ASN A C 1
ATOM 2839 O O . ASN A 1 355 ? 27.519 0.753 -8.377 1.00 76.00 355 ASN A O 1
ATOM 2843 N N . PRO A 1 356 ? 29.569 1.669 -8.427 1.00 80.19 356 PRO A N 1
ATOM 2844 C CA . PRO A 1 356 ? 29.771 1.581 -6.975 1.00 80.19 356 PRO A CA 1
ATOM 2845 C C . PRO A 1 356 ? 28.637 2.193 -6.132 1.00 80.19 356 PRO A C 1
ATOM 2847 O O . PRO A 1 356 ? 28.271 1.652 -5.088 1.00 80.19 356 PRO A O 1
ATOM 2850 N N . ASP A 1 357 ? 28.006 3.273 -6.597 1.00 69.75 357 ASP A N 1
ATOM 2851 C CA . ASP A 1 357 ? 26.910 3.919 -5.863 1.00 69.75 357 ASP A CA 1
ATOM 2852 C C . ASP A 1 357 ? 25.634 3.078 -5.877 1.00 69.75 357 ASP A C 1
ATOM 2854 O O . ASP A 1 357 ? 24.882 3.033 -4.899 1.00 69.75 357 ASP A O 1
ATOM 2858 N N . GLY A 1 358 ? 25.336 2.445 -7.008 1.00 73.19 358 GLY A N 1
ATOM 2859 C CA . GLY A 1 358 ? 24.209 1.537 -7.141 1.00 73.19 358 GLY A CA 1
ATOM 2860 C C . GLY A 1 358 ? 24.443 0.256 -6.344 1.00 73.19 358 GLY A C 1
ATOM 2861 O O . GLY A 1 358 ? 23.518 -0.194 -5.677 1.00 73.19 358 GLY A O 1
ATOM 2862 N N . GLN A 1 359 ? 25.680 -0.252 -6.298 1.00 76.88 359 GLN A N 1
ATOM 2863 C CA . GLN A 1 359 ? 26.061 -1.337 -5.386 1.00 76.88 359 GLN A CA 1
ATOM 2864 C C . GLN A 1 359 ? 25.852 -0.927 -3.924 1.00 76.88 359 GLN A C 1
ATOM 2866 O O . GLN A 1 359 ? 25.237 -1.669 -3.168 1.00 76.88 359 GLN A O 1
ATOM 2871 N N . THR A 1 360 ? 26.262 0.285 -3.541 1.00 78.06 360 THR A N 1
ATOM 2872 C CA . THR A 1 360 ? 26.040 0.821 -2.186 1.00 78.06 360 THR A CA 1
ATOM 2873 C C . THR A 1 360 ? 24.551 0.920 -1.850 1.00 78.06 360 THR A C 1
ATOM 2875 O O . THR A 1 360 ? 24.135 0.628 -0.732 1.00 78.06 360 THR A O 1
ATOM 2878 N N . HIS A 1 361 ? 23.717 1.339 -2.806 1.00 73.00 361 HIS A N 1
ATOM 2879 C CA . HIS A 1 361 ? 22.273 1.425 -2.590 1.00 73.00 361 HIS A CA 1
ATOM 2880 C C . HIS A 1 361 ? 21.613 0.045 -2.485 1.00 73.00 361 HIS A C 1
ATOM 2882 O O . HIS A 1 361 ? 20.768 -0.146 -1.616 1.00 73.00 361 HIS A O 1
ATOM 2888 N N . LEU A 1 362 ? 22.018 -0.905 -3.330 1.00 75.38 362 LEU A N 1
ATOM 2889 C CA . LEU A 1 362 ? 21.584 -2.298 -3.242 1.00 75.38 362 LEU A CA 1
ATOM 2890 C C . LEU A 1 362 ? 21.983 -2.920 -1.908 1.00 75.38 362 LEU A C 1
ATOM 2892 O O . LEU A 1 362 ? 21.140 -3.529 -1.262 1.00 75.38 362 LEU A O 1
ATOM 2896 N N . GLN A 1 363 ? 23.222 -2.701 -1.464 1.00 80.19 363 GLN A N 1
ATOM 2897 C CA . GLN A 1 363 ? 23.698 -3.209 -0.184 1.00 80.19 363 GLN A CA 1
ATOM 2898 C C . GLN A 1 363 ? 22.848 -2.676 0.970 1.00 80.19 363 GLN A C 1
ATOM 2900 O O . GLN A 1 363 ? 22.362 -3.467 1.759 1.00 80.19 363 GLN A O 1
ATOM 2905 N N . LYS A 1 364 ? 22.515 -1.378 0.990 1.00 79.94 364 LYS A N 1
ATOM 2906 C CA . LYS A 1 364 ? 21.597 -0.816 2.001 1.00 79.94 364 LYS A CA 1
ATOM 2907 C C . LYS A 1 364 ? 20.214 -1.476 2.015 1.00 79.94 364 LYS A C 1
ATOM 2909 O O . LYS A 1 364 ? 19.588 -1.539 3.068 1.00 79.94 364 LYS A O 1
ATOM 2914 N N . ILE A 1 365 ? 19.706 -1.908 0.859 1.00 74.50 365 ILE A N 1
ATOM 2915 C CA . ILE A 1 365 ? 18.423 -2.620 0.777 1.00 74.50 365 ILE A CA 1
ATOM 2916 C C . ILE A 1 365 ? 18.568 -4.053 1.300 1.00 74.50 365 ILE A C 1
ATOM 2918 O O . ILE A 1 365 ? 17.675 -4.533 1.986 1.00 74.50 365 ILE A O 1
ATOM 2922 N N . ILE A 1 366 ? 19.684 -4.722 1.015 1.00 77.50 366 ILE A N 1
ATOM 2923 C CA . ILE A 1 366 ? 19.977 -6.061 1.544 1.00 77.50 366 ILE A CA 1
ATOM 2924 C C . ILE A 1 366 ? 20.138 -6.003 3.054 1.00 77.50 366 ILE A C 1
ATOM 2926 O O . ILE A 1 366 ? 19.455 -6.739 3.750 1.00 77.50 366 ILE A O 1
ATOM 2930 N N . ASP A 1 367 ? 20.949 -5.070 3.551 1.00 81.56 367 ASP A N 1
ATOM 2931 C CA . ASP A 1 367 ? 21.152 -4.850 4.980 1.00 81.56 367 ASP A CA 1
ATOM 2932 C C . ASP A 1 367 ? 19.803 -4.599 5.671 1.00 81.56 367 ASP A C 1
ATOM 2934 O O . ASP A 1 367 ? 19.553 -5.121 6.752 1.00 81.56 367 ASP A O 1
ATOM 2938 N N . LEU A 1 368 ? 18.898 -3.847 5.023 1.00 76.75 368 LEU A N 1
ATOM 2939 C CA . LEU A 1 368 ? 17.526 -3.651 5.492 1.00 76.75 368 LEU A CA 1
ATOM 2940 C C . LEU A 1 368 ? 16.735 -4.967 5.527 1.00 76.75 368 LEU A C 1
ATOM 2942 O O . LEU A 1 368 ? 16.047 -5.230 6.509 1.00 76.75 368 LEU A O 1
ATOM 2946 N N . LEU A 1 369 ? 16.812 -5.778 4.475 1.00 76.75 369 LEU A N 1
ATOM 2947 C CA . LEU A 1 369 ? 16.107 -7.059 4.371 1.00 76.75 369 LEU A CA 1
ATOM 2948 C C . LEU A 1 369 ? 16.648 -8.122 5.337 1.00 76.75 369 LEU A C 1
ATOM 2950 O O . LEU A 1 369 ? 15.906 -9.019 5.725 1.00 76.75 369 LEU A O 1
ATOM 2954 N N . GLU A 1 370 ? 17.896 -7.983 5.772 1.00 79.38 370 GLU A N 1
ATOM 2955 C CA . GLU A 1 370 ? 18.519 -8.798 6.817 1.00 79.38 370 GLU A CA 1
ATOM 2956 C C . GLU A 1 370 ? 18.171 -8.312 8.238 1.00 79.38 370 GLU A C 1
ATOM 2958 O O . GLU A 1 370 ? 18.464 -9.003 9.216 1.00 79.38 370 GLU A O 1
ATOM 2963 N N . THR A 1 371 ? 17.515 -7.151 8.394 1.00 77.25 371 THR A N 1
ATOM 2964 C CA . THR A 1 371 ? 17.074 -6.691 9.720 1.00 77.25 371 THR A CA 1
ATOM 2965 C C . THR A 1 371 ? 15.906 -7.522 10.261 1.00 77.25 371 THR A C 1
ATOM 2967 O O . THR A 1 371 ? 15.030 -7.943 9.497 1.00 77.25 371 THR A O 1
ATOM 2970 N N . PRO A 1 372 ? 15.788 -7.653 11.598 1.00 73.56 372 PRO A N 1
ATOM 2971 C CA . PRO A 1 372 ? 14.608 -8.243 12.227 1.00 73.56 372 PRO A CA 1
ATOM 2972 C C . PRO A 1 372 ? 13.300 -7.571 11.788 1.00 73.56 372 PRO A C 1
ATOM 2974 O O . PRO A 1 372 ? 12.286 -8.240 11.647 1.00 73.56 372 PRO A O 1
ATOM 2977 N N . VAL A 1 373 ? 13.318 -6.263 11.505 1.00 71.38 373 VAL A N 1
ATOM 2978 C CA . VAL A 1 373 ? 12.135 -5.511 11.053 1.00 71.38 373 VAL A CA 1
ATOM 2979 C C . VAL A 1 373 ? 11.614 -6.032 9.714 1.00 71.38 373 VAL A C 1
ATOM 2981 O O . VAL A 1 373 ? 10.408 -6.202 9.558 1.00 71.38 373 VAL A O 1
ATOM 2984 N N . ALA A 1 374 ? 12.495 -6.322 8.755 1.00 70.00 374 ALA A N 1
ATOM 2985 C CA . ALA A 1 374 ? 12.083 -6.880 7.468 1.00 70.00 374 ALA A CA 1
ATOM 2986 C C . ALA A 1 374 ? 11.599 -8.332 7.590 1.00 70.00 374 ALA A C 1
ATOM 2988 O O . ALA A 1 374 ? 10.644 -8.709 6.913 1.00 70.00 374 ALA A O 1
ATOM 2989 N N . ALA A 1 375 ? 12.199 -9.116 8.491 1.00 68.50 375 ALA A N 1
ATOM 2990 C CA . ALA A 1 375 ? 11.722 -10.461 8.811 1.00 68.50 375 ALA A CA 1
ATOM 2991 C C . ALA A 1 375 ? 10.336 -10.446 9.484 1.00 68.50 375 ALA A C 1
ATOM 2993 O O . ALA A 1 375 ? 9.528 -11.346 9.260 1.00 68.50 375 ALA A O 1
ATOM 2994 N N . LEU A 1 376 ? 10.047 -9.414 10.282 1.00 72.38 376 LEU A N 1
ATOM 2995 C CA . LEU A 1 376 ? 8.774 -9.248 10.983 1.00 72.38 376 LEU A CA 1
ATOM 2996 C C . LEU A 1 376 ? 7.688 -8.604 10.108 1.00 72.38 376 LEU A C 1
ATOM 2998 O O . LEU A 1 376 ? 6.507 -8.841 10.356 1.00 72.38 376 LEU A O 1
ATOM 3002 N N . HIS A 1 377 ? 8.056 -7.806 9.097 1.00 81.62 377 HIS A N 1
ATOM 3003 C CA . HIS A 1 377 ? 7.117 -6.993 8.322 1.00 81.62 377 HIS A CA 1
ATOM 3004 C C . HIS A 1 377 ? 7.171 -7.284 6.811 1.00 81.62 377 HIS A C 1
ATOM 3006 O O . HIS A 1 377 ? 7.915 -6.635 6.063 1.00 81.62 377 HIS A O 1
ATOM 3012 N N . PRO A 1 378 ? 6.305 -8.178 6.303 1.00 80.69 378 PRO A N 1
ATOM 3013 C CA . PRO A 1 378 ? 6.374 -8.616 4.912 1.00 80.69 378 PRO A CA 1
ATOM 3014 C C . PRO A 1 378 ? 6.056 -7.492 3.901 1.00 80.69 378 PRO A C 1
ATOM 3016 O O . PRO A 1 378 ? 6.599 -7.485 2.795 1.00 80.69 378 PRO A O 1
ATOM 3019 N N . VAL A 1 379 ? 5.264 -6.475 4.281 1.00 84.56 379 VAL A N 1
ATOM 3020 C CA . VAL A 1 379 ? 5.025 -5.290 3.425 1.00 84.56 379 VAL A CA 1
ATOM 3021 C C . VAL A 1 379 ? 6.314 -4.491 3.193 1.00 84.56 379 VAL A C 1
ATOM 3023 O O . VAL A 1 379 ? 6.667 -4.245 2.038 1.00 84.56 379 VAL A O 1
ATOM 3026 N N . VAL A 1 380 ? 7.044 -4.131 4.261 1.00 82.00 380 VAL A N 1
ATOM 3027 C CA . VAL A 1 380 ? 8.346 -3.446 4.196 1.00 82.00 380 VAL A CA 1
ATOM 3028 C C . VAL A 1 380 ? 9.309 -4.245 3.327 1.00 82.00 380 VAL A C 1
ATOM 3030 O O . VAL A 1 380 ? 9.921 -3.675 2.423 1.00 82.00 380 VAL A O 1
ATOM 3033 N N . ALA A 1 381 ? 9.389 -5.563 3.541 1.00 82.00 381 ALA A N 1
ATOM 3034 C CA . ALA A 1 381 ? 10.250 -6.437 2.756 1.00 82.00 381 ALA A CA 1
ATOM 3035 C C . ALA A 1 381 ? 9.906 -6.385 1.258 1.00 82.00 381 ALA A C 1
ATOM 3037 O O . ALA A 1 381 ? 10.754 -6.032 0.438 1.00 82.00 381 ALA A O 1
ATOM 3038 N N . GLY A 1 382 ? 8.649 -6.640 0.884 1.00 84.12 382 GLY A N 1
ATOM 3039 C CA . GLY A 1 382 ? 8.244 -6.604 -0.525 1.00 84.12 382 GLY A CA 1
ATOM 3040 C C . GLY A 1 382 ? 8.384 -5.228 -1.173 1.00 84.12 382 GLY A C 1
ATOM 3041 O O . GLY A 1 382 ? 8.754 -5.132 -2.342 1.00 84.12 382 GLY A O 1
ATOM 3042 N N . THR A 1 383 ? 8.187 -4.150 -0.415 1.00 84.19 383 THR A N 1
ATOM 3043 C CA . THR A 1 383 ? 8.400 -2.781 -0.909 1.00 84.19 383 THR A CA 1
ATOM 3044 C C . THR A 1 383 ? 9.876 -2.499 -1.159 1.00 84.19 383 THR A C 1
ATOM 3046 O O . THR A 1 383 ? 10.241 -1.911 -2.180 1.00 84.19 383 THR A O 1
ATOM 3049 N N . ALA A 1 384 ? 10.745 -2.923 -0.242 1.00 81.69 384 ALA A N 1
ATOM 3050 C CA . ALA A 1 384 ? 12.183 -2.783 -0.397 1.00 81.69 384 ALA A CA 1
ATOM 3051 C C . ALA A 1 384 ? 12.671 -3.552 -1.636 1.00 81.69 384 ALA A C 1
ATOM 3053 O O . ALA A 1 384 ? 13.403 -2.985 -2.451 1.00 81.69 384 ALA A O 1
ATOM 3054 N N . VAL A 1 385 ? 12.184 -4.783 -1.843 1.00 83.25 385 VAL A N 1
ATOM 3055 C CA . VAL A 1 385 ? 12.462 -5.589 -3.045 1.00 83.25 385 VAL A CA 1
ATOM 3056 C C . VAL A 1 385 ? 11.933 -4.910 -4.311 1.00 83.25 385 VAL A C 1
ATOM 3058 O O . VAL A 1 385 ? 12.663 -4.806 -5.296 1.00 83.25 385 VAL A O 1
ATOM 3061 N N . PHE A 1 386 ? 10.707 -4.383 -4.298 1.00 86.38 386 PHE A N 1
ATOM 3062 C CA . PHE A 1 386 ? 10.159 -3.640 -5.435 1.00 86.38 386 PHE A CA 1
ATOM 3063 C C . PHE A 1 386 ? 11.031 -2.437 -5.799 1.00 86.38 386 PHE A C 1
ATOM 3065 O O . PHE A 1 386 ? 11.407 -2.263 -6.957 1.00 86.38 386 PHE A O 1
ATOM 3072 N N . ARG A 1 387 ? 11.401 -1.618 -4.809 1.00 81.62 387 ARG A N 1
ATOM 3073 C CA . ARG A 1 387 ? 12.247 -0.441 -5.027 1.00 81.62 387 ARG A CA 1
ATOM 3074 C C . ARG A 1 387 ? 13.625 -0.831 -5.548 1.00 81.62 387 ARG A C 1
ATOM 3076 O O . ARG A 1 387 ? 14.162 -0.140 -6.412 1.00 81.62 387 ARG A O 1
ATOM 3083 N N . MET A 1 388 ? 14.178 -1.932 -5.045 1.00 81.75 388 MET A N 1
ATOM 3084 C CA . MET A 1 388 ? 15.419 -2.517 -5.541 1.00 81.75 388 MET A CA 1
ATOM 3085 C C . MET A 1 388 ? 15.305 -2.833 -7.033 1.00 81.75 388 MET A C 1
ATOM 3087 O O . MET A 1 388 ? 16.094 -2.322 -7.825 1.00 81.75 388 MET A O 1
ATOM 3091 N N . LEU A 1 389 ? 14.291 -3.612 -7.418 1.00 82.88 389 LEU A N 1
ATOM 3092 C CA . LEU A 1 389 ? 14.047 -4.005 -8.803 1.00 82.88 389 LEU A CA 1
ATOM 3093 C C . LEU A 1 389 ? 13.806 -2.809 -9.713 1.00 82.88 389 LEU A C 1
ATOM 3095 O O . LEU A 1 389 ? 14.430 -2.712 -10.766 1.00 82.88 389 LEU A O 1
ATOM 3099 N N . TYR A 1 390 ? 12.953 -1.882 -9.287 1.00 83.88 390 TYR A N 1
ATOM 3100 C CA . TYR A 1 390 ? 12.656 -0.666 -10.029 1.00 83.88 390 TYR A CA 1
ATOM 3101 C C . TYR A 1 390 ? 13.922 0.158 -10.275 1.00 83.88 390 TYR A C 1
ATOM 3103 O O . TYR A 1 390 ? 14.181 0.587 -11.399 1.00 83.88 390 TYR A O 1
ATOM 3111 N N . ASN A 1 391 ? 14.752 0.342 -9.245 1.00 77.75 391 ASN A N 1
ATOM 3112 C CA . ASN A 1 391 ? 16.009 1.069 -9.376 1.00 77.75 391 ASN A CA 1
ATOM 3113 C C . ASN A 1 391 ? 16.990 0.337 -10.290 1.00 77.75 391 ASN A C 1
ATOM 3115 O O . ASN A 1 391 ? 17.605 0.982 -11.135 1.00 77.75 391 ASN A O 1
ATOM 3119 N N . THR A 1 392 ? 17.129 -0.985 -10.160 1.00 76.00 392 THR A N 1
ATOM 3120 C CA . THR A 1 392 ? 17.977 -1.777 -11.057 1.00 76.00 392 THR A CA 1
ATOM 3121 C C . THR A 1 392 ? 17.497 -1.653 -12.496 1.00 76.00 392 THR A C 1
ATOM 3123 O O . THR A 1 392 ? 18.290 -1.288 -13.353 1.00 76.00 392 THR A O 1
ATOM 3126 N N . GLN A 1 393 ? 16.208 -1.856 -12.763 1.00 81.31 393 GLN A N 1
ATOM 3127 C CA . GLN A 1 393 ? 15.643 -1.748 -14.106 1.00 81.31 393 GLN A CA 1
ATOM 3128 C C . GLN A 1 393 ? 15.805 -0.336 -14.674 1.00 81.31 393 GLN A C 1
ATOM 3130 O O . GLN A 1 393 ? 16.220 -0.177 -15.819 1.00 81.31 393 GLN A O 1
ATOM 3135 N N . SER A 1 394 ? 15.546 0.697 -13.870 1.00 77.81 394 SER A N 1
ATOM 3136 C CA . SER A 1 394 ? 15.759 2.087 -14.274 1.00 77.81 394 SER A CA 1
ATOM 3137 C C . SER A 1 394 ? 17.229 2.354 -14.605 1.00 77.81 394 SER A C 1
ATOM 3139 O O . SER A 1 394 ? 17.527 2.969 -15.627 1.00 77.81 394 SER A O 1
ATOM 3141 N N . LEU A 1 395 ? 18.166 1.862 -13.789 1.00 74.44 395 LEU A N 1
ATOM 3142 C CA . LEU A 1 395 ? 19.600 1.967 -14.059 1.00 74.44 395 LEU A CA 1
ATOM 3143 C C . LEU A 1 395 ? 19.990 1.212 -15.328 1.00 74.44 395 LEU A C 1
ATOM 3145 O O . LEU A 1 395 ? 20.703 1.784 -16.143 1.00 74.44 395 LEU A O 1
ATOM 3149 N N . THR A 1 396 ? 19.507 -0.013 -15.533 1.00 75.44 396 THR A N 1
ATOM 3150 C CA . THR A 1 396 ? 19.765 -0.800 -16.745 1.00 75.44 396 THR A CA 1
ATOM 3151 C C . THR A 1 396 ? 19.273 -0.063 -17.983 1.00 75.44 396 THR A C 1
ATOM 3153 O O . THR A 1 396 ? 20.044 0.125 -18.917 1.00 75.44 396 THR A O 1
ATOM 3156 N N . VAL A 1 397 ? 18.038 0.445 -17.969 1.00 76.44 397 VAL A N 1
ATOM 3157 C CA . VAL A 1 397 ? 17.490 1.250 -19.071 1.00 76.44 397 VAL A CA 1
ATOM 3158 C C . VAL A 1 397 ? 18.341 2.499 -19.305 1.00 76.44 397 VAL A C 1
ATOM 3160 O O . VAL A 1 397 ? 18.683 2.809 -20.441 1.00 76.44 397 VAL A O 1
ATOM 3163 N N . ASN A 1 398 ? 18.751 3.197 -18.245 1.00 75.19 398 ASN A N 1
ATOM 3164 C CA . ASN A 1 398 ? 19.603 4.380 -18.366 1.00 75.19 398 ASN A CA 1
ATOM 3165 C C . ASN A 1 398 ? 20.995 4.054 -18.927 1.00 75.19 398 ASN A C 1
ATOM 3167 O O . ASN A 1 398 ? 21.520 4.824 -19.730 1.00 75.19 398 ASN A O 1
ATOM 3171 N N . VAL A 1 399 ? 21.594 2.935 -18.517 1.00 74.06 399 VAL A N 1
ATOM 3172 C CA . VAL A 1 399 ? 22.892 2.471 -19.016 1.00 74.06 399 VAL A CA 1
ATOM 3173 C C . VAL A 1 399 ? 22.779 2.057 -20.476 1.00 74.06 399 VAL A C 1
ATOM 3175 O O . VAL A 1 399 ? 23.630 2.461 -21.259 1.00 74.06 399 VAL A O 1
ATOM 3178 N N . GLU A 1 400 ? 21.734 1.332 -20.873 1.00 77.44 400 GLU A N 1
ATOM 3179 C CA . GLU A 1 400 ? 21.531 0.946 -22.274 1.00 77.44 400 GLU A CA 1
ATOM 3180 C C . GLU A 1 400 ? 21.247 2.151 -23.174 1.00 77.44 400 GLU A C 1
ATOM 3182 O O . GLU A 1 400 ? 21.831 2.277 -24.253 1.00 77.44 400 GLU A O 1
ATOM 3187 N N . ASN A 1 401 ? 20.456 3.109 -22.691 1.00 74.75 401 ASN A N 1
ATOM 3188 C CA . ASN A 1 401 ? 20.230 4.372 -23.392 1.00 74.75 401 ASN A CA 1
ATOM 3189 C C . ASN A 1 401 ? 21.520 5.199 -23.523 1.00 74.75 401 ASN A C 1
ATOM 3191 O O . ASN A 1 401 ? 21.702 5.912 -24.508 1.00 74.75 401 ASN A O 1
ATOM 3195 N N . ALA A 1 402 ? 22.432 5.109 -22.550 1.00 75.50 402 ALA A N 1
ATOM 3196 C CA . ALA A 1 402 ? 23.726 5.787 -22.592 1.00 75.50 402 ALA A CA 1
ATOM 3197 C C . ALA A 1 402 ? 24.796 5.021 -23.391 1.00 75.50 402 ALA A C 1
ATOM 3199 O O . ALA A 1 402 ? 25.732 5.644 -23.891 1.00 75.50 402 ALA A O 1
ATOM 3200 N N . SER A 1 403 ? 24.688 3.692 -23.500 1.00 79.69 403 SER A N 1
ATOM 3201 C CA . SER A 1 403 ? 25.668 2.822 -24.166 1.00 79.69 403 SER A CA 1
ATOM 3202 C C . SER A 1 403 ? 25.545 2.851 -25.687 1.00 79.69 403 SER A C 1
ATOM 3204 O O . SER A 1 403 ? 26.487 2.457 -26.373 1.00 79.69 403 SER A O 1
ATOM 3206 N N . TRP A 1 404 ? 24.396 3.300 -26.207 1.00 82.94 404 TRP A N 1
ATOM 3207 C CA . TRP A 1 404 ? 24.020 3.259 -27.625 1.00 82.94 404 TRP A CA 1
ATOM 3208 C C . TRP A 1 404 ? 23.895 1.847 -28.206 1.00 82.94 404 TRP A C 1
ATOM 3210 O O . TRP A 1 404 ? 23.563 1.710 -29.379 1.00 82.94 404 TRP A O 1
ATOM 3220 N N . ARG A 1 405 ? 24.109 0.787 -27.416 1.00 85.94 405 ARG A N 1
ATOM 3221 C CA . ARG A 1 405 ? 24.143 -0.599 -27.907 1.00 85.94 405 ARG A CA 1
ATOM 3222 C C . ARG A 1 405 ? 22.813 -1.033 -28.493 1.00 85.94 405 ARG A C 1
ATOM 3224 O O . ARG A 1 405 ? 22.804 -1.616 -29.573 1.00 85.94 405 ARG A O 1
ATOM 3231 N N . LEU A 1 406 ? 21.711 -0.705 -27.818 1.00 87.88 406 LEU A N 1
ATOM 3232 C CA . LEU A 1 406 ? 20.369 -1.018 -28.305 1.00 87.88 406 LEU A CA 1
ATOM 3233 C C . LEU A 1 406 ? 20.102 -0.353 -29.661 1.00 87.88 406 LEU A C 1
ATOM 3235 O O . LEU A 1 406 ? 19.607 -0.997 -30.581 1.00 87.88 406 LEU A O 1
ATOM 3239 N N . MET A 1 407 ? 20.504 0.910 -29.814 1.00 89.75 407 MET A N 1
ATOM 3240 C CA . MET A 1 407 ? 20.328 1.635 -31.068 1.00 89.75 407 MET A CA 1
ATOM 3241 C C . MET A 1 407 ? 21.243 1.110 -32.176 1.00 89.75 407 MET A C 1
ATOM 3243 O O . MET A 1 407 ? 20.783 0.882 -33.291 1.00 89.75 407 MET A O 1
ATOM 3247 N N . SER A 1 408 ? 22.514 0.837 -31.876 1.00 91.62 408 SER A N 1
ATOM 3248 C CA . SER A 1 408 ? 23.432 0.182 -32.814 1.00 91.62 408 SER A CA 1
ATOM 3249 C C . SER A 1 408 ? 22.884 -1.169 -33.280 1.00 91.62 408 SER A C 1
ATOM 3251 O O . SER A 1 408 ? 22.907 -1.457 -34.475 1.00 91.62 408 SER A O 1
ATOM 3253 N N . ALA A 1 409 ? 22.336 -1.971 -32.363 1.00 94.62 409 ALA A N 1
ATOM 3254 C CA . ALA A 1 409 ? 21.706 -3.249 -32.679 1.00 94.62 409 ALA A CA 1
ATOM 3255 C C . ALA A 1 409 ? 20.468 -3.070 -33.569 1.00 94.62 409 ALA A C 1
ATOM 3257 O O . ALA A 1 409 ? 20.329 -3.798 -34.547 1.00 94.62 409 ALA A O 1
ATOM 3258 N N . ALA A 1 410 ? 19.617 -2.076 -33.296 1.00 95.00 410 ALA A N 1
ATOM 3259 C CA . ALA A 1 410 ? 18.451 -1.764 -34.126 1.00 95.00 410 ALA A CA 1
ATOM 3260 C C . ALA A 1 410 ? 18.840 -1.324 -35.546 1.00 95.00 410 ALA A C 1
ATOM 3262 O O . ALA A 1 410 ? 18.250 -1.781 -36.527 1.00 95.00 410 ALA A O 1
ATOM 3263 N N . HIS A 1 411 ? 19.871 -0.483 -35.677 1.00 95.06 411 HIS A N 1
ATOM 3264 C CA . HIS A 1 411 ? 20.408 -0.072 -36.975 1.00 95.06 411 HIS A CA 1
ATOM 3265 C C . HIS A 1 411 ? 21.014 -1.240 -37.747 1.00 95.06 411 HIS A C 1
ATOM 3267 O O . HIS A 1 411 ? 20.757 -1.364 -38.945 1.00 95.06 411 HIS A O 1
ATOM 3273 N N . LEU A 1 412 ? 21.786 -2.094 -37.075 1.00 96.19 412 LEU A N 1
ATOM 3274 C CA . LEU A 1 412 ? 22.415 -3.261 -37.683 1.00 96.19 412 LEU A CA 1
ATOM 3275 C C . LEU A 1 412 ? 21.369 -4.295 -38.117 1.00 96.19 412 LEU A C 1
ATOM 3277 O O . LEU A 1 412 ? 21.399 -4.763 -39.251 1.00 96.19 412 LEU A O 1
ATOM 3281 N N . TYR A 1 413 ? 20.402 -4.587 -37.248 1.00 97.62 413 TYR A N 1
ATOM 3282 C CA . TYR A 1 413 ? 19.262 -5.445 -37.557 1.00 97.62 413 TYR A CA 1
ATOM 3283 C C . TYR A 1 413 ? 18.482 -4.918 -38.766 1.00 97.62 413 TYR A C 1
ATOM 3285 O O . TYR A 1 413 ? 18.215 -5.663 -39.709 1.00 97.62 413 TYR A O 1
ATOM 3293 N N . ASN A 1 414 ? 18.172 -3.616 -38.795 1.00 97.31 414 ASN A N 1
ATOM 3294 C CA . ASN A 1 414 ? 17.506 -3.019 -39.945 1.00 97.31 414 ASN A CA 1
ATOM 3295 C C . ASN A 1 414 ? 18.359 -3.089 -41.220 1.00 97.31 414 ASN A C 1
ATOM 3297 O O . ASN A 1 414 ? 17.832 -3.351 -42.296 1.00 97.31 414 ASN A O 1
ATOM 3301 N N . TRP A 1 415 ? 19.668 -2.863 -41.113 1.00 96.69 415 TRP A N 1
ATOM 3302 C CA . TRP A 1 415 ? 20.583 -2.958 -42.245 1.00 96.69 415 TRP A CA 1
ATOM 3303 C C . TRP A 1 415 ? 20.588 -4.367 -42.853 1.00 96.69 415 TRP A C 1
ATOM 3305 O O . TRP A 1 415 ? 20.432 -4.487 -44.067 1.00 96.69 415 TRP A O 1
ATOM 3315 N N . PHE A 1 416 ? 20.648 -5.417 -42.026 1.00 97.69 416 PHE A N 1
ATOM 3316 C CA . PHE A 1 416 ? 20.536 -6.801 -42.496 1.00 97.69 416 PHE A CA 1
ATOM 3317 C C . PHE A 1 416 ? 19.188 -7.080 -43.158 1.00 97.69 416 PHE A C 1
ATOM 3319 O O . PHE A 1 416 ? 19.164 -7.607 -44.262 1.00 97.69 416 PHE A O 1
ATOM 3326 N N . ARG A 1 417 ? 18.078 -6.647 -42.548 1.00 96.75 417 ARG A N 1
ATOM 3327 C CA . ARG A 1 417 ? 16.726 -6.800 -43.118 1.00 96.75 417 ARG A CA 1
ATOM 3328 C C . ARG A 1 417 ? 16.532 -6.074 -44.456 1.00 96.75 417 ARG A C 1
ATOM 3330 O O . ARG A 1 417 ? 15.656 -6.458 -45.220 1.00 96.75 417 ARG A O 1
ATOM 3337 N N . VAL A 1 418 ? 17.283 -5.000 -44.709 1.00 96.44 418 VAL A N 1
ATOM 3338 C CA . VAL A 1 418 ? 17.268 -4.253 -45.980 1.00 96.44 418 VAL A CA 1
ATOM 3339 C C . VAL A 1 418 ? 18.123 -4.936 -47.045 1.00 96.44 418 VAL A C 1
ATOM 3341 O O . VAL A 1 418 ? 17.786 -4.873 -48.224 1.00 96.44 418 VAL A O 1
ATOM 3344 N N . PHE A 1 419 ? 19.244 -5.534 -46.644 1.00 96.25 419 PHE A N 1
ATOM 3345 C CA . PHE A 1 419 ? 20.148 -6.233 -47.555 1.00 96.25 419 PHE A CA 1
ATOM 3346 C C . PHE A 1 419 ? 19.606 -7.612 -47.950 1.00 96.25 419 PHE A C 1
ATOM 3348 O O . PHE A 1 419 ? 19.727 -8.016 -49.103 1.00 96.25 419 PHE A O 1
ATOM 3355 N N . ASP A 1 420 ? 18.984 -8.301 -46.998 1.00 96.94 420 ASP A N 1
ATOM 3356 C CA . ASP A 1 420 ? 18.441 -9.640 -47.142 1.00 96.94 420 ASP A CA 1
ATOM 3357 C C . ASP A 1 420 ? 17.017 -9.701 -46.561 1.00 96.94 420 ASP A C 1
ATOM 3359 O O . ASP A 1 420 ? 16.796 -9.624 -45.348 1.00 96.94 420 ASP A O 1
ATOM 3363 N N . ASN A 1 421 ? 16.033 -9.854 -47.450 1.00 92.94 421 ASN A N 1
ATOM 3364 C CA . ASN A 1 421 ? 14.624 -9.962 -47.071 1.00 92.94 421 ASN A CA 1
ATOM 3365 C C . ASN A 1 421 ? 14.316 -11.256 -46.292 1.00 92.94 421 ASN A C 1
ATOM 3367 O O . ASN A 1 421 ? 13.321 -11.288 -45.551 1.00 92.94 421 ASN A O 1
ATOM 3371 N N . GLU A 1 422 ? 15.151 -12.289 -46.440 1.00 96.19 422 GLU A N 1
ATOM 3372 C CA . GLU A 1 422 ? 15.026 -13.585 -45.768 1.00 96.19 422 GLU A CA 1
ATOM 3373 C C . GLU A 1 422 ? 15.665 -13.592 -44.371 1.00 96.19 422 GLU A C 1
ATOM 3375 O O . GLU A 1 422 ? 15.386 -14.499 -43.583 1.00 96.19 422 GLU A O 1
ATOM 3380 N N . PHE A 1 423 ? 16.441 -12.559 -44.010 1.00 96.44 423 PHE A N 1
ATOM 3381 C CA . PHE A 1 423 ? 17.083 -12.458 -42.698 1.00 96.44 423 PHE A CA 1
ATOM 3382 C C . PHE A 1 423 ? 16.056 -12.647 -41.565 1.00 96.44 423 PHE A C 1
ATOM 3384 O O . PHE A 1 423 ? 15.030 -11.964 -41.578 1.00 96.44 423 PHE A O 1
ATOM 3391 N N . PRO A 1 424 ? 16.279 -13.515 -40.560 1.00 97.56 424 PRO A N 1
ATOM 3392 C CA . PRO A 1 424 ? 15.265 -13.846 -39.559 1.00 97.56 424 PRO A CA 1
ATOM 3393 C C . PRO A 1 424 ? 14.655 -12.623 -38.866 1.00 97.56 424 PRO A C 1
ATOM 3395 O O . PRO A 1 424 ? 15.345 -11.661 -38.523 1.00 97.56 424 PRO A O 1
ATOM 3398 N N . ARG A 1 425 ? 13.336 -12.657 -38.637 1.00 96.94 425 ARG A N 1
ATOM 3399 C CA . ARG A 1 425 ? 12.670 -11.615 -37.847 1.00 96.94 425 ARG A CA 1
ATOM 3400 C C . ARG A 1 425 ? 13.034 -11.772 -36.378 1.00 96.94 425 ARG A C 1
ATOM 3402 O O . ARG A 1 425 ? 12.948 -12.872 -35.840 1.00 96.94 425 ARG A O 1
ATOM 3409 N N . TRP A 1 426 ? 13.353 -10.656 -35.731 1.00 97.19 426 TRP A N 1
ATOM 3410 C CA . TRP A 1 426 ? 13.494 -10.566 -34.281 1.00 97.19 426 TRP A CA 1
ATOM 3411 C C . TRP A 1 426 ? 12.275 -9.818 -33.717 1.00 97.19 426 TRP A C 1
ATOM 3413 O O . TRP A 1 426 ? 12.263 -8.588 -33.744 1.00 97.19 426 TRP A O 1
ATOM 3423 N N . PRO A 1 427 ? 11.231 -10.527 -33.234 1.00 96.44 427 PRO A N 1
ATOM 3424 C CA . PRO A 1 427 ? 9.947 -9.910 -32.885 1.00 96.44 427 PRO A CA 1
ATOM 3425 C C . PRO A 1 427 ? 10.055 -8.773 -31.863 1.00 96.44 427 PRO A C 1
ATOM 3427 O O . PRO A 1 427 ? 9.417 -7.737 -32.033 1.00 96.44 427 PRO A O 1
ATOM 3430 N N . ASP A 1 428 ? 10.899 -8.934 -30.841 1.00 93.38 428 ASP A N 1
ATOM 3431 C CA . ASP A 1 428 ? 11.090 -7.906 -29.813 1.00 93.38 428 ASP A CA 1
ATOM 3432 C C . ASP A 1 428 ? 11.766 -6.649 -30.372 1.00 93.38 428 ASP A C 1
ATOM 3434 O O . ASP A 1 428 ? 11.378 -5.535 -30.027 1.00 93.38 428 ASP A O 1
ATOM 3438 N N . MET A 1 429 ? 12.743 -6.812 -31.270 1.00 95.94 429 MET A N 1
ATOM 3439 C CA . MET A 1 429 ? 13.416 -5.693 -31.933 1.00 95.94 429 MET A CA 1
ATOM 3440 C C . MET A 1 429 ? 12.487 -4.970 -32.910 1.00 95.94 429 MET A C 1
ATOM 3442 O O . MET A 1 429 ? 12.514 -3.746 -32.963 1.00 95.94 429 MET A O 1
ATOM 3446 N N . GLU A 1 430 ? 11.638 -5.697 -33.642 1.00 96.38 430 GLU A N 1
ATOM 3447 C CA . GLU A 1 430 ? 10.598 -5.099 -34.493 1.00 96.38 430 GLU A CA 1
ATOM 3448 C C . GLU A 1 430 ? 9.635 -4.249 -33.658 1.00 96.38 430 GLU A C 1
ATOM 3450 O O . GLU A 1 430 ? 9.447 -3.072 -33.945 1.00 96.38 430 GLU A O 1
ATOM 3455 N N . LYS A 1 431 ? 9.127 -4.792 -32.546 1.00 93.62 431 LYS A N 1
ATOM 3456 C CA . LYS A 1 431 ? 8.247 -4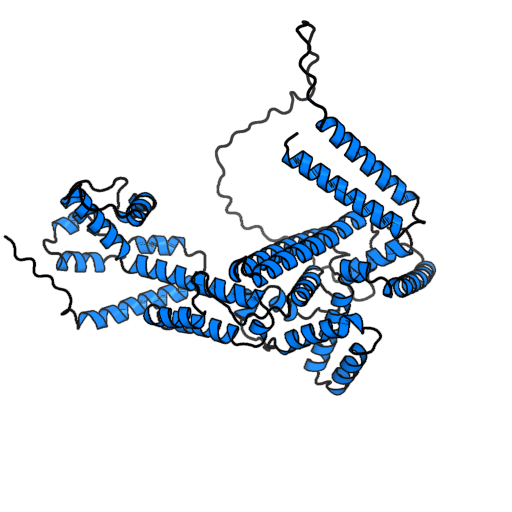.047 -31.638 1.00 93.62 431 LYS A CA 1
ATOM 3457 C C . LYS A 1 431 ? 8.937 -2.825 -31.027 1.00 93.62 431 LYS A C 1
ATOM 3459 O O . LYS A 1 431 ? 8.310 -1.784 -30.855 1.00 93.62 431 LYS A O 1
ATOM 3464 N N . MET A 1 432 ? 10.217 -2.943 -30.681 1.00 90.94 432 MET A N 1
ATOM 3465 C CA . MET A 1 432 ? 11.009 -1.833 -30.149 1.00 90.94 432 MET A CA 1
ATOM 3466 C C . MET A 1 432 ? 11.205 -0.734 -31.201 1.00 90.94 432 MET A C 1
ATOM 3468 O O . MET A 1 432 ? 10.993 0.440 -30.901 1.00 90.94 432 MET A O 1
ATOM 3472 N N . ILE A 1 433 ? 11.512 -1.119 -32.444 1.00 93.12 433 ILE A N 1
ATOM 3473 C CA . ILE A 1 433 ? 11.578 -0.213 -33.594 1.00 93.12 433 ILE A CA 1
ATOM 3474 C C . ILE A 1 433 ? 10.235 0.482 -33.822 1.00 93.12 433 ILE A C 1
ATOM 3476 O O . ILE A 1 433 ? 10.225 1.697 -33.978 1.00 93.12 433 ILE A O 1
ATOM 3480 N N . ASP A 1 434 ? 9.120 -0.245 -33.790 1.00 91.31 434 ASP A N 1
ATOM 3481 C CA . ASP A 1 434 ? 7.787 0.329 -33.997 1.00 91.31 434 ASP A CA 1
ATOM 3482 C C . ASP A 1 434 ? 7.431 1.361 -32.913 1.00 91.31 434 ASP A C 1
ATOM 3484 O O . ASP A 1 434 ? 6.838 2.399 -33.207 1.00 91.31 434 ASP A O 1
ATOM 3488 N N . LEU A 1 435 ? 7.822 1.105 -31.659 1.00 86.75 435 LEU A N 1
ATOM 3489 C CA . LEU A 1 435 ? 7.558 2.000 -30.527 1.00 86.75 435 LEU A CA 1
ATOM 3490 C C . LEU A 1 435 ? 8.453 3.247 -30.500 1.00 86.75 435 LEU A C 1
ATOM 3492 O O . LEU A 1 435 ? 8.046 4.256 -29.929 1.00 86.75 435 LEU A O 1
ATOM 3496 N N . GLN A 1 436 ? 9.667 3.178 -31.055 1.00 88.44 436 GLN A N 1
ATOM 3497 C CA . GLN A 1 436 ? 10.694 4.226 -30.929 1.00 88.44 436 GLN A CA 1
ATOM 3498 C C . GLN A 1 436 ? 11.330 4.608 -32.275 1.00 88.44 436 GLN A C 1
ATOM 3500 O O . GLN A 1 436 ? 12.496 5.000 -32.343 1.00 88.44 436 GLN A O 1
ATOM 3505 N N . GLN A 1 437 ? 10.588 4.468 -33.377 1.00 87.75 437 GLN A N 1
ATOM 3506 C CA . GLN A 1 437 ? 11.128 4.617 -34.732 1.00 87.75 437 GLN A CA 1
ATOM 3507 C C . GLN A 1 437 ? 11.794 5.980 -34.957 1.00 87.75 437 GLN A C 1
ATOM 3509 O O . GLN A 1 437 ? 12.857 6.059 -35.582 1.00 87.75 437 GLN A O 1
ATOM 3514 N N . VAL A 1 438 ? 11.165 7.040 -34.442 1.00 85.19 438 VAL A N 1
ATOM 3515 C CA . VAL A 1 438 ? 11.615 8.426 -34.606 1.00 85.19 438 VAL A CA 1
ATOM 3516 C C . VAL A 1 438 ? 12.939 8.646 -33.894 1.00 85.19 438 VAL A C 1
ATOM 3518 O O . VAL A 1 438 ? 13.861 9.226 -34.466 1.00 85.19 438 VAL A O 1
ATOM 3521 N N . GLU A 1 439 ? 13.046 8.146 -32.672 1.00 83.44 439 GLU A N 1
ATOM 3522 C CA . GLU A 1 439 ? 14.215 8.274 -31.816 1.00 83.44 439 GLU A CA 1
ATOM 3523 C C . GLU A 1 439 ? 15.371 7.412 -32.321 1.00 83.44 439 GLU A C 1
ATOM 3525 O O . GLU A 1 439 ? 16.509 7.878 -32.339 1.00 83.44 439 GLU A O 1
ATOM 3530 N N . ILE A 1 440 ? 15.079 6.189 -32.776 1.00 87.06 440 ILE A N 1
ATOM 3531 C CA . ILE A 1 440 ? 16.090 5.252 -33.270 1.00 87.06 440 ILE A CA 1
ATOM 3532 C C . ILE A 1 440 ? 16.703 5.767 -34.566 1.00 87.06 440 ILE A C 1
ATOM 3534 O O . ILE A 1 440 ? 17.917 5.885 -34.677 1.00 87.06 440 ILE A O 1
ATOM 3538 N N . PHE A 1 441 ? 15.875 6.089 -35.560 1.00 91.31 441 PHE A N 1
ATOM 3539 C CA . PHE A 1 441 ? 16.359 6.401 -36.907 1.00 91.31 441 PHE A CA 1
ATOM 3540 C C . PHE A 1 441 ? 16.481 7.897 -37.194 1.00 91.31 441 PHE A C 1
ATOM 3542 O O . PHE A 1 441 ? 16.768 8.261 -38.340 1.00 91.31 441 PHE A O 1
ATOM 3549 N N . ALA A 1 442 ? 16.243 8.754 -36.196 1.00 87.69 442 ALA A N 1
ATOM 3550 C CA . ALA A 1 442 ? 16.183 10.208 -36.346 1.00 87.69 442 ALA A CA 1
ATOM 3551 C C . ALA A 1 442 ? 15.253 10.648 -37.501 1.00 87.69 442 ALA A C 1
ATOM 3553 O O . ALA A 1 442 ? 15.551 11.596 -38.231 1.00 87.69 442 ALA A O 1
ATOM 3554 N N . ALA A 1 443 ? 14.161 9.908 -37.731 1.00 86.00 443 ALA A N 1
ATOM 3555 C CA . ALA A 1 443 ? 13.243 10.117 -38.850 1.00 86.00 443 ALA A CA 1
ATOM 3556 C C . ALA A 1 443 ? 11.880 9.453 -38.611 1.00 86.00 443 ALA A C 1
ATOM 3558 O O . ALA A 1 443 ? 11.791 8.420 -37.959 1.00 86.00 443 ALA A O 1
ATOM 3559 N N . SER A 1 444 ? 10.828 9.985 -39.236 1.00 84.88 444 SER A N 1
ATOM 3560 C CA . SER A 1 444 ? 9.469 9.427 -39.165 1.00 84.88 444 SER A CA 1
ATOM 3561 C C . SER A 1 444 ? 9.311 8.053 -39.815 1.00 84.88 444 SER A C 1
ATOM 3563 O O . SER A 1 444 ? 8.320 7.383 -39.558 1.00 84.88 444 SER A O 1
ATOM 3565 N N . GLU A 1 445 ? 10.266 7.616 -40.638 1.00 92.50 445 GLU A N 1
ATOM 3566 C CA . GLU A 1 445 ? 10.207 6.357 -41.387 1.00 92.50 445 GLU A CA 1
ATOM 3567 C C . GLU A 1 445 ? 11.454 5.505 -41.169 1.00 92.50 445 GLU A C 1
ATOM 3569 O O . GLU A 1 445 ? 12.553 6.039 -41.028 1.00 92.50 445 GLU A O 1
ATOM 3574 N N . ARG A 1 446 ? 11.322 4.180 -41.260 1.00 94.12 446 ARG A N 1
ATOM 3575 C CA . ARG A 1 446 ? 12.436 3.220 -41.244 1.00 94.12 446 ARG A CA 1
ATOM 3576 C C . ARG A 1 446 ? 13.312 3.328 -42.511 1.00 94.12 446 ARG A C 1
ATOM 3578 O O . ARG A 1 446 ? 12.775 3.429 -43.617 1.00 94.12 446 ARG A O 1
ATOM 3585 N N . PRO A 1 447 ? 14.658 3.325 -42.407 1.00 95.75 447 PRO A N 1
ATOM 3586 C CA . PRO A 1 447 ? 15.516 3.415 -43.586 1.00 95.75 447 PRO A CA 1
ATOM 3587 C C . PRO A 1 447 ? 15.430 2.147 -44.443 1.00 95.75 447 PRO A C 1
ATOM 3589 O O . PRO A 1 447 ? 15.573 1.043 -43.930 1.00 95.75 447 PRO A O 1
ATOM 3592 N N . LYS A 1 448 ? 15.226 2.333 -45.755 1.00 96.44 448 LYS A N 1
ATOM 3593 C CA . LYS A 1 448 ? 15.003 1.261 -46.750 1.00 96.44 448 LYS A CA 1
ATOM 3594 C C . LYS A 1 448 ? 16.238 0.906 -47.589 1.00 96.44 448 LYS A C 1
ATOM 3596 O O . LYS A 1 448 ? 16.143 0.129 -48.525 1.00 96.44 448 LYS A O 1
ATOM 3601 N N . THR A 1 449 ? 17.382 1.528 -47.312 1.00 96.69 449 THR A N 1
ATOM 3602 C CA . THR A 1 449 ? 18.633 1.336 -48.068 1.00 96.69 449 THR A CA 1
ATOM 3603 C C . THR A 1 449 ? 19.804 1.322 -47.096 1.00 96.69 449 THR A C 1
ATOM 3605 O O . THR A 1 449 ? 19.806 2.138 -46.169 1.00 96.69 449 THR A O 1
ATOM 3608 N N . GLY A 1 450 ? 20.820 0.492 -47.343 1.00 92.62 450 GLY A N 1
ATOM 3609 C CA . GLY A 1 450 ? 21.981 0.371 -46.454 1.00 92.62 450 GLY A CA 1
ATOM 3610 C C . GLY A 1 450 ? 22.692 1.702 -46.173 1.00 92.62 450 GLY A C 1
ATOM 3611 O O . GLY A 1 450 ? 23.024 1.995 -45.025 1.00 92.62 450 GLY A O 1
ATOM 3612 N N . GLU A 1 451 ? 22.829 2.565 -47.184 1.00 93.31 451 GLU A N 1
ATOM 3613 C CA . GLU A 1 451 ? 23.427 3.900 -47.033 1.00 93.31 451 GLU A CA 1
ATOM 3614 C C . GLU A 1 451 ? 22.628 4.792 -46.066 1.00 93.31 451 GLU A C 1
ATOM 3616 O O . GLU A 1 451 ? 23.191 5.395 -45.150 1.00 93.31 451 GLU A O 1
ATOM 3621 N N . LYS A 1 452 ? 21.294 4.832 -46.212 1.00 94.38 452 LYS A N 1
ATOM 3622 C CA . LYS A 1 452 ? 20.409 5.562 -45.287 1.00 94.38 452 LYS A CA 1
ATOM 3623 C C . LYS A 1 452 ? 20.473 5.002 -43.866 1.00 94.38 452 LYS A C 1
ATOM 3625 O O . LYS A 1 452 ? 20.376 5.790 -42.930 1.00 94.38 452 LYS A O 1
ATOM 3630 N N . CYS A 1 453 ? 20.645 3.689 -43.685 1.00 93.62 453 CYS A N 1
ATOM 3631 C CA . CYS A 1 453 ? 20.822 3.097 -42.354 1.00 93.62 453 CYS A CA 1
ATOM 3632 C C . CYS A 1 453 ? 22.082 3.637 -41.665 1.00 93.62 453 CYS A C 1
ATOM 3634 O O . CYS A 1 453 ? 22.013 4.000 -40.491 1.00 93.62 453 CYS A O 1
ATOM 3636 N N . CYS A 1 454 ? 23.196 3.734 -42.401 1.00 92.19 454 CYS A N 1
ATOM 3637 C CA . CYS A 1 454 ? 24.464 4.256 -41.889 1.00 92.19 454 CYS A CA 1
ATOM 3638 C C . CYS A 1 454 ? 24.382 5.760 -41.586 1.00 92.19 454 CYS A C 1
ATOM 3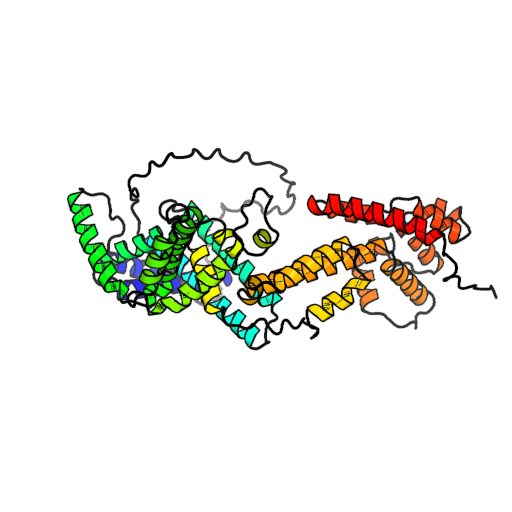640 O O . CYS A 1 454 ? 24.691 6.185 -40.475 1.00 92.19 454 CYS A O 1
ATOM 3642 N N . LYS A 1 455 ? 23.875 6.572 -42.524 1.00 92.88 455 LYS A N 1
ATOM 3643 C CA . LYS A 1 455 ? 23.699 8.021 -42.310 1.00 92.88 455 LYS A CA 1
ATOM 3644 C C . LYS A 1 455 ? 22.821 8.310 -41.092 1.00 92.88 455 LYS A C 1
ATOM 3646 O O . LYS A 1 455 ? 23.195 9.104 -40.236 1.00 92.88 455 LYS A O 1
ATOM 3651 N N . ARG A 1 456 ? 21.683 7.621 -40.970 1.00 93.19 456 ARG A N 1
ATOM 3652 C CA . ARG A 1 456 ? 20.755 7.828 -39.850 1.00 93.19 456 ARG A CA 1
ATOM 3653 C C . ARG A 1 456 ? 21.315 7.390 -38.504 1.00 93.19 456 ARG A C 1
ATOM 3655 O O . ARG A 1 456 ? 20.985 8.019 -37.511 1.00 93.19 456 ARG A O 1
ATOM 3662 N N . PHE A 1 457 ? 22.186 6.382 -38.468 1.00 92.75 457 PHE A N 1
ATOM 3663 C CA . PHE A 1 457 ? 22.872 5.988 -37.234 1.00 92.75 457 PHE A CA 1
ATOM 3664 C C . PHE A 1 457 ? 23.712 7.143 -36.680 1.00 92.75 457 PHE A C 1
ATOM 3666 O O . PHE A 1 457 ? 23.610 7.507 -35.509 1.00 92.75 457 PHE A O 1
ATOM 3673 N N . TRP A 1 458 ? 24.500 7.777 -37.546 1.00 91.38 458 TRP A N 1
ATOM 3674 C CA . TRP A 1 458 ? 25.319 8.925 -37.168 1.00 91.38 458 TRP A CA 1
ATOM 3675 C C . TRP A 1 458 ? 24.481 10.159 -36.823 1.00 91.38 458 TRP A C 1
ATOM 3677 O O . TRP A 1 458 ? 24.802 10.864 -35.864 1.00 91.38 458 TRP A O 1
ATOM 3687 N N . MET A 1 459 ? 23.369 10.376 -37.529 1.00 90.62 459 MET A N 1
ATOM 3688 C CA . MET A 1 459 ? 22.415 11.437 -37.188 1.00 90.62 459 MET A CA 1
ATOM 3689 C C . MET A 1 459 ? 21.768 11.214 -35.819 1.00 90.62 459 MET A C 1
ATOM 3691 O O . MET A 1 459 ? 21.696 12.150 -35.024 1.00 90.62 459 MET A O 1
ATOM 3695 N N . ALA A 1 460 ? 21.377 9.980 -35.493 1.00 88.06 460 ALA A N 1
ATOM 3696 C CA . ALA A 1 460 ? 20.871 9.627 -34.169 1.00 88.06 460 ALA A CA 1
ATOM 3697 C C . ALA A 1 460 ? 21.925 9.891 -33.077 1.00 88.06 460 ALA A C 1
ATOM 3699 O O . ALA A 1 460 ? 21.587 10.367 -31.993 1.00 88.06 460 ALA A O 1
ATOM 3700 N N . ARG A 1 461 ? 23.220 9.693 -33.380 1.00 85.81 461 ARG A N 1
ATOM 3701 C CA . ARG A 1 461 ? 24.356 10.080 -32.511 1.00 85.81 461 ARG A CA 1
ATOM 3702 C C . ARG A 1 461 ? 24.613 11.592 -32.433 1.00 85.81 461 ARG A C 1
ATOM 3704 O O . ARG A 1 461 ? 25.521 12.015 -31.720 1.00 85.81 461 ARG A O 1
ATOM 3711 N N . GLY A 1 462 ? 23.814 12.418 -33.107 1.00 87.31 462 GLY A N 1
ATOM 3712 C CA . GLY A 1 462 ? 23.886 13.880 -33.054 1.00 87.31 462 GLY A CA 1
ATOM 3713 C C . GLY A 1 462 ? 24.832 14.521 -34.075 1.00 87.31 462 GLY A C 1
ATOM 3714 O O . GLY A 1 462 ? 25.098 15.726 -33.984 1.00 87.31 462 GLY A O 1
ATOM 3715 N N . LEU A 1 463 ? 25.351 13.761 -35.045 1.00 89.50 463 LEU A N 1
ATOM 3716 C CA . LEU A 1 463 ? 26.058 14.342 -36.189 1.00 89.50 463 LEU A CA 1
ATOM 3717 C C . LEU A 1 463 ? 25.059 14.973 -37.163 1.00 89.50 463 LEU A C 1
ATOM 3719 O O . LEU A 1 463 ? 23.949 14.475 -37.344 1.00 89.50 463 LEU A O 1
ATOM 3723 N N . LYS A 1 464 ? 25.442 16.090 -37.784 1.00 90.38 464 LYS A N 1
ATOM 3724 C CA . LYS A 1 464 ? 24.668 16.651 -38.892 1.00 90.38 464 LYS A CA 1
ATOM 3725 C C . LYS A 1 464 ? 25.104 15.967 -40.181 1.00 90.38 464 LYS A C 1
ATOM 3727 O O . LYS A 1 464 ? 26.136 15.298 -40.226 1.00 90.38 464 LYS A O 1
ATOM 3732 N N . LEU A 1 465 ? 24.305 16.129 -41.228 1.00 90.69 465 LEU A N 1
ATOM 3733 C CA . LEU A 1 465 ? 24.574 15.481 -42.505 1.00 90.69 465 LEU A CA 1
ATOM 3734 C C . LEU A 1 465 ? 25.896 15.968 -43.116 1.00 90.69 465 LEU A C 1
ATOM 3736 O O . LEU A 1 465 ? 26.625 15.162 -43.684 1.00 90.69 465 LEU A O 1
ATOM 3740 N N . GLU A 1 466 ? 26.239 17.244 -42.932 1.00 91.56 466 GLU A N 1
ATOM 3741 C CA . GLU A 1 466 ? 27.488 17.835 -43.421 1.00 91.56 466 GLU A CA 1
ATOM 3742 C C . GLU A 1 466 ? 28.707 17.188 -42.747 1.00 91.56 466 GLU A C 1
ATOM 3744 O O . GLU A 1 466 ? 29.619 16.740 -43.436 1.00 91.56 466 GLU A O 1
ATOM 3749 N N . ASP A 1 467 ? 28.663 17.006 -41.420 1.00 89.44 467 ASP A N 1
ATOM 3750 C CA . ASP A 1 467 ? 29.754 16.361 -40.675 1.00 89.44 467 ASP A CA 1
ATOM 3751 C C . ASP A 1 467 ? 29.970 14.907 -41.133 1.00 89.44 467 ASP A C 1
ATOM 3753 O O . ASP A 1 467 ? 31.093 14.410 -41.128 1.00 89.44 467 ASP A O 1
ATOM 3757 N N . ILE A 1 468 ? 28.895 14.209 -41.521 1.00 90.88 468 ILE A N 1
ATOM 3758 C CA . ILE A 1 468 ? 28.971 12.823 -42.009 1.00 90.88 468 ILE A CA 1
ATOM 3759 C C . ILE A 1 468 ? 29.648 12.763 -43.383 1.00 90.88 468 ILE A C 1
ATOM 3761 O O . ILE A 1 468 ? 30.322 11.785 -43.693 1.00 90.88 468 ILE A O 1
ATOM 3765 N N . HIS A 1 469 ? 29.470 13.792 -44.211 1.00 89.44 469 HIS A N 1
ATOM 3766 C CA . HIS A 1 469 ? 30.104 13.884 -45.524 1.00 89.44 469 HIS A CA 1
ATOM 3767 C C . HIS A 1 469 ? 31.578 14.296 -45.447 1.00 89.44 469 HIS A C 1
ATOM 3769 O O . HIS A 1 469 ? 32.373 13.846 -46.270 1.00 89.44 469 HIS A O 1
ATOM 3775 N N . GLU A 1 470 ? 31.940 15.123 -44.465 1.00 87.94 470 GLU A N 1
ATOM 3776 C CA . GLU A 1 470 ? 33.313 15.598 -44.253 1.00 87.94 470 GLU A CA 1
ATOM 3777 C C . GLU A 1 470 ? 34.255 14.506 -43.725 1.00 87.94 470 GLU A C 1
ATOM 3779 O O . GLU A 1 470 ? 35.451 14.519 -44.019 1.00 87.94 470 GLU A O 1
ATOM 3784 N N . HIS A 1 471 ? 33.729 13.535 -42.978 1.00 86.44 471 HIS A N 1
ATOM 3785 C CA . HIS A 1 471 ? 34.516 12.472 -42.360 1.00 86.44 471 HIS A CA 1
ATOM 3786 C C . HIS A 1 471 ? 34.356 11.153 -43.127 1.00 86.44 471 HIS A C 1
ATOM 3788 O O . HIS A 1 471 ? 33.282 10.558 -43.175 1.00 86.44 471 HIS A O 1
ATOM 3794 N N . SER A 1 472 ? 35.446 10.672 -43.730 1.00 79.62 472 SER A N 1
ATOM 3795 C CA . SER A 1 472 ? 35.439 9.475 -44.586 1.00 79.62 472 SER A CA 1
ATOM 3796 C C . SER A 1 472 ? 35.654 8.158 -43.831 1.00 79.62 472 SER A C 1
ATOM 3798 O O . SER A 1 472 ? 35.460 7.087 -44.411 1.00 79.62 472 SER A O 1
ATOM 3800 N N . THR A 1 473 ? 36.046 8.212 -42.553 1.00 88.50 473 THR A N 1
ATOM 3801 C CA . THR A 1 473 ? 36.367 7.031 -41.737 1.00 88.50 473 THR A CA 1
ATOM 3802 C C . THR A 1 473 ? 35.501 6.944 -40.485 1.00 88.50 473 THR A C 1
ATOM 3804 O O . THR A 1 473 ? 35.091 7.953 -39.915 1.00 88.50 473 THR A O 1
ATOM 3807 N N . THR A 1 474 ? 35.256 5.720 -40.014 1.00 85.75 474 THR A N 1
ATOM 3808 C CA . THR A 1 474 ? 34.502 5.469 -38.778 1.00 85.75 474 THR A CA 1
ATOM 3809 C C . THR A 1 474 ? 35.140 6.151 -37.569 1.00 85.75 474 THR A C 1
ATOM 3811 O O . THR A 1 474 ? 34.424 6.781 -36.799 1.00 85.75 474 THR A O 1
ATOM 3814 N N . ASP A 1 475 ? 36.468 6.109 -37.440 1.00 85.00 475 ASP A N 1
ATOM 3815 C CA . ASP A 1 475 ? 37.182 6.689 -36.293 1.00 85.00 475 ASP A CA 1
ATOM 3816 C C . ASP A 1 475 ? 36.979 8.206 -36.191 1.00 85.00 475 ASP A C 1
ATOM 3818 O O . ASP A 1 475 ? 36.755 8.751 -35.109 1.00 85.00 475 ASP A O 1
ATOM 3822 N N . THR A 1 476 ? 36.996 8.896 -37.334 1.00 87.81 476 THR A N 1
ATOM 3823 C CA . THR A 1 476 ? 36.817 10.351 -37.372 1.00 87.81 476 THR A CA 1
ATOM 3824 C C . THR A 1 476 ? 35.362 10.758 -37.116 1.00 87.81 476 THR A C 1
ATOM 3826 O O . THR A 1 476 ? 35.109 11.739 -36.412 1.00 87.81 476 THR A O 1
ATOM 3829 N N . LEU A 1 477 ? 34.399 9.950 -37.574 1.00 86.44 477 LEU A N 1
ATOM 3830 C CA . LEU A 1 477 ? 32.982 10.094 -37.222 1.00 86.44 477 LEU A CA 1
ATOM 3831 C C . LEU A 1 477 ? 32.737 9.858 -35.725 1.00 86.44 477 LEU A C 1
ATOM 3833 O O . LEU A 1 477 ? 31.972 10.598 -35.102 1.00 86.44 477 LEU A O 1
ATOM 3837 N N . GLU A 1 478 ? 33.392 8.866 -35.116 1.00 83.88 478 GLU A N 1
ATOM 3838 C CA . GLU A 1 478 ? 33.293 8.616 -33.676 1.00 83.88 478 GLU A CA 1
ATOM 3839 C C . GLU A 1 478 ? 33.863 9.761 -32.850 1.00 83.88 478 GLU A C 1
ATOM 3841 O O . GLU A 1 478 ? 33.230 10.194 -31.881 1.00 83.88 478 GLU A O 1
ATOM 3846 N N . GLU A 1 479 ? 35.023 10.289 -33.239 1.00 85.62 479 GLU A N 1
ATOM 3847 C CA . GLU A 1 479 ? 35.623 11.436 -32.571 1.00 85.62 479 GLU A CA 1
ATOM 3848 C C . GLU A 1 479 ? 34.680 12.649 -32.622 1.00 85.62 479 GLU A C 1
ATOM 3850 O O . GLU A 1 479 ? 34.373 13.229 -31.572 1.00 85.62 479 GLU A O 1
ATOM 3855 N N . ALA A 1 480 ? 34.158 12.979 -33.809 1.00 85.00 480 ALA A N 1
ATOM 3856 C CA . ALA A 1 480 ? 33.224 14.084 -34.023 1.00 85.00 480 ALA A CA 1
ATOM 3857 C C . ALA A 1 480 ? 31.911 13.903 -33.243 1.00 85.00 480 ALA A C 1
ATOM 3859 O O . ALA A 1 480 ? 31.468 14.826 -32.550 1.00 85.00 480 ALA A O 1
ATOM 3860 N N . ALA A 1 481 ? 31.318 12.706 -33.282 1.00 83.12 481 ALA A N 1
ATOM 3861 C CA . ALA A 1 481 ? 30.106 12.389 -32.527 1.00 83.12 481 ALA A CA 1
ATOM 3862 C C . ALA A 1 481 ? 30.345 12.531 -31.021 1.00 83.12 481 ALA A C 1
ATOM 3864 O O . ALA A 1 481 ? 29.507 13.050 -30.286 1.00 83.12 481 ALA A O 1
ATOM 3865 N N . SER A 1 482 ? 31.521 12.121 -30.547 1.00 77.38 482 SER A N 1
ATOM 3866 C CA . SER A 1 482 ? 31.836 12.130 -29.125 1.00 77.38 482 SER A CA 1
ATOM 3867 C C . SER A 1 482 ? 32.092 13.516 -28.530 1.00 77.38 482 SER A C 1
ATOM 3869 O O . SER A 1 482 ? 32.023 13.672 -27.307 1.00 77.38 482 SER A O 1
ATOM 3871 N N . LYS A 1 483 ? 32.365 14.512 -29.382 1.00 81.12 483 LYS A N 1
ATOM 3872 C CA . LYS A 1 483 ? 32.471 15.931 -29.014 1.00 81.12 483 LYS A CA 1
ATOM 3873 C C . LYS A 1 483 ? 31.099 16.599 -28.874 1.00 81.12 483 LYS A C 1
ATOM 3875 O O . LYS A 1 483 ? 31.014 17.695 -28.320 1.00 81.12 483 LYS A O 1
ATOM 3880 N N . ARG A 1 484 ? 30.016 15.967 -29.342 1.00 76.12 484 ARG A N 1
ATOM 3881 C CA . ARG A 1 484 ? 28.658 16.521 -29.272 1.00 76.12 484 ARG A CA 1
ATOM 3882 C C . ARG A 1 484 ? 27.903 15.995 -28.058 1.00 76.12 484 ARG A C 1
ATOM 3884 O O . ARG A 1 484 ? 27.901 14.805 -27.762 1.00 76.12 484 ARG A O 1
ATOM 3891 N N . SER A 1 485 ? 27.208 16.890 -27.354 1.00 56.31 485 SER A N 1
ATOM 3892 C CA . SER A 1 485 ? 26.238 16.479 -26.339 1.00 56.31 485 SER A CA 1
ATOM 3893 C C . SER A 1 485 ? 24.988 15.965 -27.048 1.00 56.31 485 SER A C 1
ATOM 3895 O O . SER A 1 485 ? 24.243 16.749 -27.637 1.00 56.31 485 SER A O 1
ATOM 3897 N N . VAL A 1 486 ? 24.773 14.656 -27.034 1.00 56.62 486 VAL A N 1
ATOM 3898 C CA . VAL A 1 486 ? 23.718 14.031 -27.834 1.00 56.62 486 VAL A CA 1
ATOM 3899 C C . VAL A 1 486 ? 22.313 14.315 -27.265 1.00 56.62 486 VAL A C 1
ATOM 3901 O O . VAL A 1 486 ? 22.158 14.324 -26.041 1.00 56.62 486 VAL A O 1
ATOM 3904 N N . PRO A 1 487 ? 21.264 14.504 -28.094 1.00 47.78 487 PRO A N 1
ATOM 3905 C CA . PRO A 1 487 ? 19.876 14.723 -27.660 1.00 47.78 487 PRO A CA 1
ATOM 3906 C C . PRO A 1 487 ? 19.233 13.623 -26.796 1.00 47.78 487 PRO A C 1
ATOM 3908 O O . PRO A 1 487 ? 18.253 13.908 -26.118 1.00 47.78 487 PRO A O 1
ATOM 3911 N N . LEU A 1 488 ? 19.792 12.417 -26.657 1.00 45.31 488 LEU A N 1
ATOM 3912 C CA . LEU A 1 488 ? 19.339 11.483 -25.604 1.00 45.31 488 LEU A CA 1
ATOM 3913 C C . LEU A 1 488 ? 19.584 12.036 -24.177 1.00 45.31 488 LEU A C 1
ATOM 3915 O O . LEU A 1 488 ? 18.855 11.716 -23.238 1.00 45.31 488 LEU A O 1
ATOM 3919 N N . ILE A 1 489 ? 20.502 13.001 -24.019 1.00 45.09 489 ILE A N 1
ATOM 3920 C CA . ILE A 1 489 ? 20.630 13.829 -22.805 1.00 45.09 489 ILE A CA 1
ATOM 3921 C C . ILE A 1 489 ? 19.425 14.787 -22.638 1.00 45.09 489 ILE A C 1
ATOM 3923 O O . ILE A 1 489 ? 19.136 15.212 -21.520 1.00 45.09 489 ILE A O 1
ATOM 3927 N N . GLN A 1 490 ? 18.672 15.124 -23.695 1.00 42.12 490 GLN A N 1
ATOM 3928 C CA . GLN A 1 490 ? 17.391 15.843 -23.578 1.00 42.12 490 GLN A CA 1
ATOM 3929 C C . GLN A 1 490 ? 16.259 14.952 -23.041 1.00 42.12 490 GLN A C 1
ATOM 3931 O O . GLN A 1 490 ? 15.478 15.446 -22.233 1.00 42.12 490 GLN A O 1
ATOM 3936 N N . PHE A 1 491 ? 16.218 13.646 -23.329 1.00 41.84 491 PHE A N 1
ATOM 3937 C CA . PHE A 1 491 ? 15.330 12.717 -22.600 1.00 41.84 491 PHE A CA 1
ATOM 3938 C C . PHE A 1 491 ? 15.691 12.656 -21.108 1.00 41.84 491 PHE A C 1
ATOM 3940 O O . PHE A 1 491 ? 14.822 12.719 -20.237 1.00 41.84 491 PHE A O 1
ATOM 3947 N N . TYR A 1 492 ? 16.990 12.707 -20.804 1.00 42.47 492 TYR A N 1
ATOM 3948 C CA . TYR A 1 492 ? 17.495 12.897 -19.442 1.00 42.47 492 TYR A CA 1
ATOM 3949 C C . TYR A 1 492 ? 17.056 14.236 -18.817 1.00 42.47 492 TYR A C 1
ATOM 3951 O O . TYR A 1 492 ? 16.997 14.352 -17.595 1.00 42.47 492 TYR A O 1
ATOM 3959 N N . LYS A 1 493 ? 16.738 15.261 -19.627 1.00 40.47 493 LYS A N 1
ATOM 3960 C CA . LYS A 1 493 ? 16.167 16.542 -19.173 1.00 40.47 493 LYS A CA 1
ATOM 3961 C C . LYS A 1 493 ? 14.655 16.473 -18.924 1.00 40.47 493 LYS A C 1
ATOM 3963 O O . LYS A 1 493 ? 14.191 17.211 -18.064 1.00 40.47 493 LYS A O 1
ATOM 3968 N N . ILE A 1 494 ? 13.911 15.593 -19.594 1.00 41.16 494 ILE A N 1
ATOM 3969 C CA . ILE A 1 494 ? 12.459 15.419 -19.390 1.00 41.16 494 ILE A CA 1
ATOM 3970 C C . ILE A 1 494 ? 12.173 14.620 -18.102 1.00 41.16 494 ILE A C 1
ATOM 3972 O O . ILE A 1 494 ? 11.238 14.939 -17.372 1.00 41.16 494 ILE A O 1
ATOM 3976 N N . GLY A 1 495 ? 13.059 13.696 -17.711 1.00 39.66 495 GLY A N 1
ATOM 3977 C CA . GLY A 1 495 ? 13.012 13.012 -16.405 1.00 39.66 495 GLY A CA 1
ATOM 3978 C C . GLY A 1 495 ? 13.399 13.868 -15.177 1.00 39.66 495 GLY A C 1
ATOM 3979 O O . GLY A 1 495 ? 13.393 13.367 -14.053 1.00 39.66 495 GLY A O 1
ATOM 3980 N N . LYS A 1 496 ? 13.740 15.160 -15.345 1.00 41.09 496 LYS A N 1
ATOM 3981 C CA . LYS A 1 496 ? 14.313 16.050 -14.302 1.00 41.09 496 LYS A CA 1
ATOM 3982 C C . LYS A 1 496 ? 13.357 16.574 -13.228 1.00 41.09 496 LYS A C 1
ATOM 3984 O O . LYS A 1 496 ? 13.762 17.431 -12.445 1.00 41.09 496 LYS A O 1
ATOM 3989 N N . ARG A 1 497 ? 12.123 16.085 -13.114 1.00 42.28 497 ARG A N 1
ATOM 3990 C CA . ARG A 1 497 ? 11.229 16.546 -12.032 1.00 42.28 497 ARG A CA 1
ATOM 3991 C C . ARG A 1 497 ? 11.572 15.971 -10.645 1.00 42.28 497 ARG A C 1
ATOM 3993 O O . ARG A 1 497 ? 10.885 16.298 -9.687 1.00 42.28 497 ARG A O 1
ATOM 4000 N N . ASN A 1 498 ? 12.650 15.186 -10.502 1.00 43.06 498 ASN A N 1
ATOM 4001 C CA . ASN A 1 498 ? 13.141 14.708 -9.205 1.00 43.06 498 ASN A CA 1
ATOM 4002 C C . ASN A 1 498 ? 14.568 15.237 -8.890 1.00 43.06 498 ASN A C 1
ATOM 4004 O O . ASN A 1 498 ? 15.530 14.847 -9.561 1.00 43.06 498 ASN A O 1
ATOM 4008 N N . PRO A 1 499 ? 14.740 16.112 -7.877 1.00 42.28 499 PRO A N 1
ATOM 4009 C CA . PRO A 1 499 ? 16.022 16.752 -7.562 1.00 42.28 499 PRO A CA 1
ATOM 4010 C C . PRO A 1 499 ? 17.107 15.781 -7.060 1.00 42.28 499 PRO A C 1
ATOM 4012 O O . PRO A 1 499 ? 18.292 16.037 -7.277 1.00 42.28 499 PRO A O 1
ATOM 4015 N N . LEU A 1 500 ? 16.736 14.634 -6.475 1.00 43.84 500 LEU A N 1
ATOM 4016 C CA . LEU A 1 500 ? 17.694 13.613 -6.015 1.00 43.84 500 LEU A CA 1
ATOM 4017 C C . LEU A 1 500 ? 18.398 12.901 -7.180 1.00 43.84 500 LEU A C 1
ATOM 4019 O O . LEU A 1 500 ? 19.560 12.506 -7.072 1.00 43.84 500 LEU A O 1
ATOM 4023 N N . THR A 1 501 ? 17.732 12.793 -8.329 1.00 46.03 501 THR A N 1
ATOM 4024 C CA . THR A 1 501 ? 18.299 12.186 -9.537 1.00 46.03 501 THR A CA 1
ATOM 4025 C C . THR A 1 501 ? 19.327 13.109 -10.200 1.00 46.03 501 THR A C 1
ATOM 4027 O O . THR A 1 501 ? 20.226 12.632 -10.887 1.00 46.03 501 THR A O 1
ATOM 4030 N N . LEU A 1 502 ? 19.247 14.428 -9.974 1.00 40.78 502 LEU A N 1
ATOM 4031 C CA . LEU A 1 502 ? 20.052 15.450 -10.656 1.00 40.78 502 LEU A CA 1
ATOM 4032 C C . LEU A 1 502 ? 21.493 15.560 -10.131 1.00 40.78 502 LEU A C 1
ATOM 4034 O O . LEU A 1 502 ? 22.422 15.750 -10.915 1.00 40.78 502 LEU A O 1
ATOM 4038 N N . ALA A 1 503 ? 21.686 15.426 -8.817 1.00 48.09 503 ALA A N 1
ATOM 4039 C CA . ALA A 1 503 ? 23.021 15.380 -8.217 1.00 48.09 503 ALA A CA 1
ATOM 4040 C C . ALA A 1 503 ? 23.754 14.096 -8.634 1.00 48.09 503 ALA A C 1
ATOM 4042 O O . ALA A 1 503 ? 24.883 14.143 -9.119 1.00 48.09 503 ALA A O 1
ATOM 4043 N N . ARG A 1 504 ? 23.045 12.964 -8.567 1.00 46.41 504 ARG A N 1
ATOM 4044 C CA . ARG A 1 504 ? 23.586 11.634 -8.863 1.00 46.41 504 ARG A CA 1
ATOM 4045 C C . ARG A 1 504 ? 23.909 11.432 -10.343 1.00 46.41 504 ARG A C 1
ATOM 4047 O O . ARG A 1 504 ? 24.879 10.778 -10.693 1.00 46.41 504 ARG A O 1
ATOM 4054 N N . SER A 1 505 ? 23.134 12.031 -11.241 1.00 41.94 505 SER A N 1
ATOM 4055 C CA . SER A 1 505 ? 23.412 11.953 -12.680 1.00 41.94 505 SER A CA 1
ATOM 4056 C C . SER A 1 505 ? 24.576 12.834 -13.132 1.00 41.94 505 SER A C 1
ATOM 4058 O O . SER A 1 505 ? 25.291 12.449 -14.056 1.00 41.94 505 SER A O 1
ATOM 4060 N N . ARG A 1 506 ? 24.828 13.972 -12.468 1.00 47.66 506 ARG A N 1
ATOM 4061 C CA . ARG A 1 506 ? 26.062 14.751 -12.679 1.00 47.66 506 ARG A CA 1
ATOM 4062 C C . ARG A 1 506 ? 27.292 13.952 -12.261 1.00 47.66 506 ARG A C 1
ATOM 4064 O O . ARG A 1 506 ? 28.255 13.896 -13.015 1.00 47.66 506 ARG A O 1
ATOM 4071 N N . GLU A 1 507 ? 27.219 13.289 -11.114 1.00 51.25 507 GLU A N 1
ATOM 4072 C CA . GLU A 1 507 ? 28.285 12.423 -10.609 1.00 51.25 507 GLU A CA 1
ATOM 4073 C C . GLU A 1 507 ? 28.580 11.254 -11.564 1.00 51.25 507 GLU A C 1
ATOM 4075 O O . GLU A 1 507 ? 29.735 11.033 -11.926 1.00 51.25 507 GLU A O 1
ATOM 4080 N N . LEU A 1 508 ? 27.546 10.582 -12.087 1.00 44.28 508 LEU A N 1
ATOM 4081 C CA . LEU A 1 508 ? 27.706 9.499 -13.068 1.00 44.28 508 LEU A CA 1
ATOM 4082 C C . LEU A 1 508 ? 28.259 9.963 -14.418 1.00 44.28 508 LEU A C 1
ATOM 4084 O O . LEU A 1 508 ? 29.048 9.244 -15.035 1.00 44.28 508 LEU A O 1
ATOM 4088 N N . LEU A 1 509 ? 27.880 11.158 -14.874 1.00 47.00 509 LEU A N 1
ATOM 4089 C CA . LEU A 1 509 ? 28.420 11.741 -16.100 1.00 47.00 509 LEU A CA 1
ATOM 4090 C C . LEU A 1 509 ? 29.917 12.063 -15.950 1.00 47.00 509 LEU A C 1
ATOM 4092 O O . LEU A 1 509 ? 30.693 11.797 -16.867 1.00 47.00 509 LEU A O 1
ATOM 4096 N N . GLU A 1 510 ? 30.336 12.584 -14.796 1.00 54.47 510 GLU A N 1
ATOM 4097 C CA . GLU A 1 510 ? 31.751 12.842 -14.495 1.00 54.47 510 GLU A CA 1
ATOM 4098 C C . GLU A 1 510 ? 32.554 11.540 -14.320 1.00 54.47 510 GLU A C 1
ATOM 4100 O O . GLU A 1 510 ? 33.662 11.414 -14.846 1.00 54.47 510 GLU A O 1
ATOM 4105 N N . LEU A 1 511 ? 31.973 10.517 -13.687 1.00 47.94 511 LEU A N 1
ATOM 4106 C CA . LEU A 1 511 ? 32.559 9.173 -13.592 1.00 47.94 511 LEU A CA 1
ATOM 4107 C C . LEU A 1 511 ? 32.742 8.515 -14.964 1.00 47.94 511 LEU A C 1
ATOM 4109 O O . LEU A 1 511 ? 33.781 7.902 -15.221 1.00 47.94 511 LEU A O 1
ATOM 4113 N N . TYR A 1 512 ? 31.766 8.663 -15.861 1.00 45.06 512 TYR A N 1
ATOM 4114 C CA . TYR A 1 512 ? 31.861 8.172 -17.234 1.00 45.06 512 TYR A CA 1
ATOM 4115 C C . TYR A 1 512 ? 32.984 8.877 -18.006 1.00 45.06 512 TYR A C 1
ATOM 4117 O O . TYR A 1 512 ? 33.814 8.206 -18.622 1.00 45.06 512 TYR A O 1
ATOM 4125 N N . LYS A 1 513 ? 33.083 10.212 -17.909 1.00 54.09 513 LYS A N 1
ATOM 4126 C CA . LYS A 1 513 ? 34.191 10.983 -18.503 1.00 54.09 513 LYS A CA 1
ATOM 4127 C C . LYS A 1 513 ? 35.556 10.510 -17.983 1.00 54.09 513 LYS A C 1
ATOM 4129 O O . LYS A 1 513 ? 36.461 10.296 -18.786 1.00 54.09 513 LYS A O 1
ATOM 4134 N N . LYS A 1 514 ? 35.678 10.264 -16.673 1.00 55.41 514 LYS A N 1
ATOM 4135 C CA . LYS A 1 514 ? 36.918 9.811 -16.012 1.00 55.41 514 LYS A CA 1
ATOM 4136 C C . LYS A 1 514 ? 37.305 8.360 -16.342 1.00 55.41 514 LYS A C 1
ATOM 4138 O O . LYS A 1 514 ? 38.489 8.046 -16.441 1.00 55.41 514 LYS A O 1
ATOM 4143 N N . LYS A 1 515 ? 36.337 7.455 -16.533 1.00 47.12 515 LYS A N 1
ATOM 4144 C CA . LYS A 1 515 ? 36.608 6.076 -16.995 1.00 47.12 515 LYS A CA 1
ATOM 4145 C C . LYS A 1 515 ? 36.954 6.019 -18.481 1.00 47.12 515 LYS A C 1
ATOM 4147 O O . LYS A 1 515 ? 37.799 5.220 -18.875 1.00 47.12 515 LYS A O 1
ATOM 4152 N N . ARG A 1 516 ? 36.355 6.884 -19.302 1.00 45.16 516 ARG A N 1
ATOM 4153 C CA . ARG A 1 516 ? 36.648 6.971 -20.738 1.00 45.16 516 ARG A CA 1
ATOM 4154 C C . ARG A 1 516 ? 38.098 7.382 -21.015 1.00 45.16 516 ARG A C 1
ATOM 4156 O O . ARG A 1 516 ? 38.714 6.813 -21.907 1.00 45.16 516 ARG A O 1
ATOM 4163 N N . THR A 1 517 ? 38.671 8.286 -20.218 1.00 48.19 517 THR A N 1
ATOM 4164 C CA . THR A 1 517 ? 40.103 8.636 -20.302 1.00 48.19 517 THR A CA 1
ATOM 4165 C C . THR A 1 517 ? 41.031 7.480 -19.921 1.00 48.19 517 THR A C 1
ATOM 4167 O O . THR A 1 517 ? 42.160 7.441 -20.389 1.00 48.19 517 THR A O 1
ATOM 4170 N N . HIS A 1 518 ? 40.558 6.522 -19.116 1.00 41.22 518 HIS A N 1
ATOM 4171 C CA . HIS A 1 518 ? 41.316 5.322 -18.747 1.00 41.22 518 HIS A CA 1
ATOM 4172 C C . HIS A 1 518 ? 41.225 4.206 -19.802 1.00 41.22 518 HIS A C 1
ATOM 4174 O O . HIS A 1 518 ? 42.214 3.529 -20.056 1.00 41.22 518 HIS A O 1
ATOM 4180 N N . LEU A 1 519 ? 40.060 4.023 -20.437 1.00 36.94 519 LEU A N 1
ATOM 4181 C CA . LEU A 1 519 ? 39.840 2.995 -21.469 1.00 36.94 519 LEU A CA 1
ATOM 4182 C C . LEU A 1 519 ? 40.428 3.364 -22.841 1.00 36.94 519 LEU A C 1
ATOM 4184 O O . LEU A 1 519 ? 40.697 2.477 -23.644 1.00 36.94 519 LEU A O 1
ATOM 4188 N N . ALA A 1 520 ? 40.683 4.650 -23.102 1.00 43.84 520 ALA A N 1
ATOM 4189 C CA . ALA A 1 520 ? 41.381 5.099 -24.309 1.00 43.84 520 ALA A CA 1
ATOM 4190 C C . ALA A 1 520 ? 42.840 4.593 -24.406 1.00 43.84 520 ALA A C 1
ATOM 4192 O O . ALA A 1 520 ? 43.437 4.680 -25.474 1.00 43.84 520 ALA A O 1
ATOM 4193 N N . GLY A 1 521 ? 43.405 4.047 -23.320 1.00 38.31 521 GLY A N 1
ATOM 4194 C CA . GLY A 1 521 ? 44.738 3.438 -23.304 1.00 38.31 521 GLY A CA 1
ATOM 4195 C C . GLY A 1 521 ? 44.794 1.964 -23.725 1.00 38.31 521 GLY A C 1
ATOM 4196 O O . GLY A 1 521 ? 45.895 1.451 -23.885 1.00 38.31 521 GLY A O 1
ATOM 4197 N N . ASP A 1 522 ? 43.652 1.289 -23.915 1.00 36.50 522 ASP A N 1
ATOM 4198 C CA . ASP A 1 522 ? 43.592 -0.179 -24.065 1.00 36.50 522 ASP A CA 1
ATOM 4199 C C . ASP A 1 522 ? 42.741 -0.637 -25.274 1.00 36.50 522 ASP A C 1
ATOM 4201 O O . ASP A 1 522 ? 42.072 -1.671 -25.273 1.00 36.50 522 ASP A O 1
ATOM 4205 N N . ALA A 1 523 ? 42.743 0.161 -26.346 1.00 36.88 523 ALA A N 1
ATOM 4206 C CA . ALA A 1 523 ? 41.956 -0.059 -27.563 1.00 36.88 523 ALA A CA 1
ATOM 4207 C C . ALA A 1 523 ? 42.564 -1.110 -28.524 1.00 36.88 523 ALA A C 1
ATOM 4209 O O . ALA A 1 523 ? 42.664 -0.869 -29.726 1.00 36.88 523 ALA A O 1
ATOM 4210 N N . SER A 1 524 ? 42.974 -2.282 -28.022 1.00 33.59 524 SER A N 1
ATOM 4211 C CA . SER A 1 524 ? 43.527 -3.371 -28.857 1.00 33.59 524 SER A CA 1
ATOM 4212 C C . SER A 1 524 ? 42.574 -4.551 -29.114 1.00 33.59 524 SER A C 1
ATOM 4214 O O . SER A 1 524 ? 42.909 -5.428 -29.906 1.00 33.59 524 SER A O 1
ATOM 4216 N N . TYR A 1 525 ? 41.367 -4.576 -28.532 1.00 32.75 525 TYR A N 1
ATOM 4217 C CA . TYR A 1 525 ? 40.530 -5.792 -28.533 1.00 32.75 525 TYR A CA 1
ATOM 4218 C C . TYR A 1 525 ? 39.343 -5.854 -29.508 1.00 32.75 525 TYR A C 1
ATOM 4220 O O . TYR A 1 525 ? 38.721 -6.907 -29.610 1.00 32.75 525 TYR A O 1
ATOM 4228 N N . PHE A 1 526 ? 39.033 -4.809 -30.278 1.00 34.66 526 PHE A N 1
ATOM 4229 C CA . PHE A 1 526 ? 37.969 -4.884 -31.292 1.00 34.66 526 PHE A CA 1
ATOM 4230 C C . PHE A 1 526 ? 38.331 -4.095 -32.554 1.00 34.66 526 PHE A C 1
ATOM 4232 O O . PHE A 1 526 ? 37.884 -2.973 -32.755 1.00 34.66 526 PHE A O 1
ATOM 4239 N N . SER A 1 527 ? 39.120 -4.707 -33.437 1.00 28.69 527 SER A N 1
ATOM 4240 C CA . SER A 1 527 ? 39.198 -4.297 -34.843 1.00 28.69 527 SER A CA 1
ATOM 4241 C C . SER A 1 527 ? 38.903 -5.512 -35.725 1.00 28.69 527 SER A C 1
ATOM 4243 O O . SER A 1 527 ? 39.775 -6.365 -35.903 1.00 28.69 527 SER A O 1
ATOM 4245 N N . PRO A 1 528 ? 37.685 -5.648 -36.279 1.00 32.78 528 PRO A N 1
ATOM 4246 C CA . PRO A 1 528 ? 37.462 -6.560 -37.384 1.00 32.78 528 PRO A CA 1
ATOM 4247 C C . PRO A 1 528 ? 38.022 -5.894 -38.645 1.00 32.78 528 PRO A C 1
ATOM 4249 O O . PRO A 1 528 ? 37.411 -4.988 -39.213 1.00 32.78 528 PRO A O 1
ATOM 4252 N N . ARG A 1 529 ? 39.211 -6.327 -39.081 1.00 32.69 529 ARG A N 1
ATOM 4253 C CA . ARG A 1 529 ? 39.744 -5.979 -40.404 1.00 32.69 529 ARG A CA 1
ATOM 4254 C C . ARG A 1 529 ? 38.843 -6.595 -41.474 1.00 32.69 529 ARG A C 1
ATOM 4256 O O . ARG A 1 529 ? 39.019 -7.751 -41.843 1.00 32.69 529 ARG A O 1
ATOM 4263 N N . PHE A 1 530 ? 37.908 -5.813 -42.000 1.00 31.16 530 PHE A N 1
ATOM 4264 C CA . PHE A 1 530 ? 37.288 -6.104 -43.287 1.00 31.16 530 PHE A CA 1
ATOM 4265 C C . PHE A 1 530 ? 38.231 -5.630 -44.398 1.00 31.16 530 PHE A C 1
ATOM 4267 O O . PHE A 1 530 ? 38.314 -4.441 -44.703 1.00 31.16 530 PHE A O 1
ATOM 4274 N N . SER A 1 531 ? 38.980 -6.562 -44.987 1.00 32.78 531 SER A N 1
ATOM 4275 C CA . SER A 1 531 ? 39.648 -6.344 -46.271 1.00 32.78 531 SER A CA 1
ATOM 4276 C C . SER A 1 531 ? 38.605 -6.369 -47.386 1.00 32.78 531 SER A C 1
ATOM 4278 O O . SER A 1 531 ? 37.831 -7.318 -47.484 1.00 32.78 531 SER A O 1
ATOM 4280 N N . ARG A 1 532 ? 38.592 -5.324 -48.219 1.00 39.53 532 ARG A N 1
ATOM 4281 C CA . ARG A 1 532 ? 37.772 -5.252 -49.433 1.00 39.53 532 ARG A CA 1
ATOM 4282 C C . ARG A 1 532 ? 38.191 -6.341 -50.428 1.00 39.53 532 ARG A C 1
ATOM 4284 O O . ARG A 1 532 ? 39.339 -6.339 -50.868 1.00 39.53 532 ARG A O 1
ATOM 4291 N N . THR A 1 533 ? 37.237 -7.175 -50.817 1.00 38.56 533 THR A N 1
ATOM 4292 C CA . THR A 1 533 ? 37.144 -7.808 -52.141 1.00 38.56 533 THR A CA 1
ATOM 4293 C C . THR A 1 533 ? 35.764 -7.527 -52.683 1.00 38.56 533 THR A C 1
ATOM 4295 O O . THR A 1 533 ? 34.813 -7.715 -51.888 1.00 38.56 533 THR A O 1
#

InterPro domains:
  IPR046539 Domain of unknown function DUF6604 [PF20253] (1-158)

Secondary structure (DSSP, 8-state):
--HHHHHHHHHHHHHHHHHHHHHHHH-TT-HHHHHHHHHHHHHHHHHHHHHHSPP----------PPPPTTTT----------------------------SSS-------HHHHHHHHHHHHHHHHHHHHHHHHHHHHHTTSS-HHHHHHHHHHHHHHHHHHHHHHHHH-GGG-SHHHHHHHHHHHHHHS-SSTT-S-HHHHHHHHHHHHHHHHHHTT-HHHHHHHTHHHHHHHHHHHHHHHHHHTT-HHHHHHHHHHHTSGGGTTTHHHHHHHHHHHHHS------SS--TTTTT-HHHHHHHS--GGG---HHHHHHHHHHHHHTT---TT-B-TTS-BHHHHHHHHTTTS-HHHHHHHHHHHHHHTSHHHHH-HHHHHHHHHHHHHHHHHHHHHHHHHH-HHHHHHHHHHHHHHH-TTSPP-HHHHHHHHHSHHHHHTSSS---SHHHHHHHHHHHTT--HHHHHH--SHHHHHHHHHTS--THHHHHHHTTT-HHHHHHHHHHHHHHHHHHHHHTT-TTS--------